Protein 7VM8 (pdb70)

Organism: Medicago truncatula (NCBI:txid3880)

B-factor: mean 47.07, std 16.37, range [14.64, 138.14]

InterPro domains:
  IPR003148 Regulator of K+ conductance, N-terminal lobe [PF22614] (348-452)
  IPR003148 Regulator of K+ conductance, N-terminal lobe [PS51201] (348-489)
  IPR003148 Regulator of K+ conductance, N-terminal lobe [PS51201] (608-757)
  IPR010420 CASTOR/POLLUX/SYM8 ion channel, conserved domain [PF06241] (491-588)
  IPR036291 NAD(P)-binding domain superfamily [SSF51735] (349-496)
  IPR044849 Ion channel CASTOR/POLLUX/SYM8-like [PTHR31563] (116-881)

Sequence (505 aa):
RNHVLILGWSDKLGSLLKQLAIANKSVGGGVIVVLAEKEKEEMEMDIAKLEFDFMGTSVICRSGSPLILADLKKVSVSSKARAIIVLAADENADQSDARALRVVLSLAGVKEGLRGHVVVEMSDLDNEPLVKLVGGELIETVVAHDVIGRLMMIQCALQPGLAQIWEDILGFENAEFYIKRWPELDDLLFKDILISFPDAIPCGVKVAADGGKIVINPDDNYVLRDGDEVLVIAEDDDTYAPGPLPEVRKGYFPRIRDPPKYPEKILFCGWRRDIDDMIMVLEAFLAPGSELWMFNEVPEKERERKLAAGELDVFGLENIKLVHREGNAVIRRHLESLPLETFDSILILADESVEDSVAHSDSRSLATLLLIRDIQSRRLPSIIISEILDSRTRNLVSVSRISDYVLSNELVSMALAMVAEDKQINRVLEELFAEEGNEMCIKPAEFYLFDQEELCFYDIMIRGRTRKEIVIGYRLANQERAIINPSEKSVPRKWSLDDVFVVLASG

Radius of gyration: 23.5 Å; Cα contacts (8 Å, |Δi|>4): 1031; chains: 1; bounding box: 62×62×56 Å

Solvent-accessible surface area: 21921 Å² total; per-residue (Å²): 185,88,3,0,0,0,0,7,60,8,83,7,2,17,11,0,2,67,9,0,2,35,6,11,73,43,113,61,13,26,45,1,9,0,0,4,136,72,109,87,107,85,0,65,101,55,20,83,134,45,182,43,100,52,89,60,7,53,26,59,0,72,53,13,23,4,63,96,45,72,37,0,90,94,4,8,1,16,94,0,73,0,0,0,0,1,4,37,46,80,52,8,86,115,3,7,54,61,0,41,128,0,2,100,26,2,53,48,7,176,107,36,33,159,12,13,2,0,0,5,1,13,14,59,78,49,23,82,97,2,112,141,59,14,33,171,54,8,24,13,7,10,8,28,25,22,2,1,52,3,0,0,7,3,2,37,52,53,3,3,8,30,0,5,45,15,4,2,0,9,108,62,4,0,16,25,25,91,102,32,73,136,2,33,108,54,70,0,101,30,0,1,9,1,1,69,70,1,0,0,1,0,0,46,10,40,69,84,76,16,120,28,40,13,26,16,103,23,113,41,69,2,131,113,23,4,37,3,1,1,1,0,96,18,62,100,56,13,52,19,42,110,79,42,161,94,88,124,13,84,23,96,91,45,97,76,84,133,136,81,62,35,76,1,0,0,2,9,7,4,30,30,0,8,19,6,0,68,6,2,30,54,47,6,6,102,54,1,51,0,35,0,4,2,82,28,34,91,159,67,0,106,187,79,0,71,95,13,138,17,93,62,95,48,17,151,33,4,153,31,29,22,109,106,15,40,13,36,74,80,172,43,0,92,91,12,35,9,147,64,4,73,0,0,1,1,6,5,22,47,84,32,23,70,53,34,88,114,1,9,64,77,3,48,39,5,6,130,34,0,69,64,11,49,68,68,83,115,180,72,22,4,2,0,2,0,32,30,19,165,34,28,94,159,37,27,88,43,188,86,40,9,12,2,2,1,21,40,10,1,0,11,3,0,0,10,0,2,61,32,84,32,4,20,140,0,7,112,42,1,9,14,46,123,47,11,21,5,27,18,34,56,0,118,39,3,8,142,89,122,36,100,5,12,4,15,0,0,1,40,20,0,22,95,62,158,2,0,0,0,0,26,51,26,52,147,77,138,103,2,65,19,22,10,84,133,6,75,88,68,92,94,4,42,67,112,6,25,0,0,0,3,3,59,113

Foldseek 3Di:
DAAEEEAEDELLVLLLLVQLLLQCLVVQEEEYEYEYQDDQCVVVVVVVVRPDDSGNHHYHYDHDHLLDVVVCPVVPQQNYAFYEYDFYQFDQVVRLVSQLNSLQVSLVPPSHHNHAYEYEHADPVSPVVSCVRNPPSYDYHDLLLLLLLQLLVCQVPWLVLQVLVCALGLHFWYKDKADDCVQAQPFVLQVQQQKLFKGWFWKQQVVVPRATGGLDDRRDGHHPPMITMITGNHPPRIDGHGRDDCQDADFDDPDDDDFDFFEEEEAAAAPLCLSNVVQNLLPTAAPYEYEYEYADDPVCVVVSNVVNVHDQVVRGRYHYHYDHDQLLDLVRVLVDCLVRGQAYEYHFYPVQSNRLVCRLVSLVSSLVSSVVSVVVVPCHQYEYENANVVVCVVVCPCQMSDGYDYVSSVSSNSSSCSVPVCCSVVVVVQSHLPFKHKDKAFCPRGDDAFDWTFQSNSQSNVVVLSKGFQWWDAQDDSHTRGRDNRRHGTDTHHRSIITIITGRD

Structure (mmCIF, N/CA/C/O backbone):
data_7VM8
#
_entry.id   7VM8
#
_cell.length_a   110.982
_cell.length_b   110.982
_cell.length_c   91.600
_cell.angle_alpha   90.000
_cell.angle_beta   90.000
_cell.angle_gamma   90.000
#
_symmetry.space_group_name_H-M   'I 4'
#
loop_
_atom_site.group_PDB
_atom_site.id
_atom_site.type_symbol
_atom_site.label_atom_id
_atom_site.label_alt_id
_atom_site.label_comp_id
_atom_site.label_asym_id
_atom_site.label_entity_id
_atom_site.label_seq_id
_atom_site.pdbx_PDB_ins_code
_atom_site.Cartn_x
_atom_site.Cartn_y
_atom_site.Cartn_z
_atom_site.occupancy
_atom_site.B_iso_or_equiv
_atom_site.auth_seq_id
_atom_site.auth_comp_id
_atom_site.auth_asym_id
_atom_site.auth_atom_id
_atom_site.pdbx_PDB_model_num
ATOM 1 N N . ARG A 1 5 ? 81.781 -88.734 -1.569 1.00 46.78 348 ARG A N 1
ATOM 2 C CA . ARG A 1 5 ? 82.890 -87.964 -1.020 1.00 46.22 348 ARG A CA 1
ATOM 3 C C . ARG A 1 5 ? 83.229 -86.795 -1.941 1.00 46.15 348 ARG A C 1
ATOM 4 O O . ARG A 1 5 ? 84.000 -85.908 -1.572 1.00 44.86 348 ARG A O 1
ATOM 12 N N . ASN A 1 6 ? 82.632 -86.808 -3.133 1.00 42.27 349 ASN A N 1
ATOM 13 C CA . ASN A 1 6 ? 82.812 -85.771 -4.151 1.00 40.89 349 ASN A CA 1
ATOM 14 C C . ASN A 1 6 ? 84.293 -85.457 -4.361 1.00 40.07 349 ASN A C 1
ATOM 15 O O . ASN A 1 6 ? 84.774 -84.350 -4.109 1.00 40.00 349 ASN A O 1
ATOM 20 N N . HIS A 1 7 ? 85.008 -86.467 -4.838 1.00 43.12 350 HIS A N 1
ATOM 21 C CA . HIS A 1 7 ? 86.446 -86.415 -5.041 1.00 40.80 350 HIS A CA 1
ATOM 22 C C . HIS A 1 7 ? 86.770 -86.644 -6.514 1.00 40.01 350 HIS A C 1
ATOM 23 O O . HIS A 1 7 ? 85.882 -86.814 -7.354 1.00 41.57 350 HIS A O 1
ATOM 30 N N . VAL A 1 8 ? 88.064 -86.646 -6.820 1.00 40.20 351 VAL A N 1
ATOM 31 C CA . VAL A 1 8 ? 88.567 -86.917 -8.162 1.00 39.64 351 VAL A CA 1
ATOM 32 C C . VAL A 1 8 ? 89.250 -88.277 -8.145 1.00 40.77 351 VAL A C 1
ATOM 33 O O . VAL A 1 8 ? 90.161 -88.511 -7.340 1.00 42.17 351 VAL A O 1
ATOM 37 N N . LEU A 1 9 ? 88.808 -89.169 -9.025 1.00 37.22 352 LEU A N 1
ATOM 38 C CA . LEU A 1 9 ? 89.321 -90.530 -9.100 1.00 35.13 352 LEU A CA 1
ATOM 39 C C . LEU A 1 9 ? 90.067 -90.709 -10.415 1.00 37.68 352 LEU A C 1
ATOM 40 O O . LEU A 1 9 ? 89.473 -90.585 -11.492 1.00 37.62 352 LEU A O 1
ATOM 45 N N . ILE A 1 10 ? 91.361 -90.996 -10.324 1.00 32.72 353 ILE A N 1
ATOM 46 C CA . ILE A 1 10 ? 92.206 -91.229 -11.489 1.00 31.29 353 ILE A CA 1
ATOM 47 C C . ILE A 1 10 ? 92.428 -92.730 -11.619 1.00 32.27 353 ILE A C 1
ATOM 48 O O . ILE A 1 10 ? 92.774 -93.4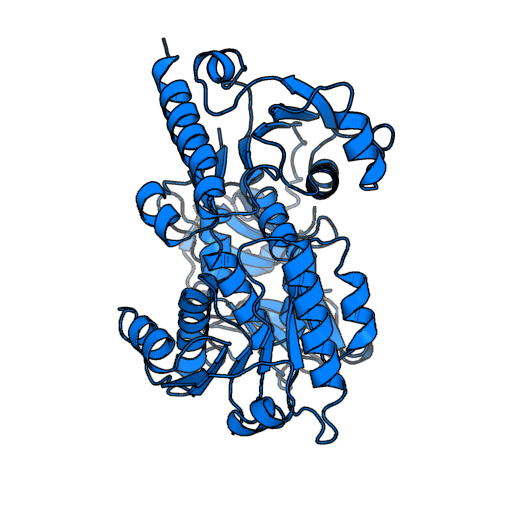01 -10.639 1.00 33.57 353 ILE A O 1
ATOM 53 N N . LEU A 1 11 ? 92.224 -93.260 -12.821 1.00 31.45 354 LEU A N 1
ATOM 54 C CA . LEU A 1 11 ? 92.297 -94.696 -13.076 1.00 32.07 354 LEU A CA 1
ATOM 55 C C . LEU A 1 11 ? 93.494 -94.960 -13.985 1.00 31.09 354 LEU A C 1
ATOM 56 O O . LEU A 1 11 ? 93.383 -94.865 -15.209 1.00 29.43 354 LEU A O 1
ATOM 61 N N . GLY A 1 12 ? 94.630 -95.304 -13.385 1.00 33.19 355 GLY A N 1
ATOM 62 C CA . GLY A 1 12 ? 95.838 -95.584 -14.141 1.00 31.74 355 GLY A CA 1
ATOM 63 C C . GLY A 1 12 ? 97.022 -94.785 -13.649 1.00 31.15 355 GLY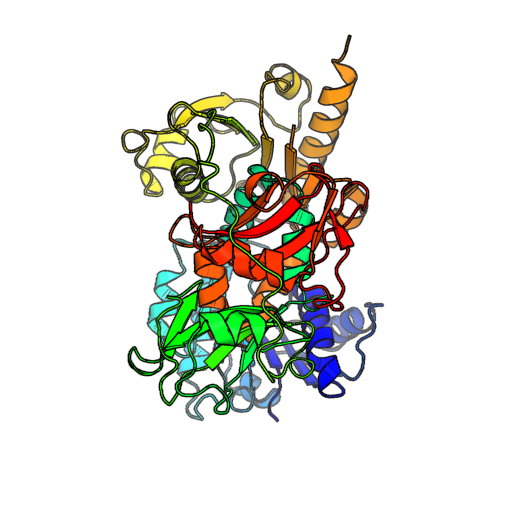 A C 1
ATOM 64 O O . GLY A 1 12 ? 96.856 -93.790 -12.948 1.00 31.07 355 GLY A O 1
ATOM 65 N N . TRP A 1 13 ? 98.230 -95.218 -14.013 1.00 36.61 356 TRP A N 1
ATOM 66 C CA . TRP A 1 13 ? 99.446 -94.521 -13.637 1.00 37.43 356 TRP A CA 1
ATOM 67 C C . TRP A 1 13 ? 100.304 -94.277 -14.867 1.00 35.25 356 TRP A C 1
ATOM 68 O O . TRP A 1 13 ? 100.499 -95.175 -15.691 1.00 34.01 356 TRP A O 1
ATOM 79 N N . SER A 1 14 ? 100.830 -93.061 -14.971 1.00 31.97 357 SER A N 1
ATOM 80 C CA . SER A 1 14 ? 101.730 -92.692 -16.059 1.00 31.83 357 SER A CA 1
ATOM 81 C C . SER A 1 14 ? 102.562 -91.501 -15.594 1.00 31.99 357 SER A C 1
ATOM 82 O O . SER A 1 14 ? 102.600 -91.180 -14.400 1.00 34.13 357 SER A O 1
ATOM 85 N N . ASP A 1 15 ? 103.240 -90.847 -16.545 1.00 35.81 358 ASP A N 1
ATOM 86 C CA . ASP A 1 15 ? 104.043 -89.668 -16.231 1.00 35.58 358 ASP A CA 1
ATOM 87 C C . ASP A 1 15 ? 103.229 -88.379 -16.266 1.00 36.03 358 ASP A C 1
ATOM 88 O O . ASP A 1 15 ? 103.559 -87.424 -15.553 1.00 35.88 358 ASP A O 1
ATOM 93 N N . LYS A 1 16 ? 102.173 -88.335 -17.084 1.00 31.98 359 LYS A N 1
ATOM 94 C CA . LYS A 1 16 ? 101.195 -87.257 -17.037 1.00 30.57 359 LYS A CA 1
ATOM 95 C C . LYS A 1 16 ? 100.472 -87.184 -15.707 1.00 30.43 359 LYS A C 1
ATOM 96 O O . LYS A 1 16 ? 99.891 -86.140 -15.388 1.00 32.02 359 LYS A O 1
ATOM 102 N N . LEU A 1 17 ? 100.464 -88.274 -14.940 1.00 26.93 360 LEU A N 1
ATOM 103 C CA . LEU A 1 17 ? 99.772 -88.268 -13.655 1.00 26.76 360 LEU A CA 1
ATOM 104 C C . LEU A 1 17 ? 100.353 -87.213 -12.724 1.00 26.64 360 LEU A C 1
ATOM 105 O O . LEU A 1 17 ? 99.610 -86.471 -12.072 1.00 27.79 360 LEU A O 1
ATOM 110 N N . GLY A 1 18 ? 101.684 -87.137 -12.648 1.00 26.35 361 GLY A N 1
ATOM 111 C CA . GLY A 1 18 ? 102.309 -86.183 -11.745 1.00 28.65 361 GLY A CA 1
ATOM 112 C C . GLY A 1 18 ? 101.892 -84.754 -12.025 1.00 28.42 361 GLY A C 1
ATOM 113 O O . GLY A 1 18 ? 101.528 -84.007 -11.114 1.00 29.42 361 GLY A O 1
ATOM 114 N N . SER A 1 19 ? 101.926 -84.360 -13.301 1.00 29.21 362 SER A N 1
ATOM 115 C CA . SER A 1 19 ? 101.486 -83.024 -13.686 1.00 28.36 362 SER A CA 1
ATOM 116 C C . SER A 1 19 ? 99.969 -82.884 -13.614 1.00 27.93 362 SER A C 1
ATOM 117 O O . SER A 1 19 ? 99.461 -81.775 -13.415 1.00 29.21 362 SER A O 1
ATOM 120 N N . LEU A 1 20 ? 99.234 -83.987 -13.782 1.00 24.22 363 LEU A N 1
ATOM 121 C CA . LEU A 1 20 ? 97.782 -83.936 -13.635 1.00 23.01 363 LEU A CA 1
ATOM 122 C C . LEU A 1 20 ? 97.391 -83.622 -12.196 1.00 24.56 363 LEU A C 1
ATOM 123 O O . LEU A 1 20 ? 96.455 -82.851 -11.955 1.00 24.82 363 LEU A O 1
ATOM 128 N N . LEU A 1 21 ? 98.107 -84.201 -11.228 1.00 25.65 364 LEU A N 1
ATOM 129 C CA . LEU A 1 21 ? 97.859 -83.880 -9.826 1.00 26.14 364 LEU A CA 1
ATOM 130 C C . LEU A 1 21 ? 98.214 -82.431 -9.523 1.00 27.00 364 LEU A C 1
ATOM 131 O O . LEU A 1 21 ? 97.540 -81.773 -8.721 1.00 28.65 364 LEU A O 1
ATOM 136 N N . LYS A 1 22 ? 99.278 -81.921 -10.149 1.00 26.02 365 LYS A N 1
ATOM 137 C CA . LYS A 1 22 ? 99.661 -80.527 -9.954 1.00 28.05 365 LYS A CA 1
ATOM 138 C C . LYS A 1 22 ? 98.528 -79.587 -10.342 1.00 26.96 365 LYS A C 1
ATOM 139 O O . LYS A 1 22 ? 98.157 -78.692 -9.575 1.00 30.79 365 LYS A O 1
ATOM 145 N N . GLN A 1 23 ? 97.957 -79.785 -11.532 1.00 23.75 366 GLN A N 1
ATOM 146 C CA . GLN A 1 23 ? 96.910 -78.886 -12.012 1.00 24.54 366 GLN A CA 1
ATOM 147 C C . GLN A 1 23 ? 95.632 -79.017 -11.193 1.00 23.33 366 GLN A C 1
ATOM 148 O O . GLN A 1 23 ? 94.919 -78.025 -10.996 1.00 23.32 366 GLN A O 1
ATOM 154 N N . LEU A 1 24 ? 95.327 -80.222 -10.706 1.00 31.92 367 LEU A N 1
ATOM 155 C CA . LEU A 1 24 ? 94.187 -80.391 -9.811 1.00 32.63 367 LEU A CA 1
ATOM 156 C C . LEU A 1 24 ? 94.407 -79.655 -8.497 1.00 35.55 367 LEU A C 1
ATOM 157 O O . LEU A 1 24 ? 93.464 -79.102 -7.919 1.00 36.83 367 LEU A O 1
ATOM 162 N N . ALA A 1 25 ? 95.648 -79.640 -8.007 1.00 38.18 368 ALA A N 1
ATOM 163 C CA . ALA A 1 25 ? 95.945 -78.921 -6.773 1.00 38.61 368 ALA A CA 1
ATOM 164 C C . ALA A 1 25 ? 95.705 -77.425 -6.934 1.00 40.38 368 ALA A C 1
ATOM 165 O O . ALA A 1 25 ? 95.204 -76.767 -6.014 1.00 42.57 368 ALA A O 1
ATOM 167 N N . ILE A 1 26 ? 96.033 -76.871 -8.105 1.00 35.57 369 ILE A N 1
ATOM 168 C CA . ILE A 1 26 ? 95.944 -75.424 -8.282 1.00 35.83 369 ILE A CA 1
ATOM 169 C C . ILE A 1 26 ? 94.490 -74.972 -8.315 1.00 36.75 369 ILE A C 1
ATOM 170 O O . ILE A 1 26 ? 94.134 -73.940 -7.734 1.00 39.26 369 ILE A O 1
ATOM 175 N N . ALA A 1 27 ? 93.628 -75.735 -8.990 1.00 39.48 370 ALA A N 1
ATOM 176 C CA . ALA A 1 27 ? 92.212 -75.386 -9.036 1.00 39.87 370 ALA A CA 1
ATOM 177 C C . ALA A 1 27 ? 91.539 -75.590 -7.687 1.00 42.73 370 ALA A C 1
ATOM 178 O O . ALA A 1 27 ? 90.595 -74.865 -7.350 1.00 44.72 370 ALA A O 1
ATOM 180 N N . ASN A 1 28 ? 92.006 -76.561 -6.906 1.00 45.36 371 ASN A N 1
ATOM 181 C CA . ASN A 1 28 ? 91.444 -76.835 -5.591 1.00 45.18 371 ASN A CA 1
ATOM 182 C C . ASN A 1 28 ? 91.985 -75.901 -4.515 1.00 47.02 371 ASN A C 1
ATOM 183 O O . ASN A 1 28 ? 91.640 -76.071 -3.341 1.00 48.79 371 ASN A O 1
ATOM 188 N N . LYS A 1 29 ? 92.827 -74.929 -4.882 1.00 48.87 372 LYS A N 1
ATOM 189 C CA . LYS A 1 29 ? 93.317 -73.968 -3.901 1.00 49.80 372 LYS A CA 1
ATOM 190 C C . LYS A 1 29 ? 92.188 -73.085 -3.379 1.00 50.83 372 LYS A C 1
ATOM 191 O O . LYS A 1 29 ? 92.223 -72.651 -2.221 1.00 52.49 372 LYS A O 1
ATOM 197 N N . SER A 1 30 ? 91.191 -72.799 -4.221 1.00 49.63 373 SER A N 1
ATOM 198 C CA . SER A 1 30 ? 90.075 -71.928 -3.878 1.00 49.18 373 SER A CA 1
ATOM 199 C C . SER A 1 30 ? 88.967 -72.651 -3.120 1.00 50.99 373 SER A C 1
ATOM 200 O O . SER A 1 30 ? 87.827 -72.172 -3.102 1.00 51.07 373 SER A O 1
ATOM 203 N N . VAL A 1 31 ? 89.275 -73.790 -2.504 1.00 44.05 374 VAL A N 1
ATOM 204 C CA . VAL A 1 31 ? 88.296 -74.608 -1.796 1.00 43.98 374 VAL A CA 1
ATOM 205 C C . VAL A 1 31 ? 88.962 -75.059 -0.501 1.00 46.33 374 VAL A C 1
ATOM 206 O O . VAL A 1 31 ? 88.315 -75.590 0.411 1.00 50.35 374 VAL A O 1
ATOM 210 N N . GLY A 1 32 ? 90.261 -74.790 -0.392 1.00 47.02 375 GLY A N 1
ATOM 211 C CA . GLY A 1 32 ? 91.032 -75.267 0.736 1.00 48.68 375 GLY A CA 1
ATOM 212 C C . GLY A 1 32 ? 91.585 -76.655 0.537 1.00 52.51 375 GLY A C 1
ATOM 213 O O . GLY A 1 32 ? 91.837 -77.362 1.518 1.00 54.67 375 GLY A O 1
ATOM 214 N N . GLY A 1 33 ? 91.772 -77.072 -0.710 1.00 53.64 376 GLY A N 1
ATOM 215 C CA . GLY A 1 33 ? 92.249 -78.401 -1.017 1.00 53.30 376 GLY A CA 1
ATOM 216 C C . GLY A 1 33 ? 91.124 -79.419 -1.114 1.00 52.35 376 GLY A C 1
ATOM 217 O O . GLY A 1 33 ? 90.003 -79.212 -0.645 1.00 50.60 376 GLY A O 1
ATOM 218 N N . GLY A 1 34 ? 91.442 -80.543 -1.750 1.00 51.66 377 GLY A N 1
ATOM 219 C CA . GLY A 1 34 ? 90.518 -81.654 -1.864 1.00 50.24 377 GLY A CA 1
ATOM 220 C C . GLY A 1 34 ? 91.235 -82.980 -1.727 1.00 52.06 377 GLY A C 1
ATOM 221 O O . GLY A 1 34 ? 92.381 -83.020 -1.276 1.00 54.06 377 GLY A O 1
ATOM 222 N N . VAL A 1 35 ? 90.588 -84.076 -2.106 1.00 50.99 378 VAL A N 1
ATOM 223 C CA . VAL A 1 35 ? 91.221 -85.386 -2.062 1.00 51.63 378 VAL A CA 1
ATOM 224 C C . VAL A 1 35 ? 91.208 -85.980 -3.464 1.00 50.96 378 VAL A C 1
ATOM 225 O O . VAL A 1 35 ? 90.215 -85.875 -4.194 1.00 48.81 378 VAL A O 1
ATOM 229 N N . ILE A 1 36 ? 92.345 -86.546 -3.859 1.00 43.49 379 ILE A N 1
ATOM 230 C CA . ILE A 1 36 ? 92.491 -87.251 -5.123 1.00 39.70 379 ILE A CA 1
ATOM 231 C C . ILE A 1 36 ? 92.841 -88.695 -4.811 1.00 39.54 379 ILE A C 1
ATOM 232 O O . ILE A 1 36 ? 93.667 -88.966 -3.933 1.00 41.38 379 ILE A O 1
ATOM 237 N N . VAL A 1 37 ? 92.212 -89.620 -5.525 1.00 38.89 380 VAL A N 1
ATOM 238 C CA . VAL A 1 37 ? 92.441 -91.044 -5.330 1.00 37.92 380 VAL A CA 1
ATOM 239 C C . VAL A 1 37 ? 92.936 -91.636 -6.640 1.00 36.38 380 VAL A C 1
ATOM 240 O O . VAL A 1 37 ? 92.277 -91.501 -7.678 1.00 35.08 380 VAL A O 1
ATOM 244 N N . VAL A 1 38 ? 94.095 -92.287 -6.588 1.00 34.01 381 VAL A N 1
ATOM 245 C CA . VAL A 1 38 ? 94.684 -92.952 -7.742 1.00 33.39 381 VAL A CA 1
ATOM 246 C C . VAL A 1 38 ? 94.432 -94.447 -7.613 1.00 34.79 381 VAL A C 1
ATOM 247 O O . VAL A 1 38 ? 94.641 -95.031 -6.541 1.00 36.64 381 VAL A O 1
ATOM 251 N N . LEU A 1 39 ? 93.975 -95.064 -8.700 1.00 32.91 382 LEU A N 1
ATOM 252 C CA . LEU A 1 39 ? 93.702 -96.499 -8.756 1.00 32.31 382 LEU A CA 1
ATOM 253 C C . LEU A 1 39 ? 94.498 -97.058 -9.929 1.00 33.11 382 LEU A C 1
ATOM 254 O O . LEU A 1 39 ? 94.109 -96.882 -11.087 1.00 33.08 382 LEU A O 1
ATOM 259 N N . ALA A 1 40 ? 95.599 -97.735 -9.622 1.00 41.39 383 ALA A N 1
ATOM 260 C CA . ALA A 1 40 ? 96.486 -98.319 -10.615 1.00 41.28 383 ALA A CA 1
ATOM 261 C C . ALA A 1 40 ? 96.902 -99.707 -10.150 1.00 43.22 383 ALA A C 1
ATOM 262 O O . ALA A 1 40 ? 96.671 -100.096 -9.003 1.00 44.92 383 ALA A O 1
ATOM 264 N N . GLU A 1 41 ? 97.518 -100.460 -11.064 1.00 42.42 384 GLU A N 1
ATOM 265 C CA . GLU A 1 41 ? 97.999 -101.808 -10.781 1.00 45.22 384 GLU A CA 1
ATOM 266 C C . GLU A 1 41 ? 99.433 -101.820 -10.256 1.00 47.22 384 GLU A C 1
ATOM 267 O O . GLU A 1 41 ? 100.157 -102.808 -10.439 1.00 48.60 384 GLU A O 1
ATOM 273 N N . LYS A 1 42 ? 99.860 -100.735 -9.620 1.00 46.97 385 LYS A N 1
ATOM 274 C CA . LYS A 1 42 ? 101.141 -100.637 -8.940 1.00 50.68 385 LYS A CA 1
ATOM 275 C C . LYS A 1 42 ? 100.949 -100.905 -7.449 1.00 51.76 385 LYS A C 1
ATOM 276 O O . LYS A 1 42 ? 99.833 -100.856 -6.928 1.00 50.15 385 LYS A O 1
ATOM 282 N N . GLU A 1 43 ? 102.052 -101.188 -6.760 1.00 57.33 386 GLU A N 1
ATOM 283 C CA . GLU A 1 43 ? 101.980 -101.422 -5.322 1.00 61.41 386 GLU A CA 1
ATOM 284 C C . GLU A 1 43 ? 101.863 -100.102 -4.568 1.00 61.99 386 GLU A C 1
ATOM 285 O O . GLU A 1 43 ? 102.434 -99.084 -4.969 1.00 61.38 386 GLU A O 1
ATOM 291 N N . LYS A 1 44 ? 101.124 -100.142 -3.453 1.00 60.44 387 LYS A N 1
ATOM 292 C CA . LYS A 1 44 ? 100.791 -98.938 -2.691 1.00 59.82 387 LYS A CA 1
ATOM 293 C C . LYS A 1 44 ? 102.012 -98.067 -2.421 1.00 61.36 387 LYS A C 1
ATOM 294 O O . LYS A 1 44 ? 102.022 -96.872 -2.737 1.00 60.04 387 LYS A O 1
ATOM 300 N N . GLU A 1 45 ? 103.046 -98.652 -1.814 1.00 64.46 388 GLU A N 1
ATOM 301 C CA . GLU A 1 45 ? 104.265 -97.901 -1.534 1.00 63.72 388 GLU A CA 1
ATOM 302 C C . GLU A 1 45 ? 104.842 -97.295 -2.808 1.00 63.00 388 GLU A C 1
ATOM 303 O O . GLU A 1 45 ? 105.094 -96.087 -2.868 1.00 61.64 388 GLU A O 1
ATOM 309 N N . GLU A 1 46 ? 105.030 -98.118 -3.847 1.00 64.18 389 GLU A N 1
ATOM 310 C CA . GLU A 1 46 ? 105.569 -97.630 -5.116 1.00 63.72 389 GLU A CA 1
ATOM 311 C C . GLU A 1 46 ? 104.829 -96.390 -5.605 1.00 61.85 389 GLU A C 1
ATOM 312 O O . GLU A 1 46 ? 105.453 -95.420 -6.049 1.00 58.44 389 GLU A O 1
ATOM 318 N N . MET A 1 47 ? 103.497 -96.402 -5.522 1.00 53.24 390 MET A N 1
ATOM 319 C CA . MET A 1 47 ? 102.720 -95.218 -5.876 1.00 49.96 390 MET A CA 1
ATOM 320 C C . MET A 1 47 ? 102.902 -94.112 -4.843 1.00 51.40 390 MET A C 1
ATOM 321 O O . MET A 1 47 ? 103.067 -92.940 -5.202 1.00 50.92 390 MET A O 1
ATOM 326 N N . GLU A 1 48 ? 102.886 -94.466 -3.555 1.00 57.82 391 GLU A N 1
ATOM 327 C CA . GLU A 1 48 ? 103.041 -93.464 -2.504 1.00 56.98 391 GLU A CA 1
ATOM 328 C C . GLU A 1 48 ? 104.461 -92.916 -2.443 1.00 58.81 391 GLU A C 1
ATOM 329 O O . GLU A 1 48 ? 104.654 -91.743 -2.101 1.00 58.72 391 GLU A O 1
ATOM 335 N N . MET A 1 49 ? 105.465 -93.739 -2.759 1.00 62.91 392 MET A N 1
ATOM 336 C CA . MET A 1 49 ? 106.839 -93.243 -2.814 1.00 64.34 392 MET A CA 1
ATOM 337 C C . MET A 1 49 ? 106.981 -92.145 -3.861 1.00 62.38 392 MET A C 1
ATOM 338 O O . MET A 1 49 ? 107.575 -91.092 -3.599 1.00 62.67 392 MET A O 1
ATOM 343 N N . ASP A 1 50 ? 106.446 -92.380 -5.063 1.00 58.20 393 ASP A N 1
ATOM 344 C CA . ASP A 1 50 ? 106.509 -91.374 -6.118 1.00 57.34 393 ASP A CA 1
ATOM 345 C C . ASP A 1 50 ? 105.714 -90.128 -5.759 1.00 56.78 393 ASP A C 1
ATOM 346 O O . ASP A 1 50 ? 106.093 -89.019 -6.154 1.00 58.77 393 ASP A O 1
ATOM 351 N N . ILE A 1 51 ? 104.610 -90.286 -5.024 1.00 56.90 394 ILE A N 1
ATOM 352 C CA . ILE A 1 51 ? 103.812 -89.130 -4.621 1.00 58.29 394 ILE A CA 1
ATOM 353 C C . ILE A 1 51 ? 104.641 -88.194 -3.751 1.00 59.47 394 ILE A C 1
ATOM 354 O O . ILE A 1 51 ? 104.664 -86.975 -3.960 1.00 59.05 394 ILE A O 1
ATOM 359 N N . ALA A 1 52 ? 105.344 -88.756 -2.767 1.00 61.67 395 ALA A N 1
ATOM 360 C CA . ALA A 1 52 ? 106.150 -87.940 -1.872 1.00 62.25 395 ALA A CA 1
ATOM 361 C C . ALA A 1 52 ? 107.395 -87.391 -2.555 1.00 62.33 395 ALA A C 1
ATOM 362 O O . ALA A 1 52 ? 107.990 -86.432 -2.051 1.00 62.97 395 ALA A O 1
ATOM 364 N N . LYS A 1 53 ? 107.806 -87.974 -3.679 1.00 60.38 396 LYS A N 1
ATOM 365 C CA . LYS A 1 53 ? 108.914 -87.437 -4.469 1.00 60.68 396 LYS A CA 1
ATOM 366 C C . LYS A 1 53 ? 108.390 -86.455 -5.518 1.00 58.54 396 LYS A C 1
ATOM 367 O O . LYS A 1 53 ? 108.617 -86.579 -6.721 1.00 57.94 396 LYS A O 1
ATOM 373 N N . LEU A 1 54 ? 107.658 -85.464 -5.014 1.00 58.75 397 LEU A N 1
ATOM 374 C CA . LEU A 1 54 ? 107.121 -84.376 -5.822 1.00 61.09 397 LEU A CA 1
ATOM 375 C C . LEU A 1 54 ? 107.196 -83.113 -4.979 1.00 62.51 397 LEU A C 1
ATOM 376 O O . LEU A 1 54 ? 106.588 -83.050 -3.907 1.00 60.61 397 LEU A O 1
ATOM 381 N N . GLU A 1 55 ? 107.940 -82.118 -5.454 1.00 70.71 398 GLU A N 1
ATOM 382 C CA . GLU A 1 55 ? 108.255 -80.944 -4.653 1.00 71.21 398 GLU A CA 1
ATOM 383 C C . GLU A 1 55 ? 107.289 -79.786 -4.861 1.00 69.63 398 GLU A C 1
ATOM 384 O O . GLU A 1 55 ? 107.430 -78.758 -4.191 1.00 71.98 398 GLU A O 1
ATOM 390 N N . PHE A 1 56 ? 106.319 -79.918 -5.760 1.00 66.24 399 PHE A N 1
ATOM 391 C CA . PHE A 1 56 ? 105.307 -78.884 -5.896 1.00 62.17 399 PHE A CA 1
ATOM 392 C C . PHE A 1 56 ? 104.450 -78.834 -4.637 1.00 61.12 399 PHE A C 1
ATOM 393 O O . PHE A 1 56 ? 104.273 -79.836 -3.937 1.00 60.26 399 PHE A O 1
ATOM 401 N N . ASP A 1 57 ? 103.917 -77.652 -4.349 1.00 60.91 400 ASP A N 1
ATOM 402 C CA . ASP A 1 57 ? 103.101 -77.466 -3.158 1.00 64.18 400 ASP A CA 1
ATOM 403 C C . ASP A 1 57 ? 101.708 -78.036 -3.408 1.00 61.01 400 ASP A C 1
ATOM 404 O O . ASP A 1 57 ? 100.977 -77.549 -4.278 1.00 58.33 400 ASP A O 1
ATOM 409 N N . PHE A 1 58 ? 101.353 -79.080 -2.653 1.00 61.47 401 PHE A N 1
ATOM 410 C CA . PHE A 1 58 ? 100.037 -79.699 -2.792 1.00 62.03 401 PHE A CA 1
ATOM 411 C C . PHE A 1 58 ? 98.937 -78.704 -2.445 1.00 62.95 401 PHE A C 1
ATOM 412 O O . PHE A 1 58 ? 97.938 -78.584 -3.165 1.00 60.61 401 PHE A O 1
ATOM 420 N N . MET A 1 59 ? 99.108 -77.991 -1.328 1.00 65.96 402 MET A N 1
ATOM 421 C CA . MET A 1 59 ? 98.268 -76.871 -0.914 1.00 66.41 402 MET A CA 1
ATOM 422 C C . MET A 1 59 ? 96.848 -77.326 -0.593 1.00 61.34 402 MET A C 1
ATOM 423 O O . MET A 1 59 ? 95.903 -77.032 -1.333 1.00 59.58 402 MET A O 1
ATOM 428 N N . GLY A 1 60 ? 96.704 -78.046 0.523 1.00 60.16 403 GLY A N 1
ATOM 429 C CA . GLY A 1 60 ? 95.427 -78.514 1.007 1.00 60.71 403 GLY A CA 1
ATOM 430 C C . GLY A 1 60 ? 94.909 -79.783 0.369 1.00 60.40 403 GLY A C 1
ATOM 431 O O . GLY A 1 60 ? 93.999 -80.412 0.925 1.00 62.40 403 GLY A O 1
ATOM 432 N N . THR A 1 61 ? 95.449 -80.181 -0.778 1.00 58.13 404 THR A N 1
ATOM 433 C CA . THR A 1 61 ? 94.913 -81.305 -1.532 1.00 55.89 404 THR A CA 1
ATOM 434 C C . THR A 1 61 ? 95.628 -82.589 -1.130 1.00 55.27 404 THR A C 1
ATOM 435 O O . THR A 1 61 ? 96.859 -82.670 -1.201 1.00 54.98 404 THR A O 1
ATOM 439 N N . SER A 1 62 ? 94.854 -83.588 -0.716 1.00 55.97 405 SER A N 1
ATOM 440 C CA . SER A 1 62 ? 95.387 -84.891 -0.351 1.00 55.76 405 SER A CA 1
ATOM 441 C C . SER A 1 62 ? 95.336 -85.842 -1.539 1.00 54.73 405 SER A C 1
ATOM 442 O O . SER A 1 62 ? 94.437 -85.771 -2.381 1.00 63.37 405 SER A O 1
ATOM 445 N N . VAL A 1 63 ? 96.317 -86.739 -1.598 1.00 51.30 406 VAL A N 1
ATOM 446 C CA . VAL A 1 63 ? 96.390 -87.775 -2.622 1.00 47.58 406 VAL A CA 1
ATOM 447 C C . VAL A 1 63 ? 96.390 -89.128 -1.926 1.00 46.47 406 VAL A C 1
ATOM 448 O O . VAL A 1 63 ? 97.179 -89.356 -1.001 1.00 48.72 406 VAL A O 1
ATOM 452 N N . ILE A 1 64 ? 95.511 -90.022 -2.371 1.00 45.43 407 ILE A N 1
ATOM 453 C CA . ILE A 1 64 ? 95.345 -91.342 -1.775 1.00 45.91 407 ILE A CA 1
ATOM 454 C C . ILE A 1 64 ? 95.621 -92.389 -2.844 1.00 44.89 407 ILE A C 1
ATOM 455 O O . ILE A 1 64 ? 95.079 -92.309 -3.953 1.00 44.81 407 ILE A O 1
ATOM 460 N N . CYS A 1 65 ? 96.456 -93.369 -2.511 1.00 46.83 408 CYS A N 1
ATOM 461 C CA . CYS A 1 65 ? 96.909 -94.376 -3.458 1.00 46.94 408 CYS A CA 1
ATOM 462 C C . CYS A 1 65 ? 96.358 -95.745 -3.085 1.00 47.45 408 CYS A C 1
ATOM 463 O O . CYS A 1 65 ? 96.337 -96.121 -1.908 1.00 49.86 408 CYS A O 1
ATOM 466 N N . ARG A 1 66 ? 95.915 -96.486 -4.099 1.00 45.79 409 ARG A N 1
ATOM 467 C CA . ARG A 1 66 ? 95.358 -97.821 -3.934 1.00 45.04 409 ARG A CA 1
ATOM 468 C C . ARG A 1 66 ? 95.853 -98.721 -5.056 1.00 44.38 409 ARG A C 1
ATOM 469 O O . ARG A 1 66 ? 96.017 -98.272 -6.195 1.00 42.73 409 ARG A O 1
ATOM 477 N N . SER A 1 67 ? 96.088 -99.988 -4.725 1.00 42.59 410 SER A N 1
ATOM 478 C CA . SER A 1 67 ? 96.479 -101.002 -5.695 1.00 41.83 410 SER A CA 1
ATOM 479 C C . SER A 1 67 ? 95.249 -101.783 -6.138 1.00 40.91 410 SER A C 1
ATOM 480 O O . SER A 1 67 ? 94.518 -102.325 -5.303 1.00 43.50 410 SER A O 1
ATOM 483 N N . GLY A 1 68 ? 95.031 -101.843 -7.444 1.00 48.22 411 GLY A N 1
ATOM 484 C CA . GLY A 1 68 ? 93.889 -102.558 -7.974 1.00 49.65 411 GLY A CA 1
ATOM 485 C C . GLY A 1 68 ? 93.732 -102.284 -9.452 1.00 49.02 411 GLY A C 1
ATOM 486 O O . GLY A 1 68 ? 94.517 -101.553 -10.064 1.00 50.77 411 GLY A O 1
ATOM 487 N N . SER A 1 69 ? 92.682 -102.877 -10.016 1.00 45.76 412 SER A N 1
ATOM 488 C CA . SER A 1 69 ? 92.408 -102.740 -11.436 1.00 46.25 412 SER A CA 1
ATOM 489 C C . SER A 1 69 ? 91.109 -101.982 -11.655 1.00 47.18 412 SER A C 1
ATOM 490 O O . SER A 1 69 ? 90.091 -102.317 -11.035 1.00 48.69 412 SER A O 1
ATOM 493 N N . PRO A 1 70 ? 91.103 -100.960 -12.518 1.00 43.22 413 PRO A N 1
ATOM 494 C CA . PRO A 1 70 ? 89.843 -100.278 -12.853 1.00 43.85 413 PRO A CA 1
ATOM 495 C C . PRO A 1 70 ? 88.973 -101.084 -13.805 1.00 45.44 413 PRO A C 1
ATOM 496 O O . PRO A 1 70 ? 88.044 -100.549 -14.418 1.00 45.45 413 PRO A O 1
ATOM 500 N N . LEU A 1 71 ? 89.280 -102.375 -13.948 1.00 39.38 414 LEU A N 1
ATOM 501 C CA . LEU A 1 71 ? 88.414 -103.323 -14.639 1.00 40.13 414 LEU A CA 1
ATOM 502 C C . LEU A 1 71 ? 87.548 -104.129 -13.686 1.00 43.08 414 LEU A C 1
ATOM 503 O O . LEU A 1 71 ? 86.432 -104.508 -14.051 1.00 45.63 414 LEU A O 1
ATOM 508 N N . ILE A 1 72 ? 88.043 -104.396 -12.482 1.00 50.76 415 ILE A N 1
ATOM 509 C CA . ILE A 1 72 ? 87.264 -105.075 -11.454 1.00 52.10 415 ILE A CA 1
ATOM 510 C C . ILE A 1 72 ? 86.385 -104.041 -10.763 1.00 55.61 415 ILE A C 1
ATOM 511 O O . ILE A 1 72 ? 86.884 -103.045 -10.230 1.00 57.07 415 ILE A O 1
ATOM 516 N N . LEU A 1 73 ? 85.070 -104.267 -10.784 1.00 56.85 416 LEU A N 1
ATOM 517 C CA . LEU A 1 73 ? 84.158 -103.336 -10.131 1.00 57.73 416 LEU A CA 1
ATOM 518 C C . LEU A 1 73 ? 84.334 -103.353 -8.617 1.00 58.71 416 LEU A C 1
ATOM 519 O O . LEU A 1 73 ? 84.126 -102.327 -7.959 1.00 59.97 416 LEU A O 1
ATOM 524 N N . ALA A 1 74 ? 84.734 -104.497 -8.049 1.00 56.30 417 ALA A N 1
ATOM 525 C CA . ALA A 1 74 ? 84.945 -104.578 -6.606 1.00 56.32 417 ALA A CA 1
ATOM 526 C C . ALA A 1 74 ? 86.033 -103.619 -6.139 1.00 56.98 417 ALA A C 1
ATOM 527 O O . ALA A 1 74 ? 85.956 -103.092 -5.023 1.00 57.67 417 ALA A O 1
ATOM 529 N N . ASP A 1 75 ? 87.051 -103.381 -6.970 1.00 60.66 418 ASP A N 1
ATOM 530 C CA . ASP A 1 75 ? 88.077 -102.400 -6.632 1.00 57.73 418 ASP A CA 1
ATOM 531 C C . ASP A 1 75 ? 87.578 -100.971 -6.786 1.00 56.95 418 ASP A C 1
ATOM 532 O O . ASP A 1 75 ? 88.031 -100.081 -6.058 1.00 55.29 418 ASP A O 1
ATOM 537 N N . LEU A 1 76 ? 86.655 -100.735 -7.719 1.00 49.19 419 LEU A N 1
ATOM 538 C CA . LEU A 1 76 ? 86.116 -99.401 -7.939 1.00 49.28 419 LEU A CA 1
ATOM 539 C C . LEU A 1 76 ? 85.294 -98.893 -6.759 1.00 48.71 419 LEU A C 1
ATOM 540 O O . LEU A 1 76 ? 85.007 -97.693 -6.699 1.00 47.02 419 LEU A O 1
ATOM 545 N N . LYS A 1 77 ? 84.923 -99.766 -5.823 1.00 51.91 420 LYS A N 1
ATOM 546 C CA . LYS A 1 77 ? 84.197 -99.345 -4.630 1.00 52.31 420 LYS A CA 1
ATOM 547 C C . LYS A 1 77 ? 85.116 -98.984 -3.472 1.00 50.66 420 LYS A C 1
ATOM 548 O O . LYS A 1 77 ? 84.753 -98.134 -2.651 1.00 52.85 420 LYS A O 1
ATOM 554 N N . LYS A 1 78 ? 86.291 -99.616 -3.377 1.00 51.02 421 LYS A N 1
ATOM 555 C CA . LYS A 1 78 ? 87.270 -99.214 -2.370 1.00 52.62 421 LYS A CA 1
ATOM 556 C C . LYS A 1 78 ? 87.615 -97.738 -2.493 1.00 52.68 421 LYS A C 1
ATOM 557 O O . LYS A 1 78 ? 87.875 -97.072 -1.484 1.00 52.54 421 LYS A O 1
ATOM 563 N N . VAL A 1 79 ? 87.601 -97.208 -3.713 1.00 49.50 422 VAL A N 1
ATOM 564 C CA . VAL A 1 79 ? 87.928 -95.817 -3.985 1.00 48.33 422 VAL A CA 1
ATOM 565 C C . VAL A 1 79 ? 86.690 -95.011 -4.348 1.00 46.93 422 VAL A C 1
ATOM 566 O O . VAL A 1 79 ? 86.804 -93.840 -4.727 1.00 45.39 422 VAL A O 1
ATOM 570 N N . SER A 1 80 ? 85.506 -95.624 -4.268 1.00 49.20 423 SER A N 1
ATOM 571 C CA . SER A 1 80 ? 84.218 -94.941 -4.378 1.00 49.91 423 SER A CA 1
ATOM 572 C C . SER A 1 80 ? 84.042 -94.295 -5.757 1.00 49.05 423 SER A C 1
ATOM 573 O O . SER A 1 80 ? 84.045 -93.072 -5.914 1.00 47.42 423 SER A O 1
ATOM 576 N N . VAL A 1 81 ? 83.864 -95.159 -6.759 1.00 50.81 424 VAL A N 1
ATOM 577 C CA . VAL A 1 81 ? 83.658 -94.671 -8.121 1.00 49.72 424 VAL A CA 1
ATOM 578 C C . VAL A 1 81 ? 82.312 -93.965 -8.235 1.00 51.99 424 VAL A C 1
ATOM 579 O O . VAL A 1 81 ? 82.186 -92.934 -8.909 1.00 52.16 424 VAL A O 1
ATOM 583 N N A SER A 1 82 ? 81.286 -94.505 -7.572 0.57 51.35 425 SER A N 1
ATOM 584 N N B SER A 1 82 ? 81.284 -94.506 -7.577 0.43 51.32 425 SER A N 1
ATOM 585 C CA A SER A 1 82 ? 79.949 -93.935 -7.655 0.57 52.14 425 SER A CA 1
ATOM 586 C CA B SER A 1 82 ? 79.951 -93.928 -7.665 0.43 52.20 425 SER A CA 1
ATOM 587 C C A SER A 1 82 ? 79.854 -92.581 -6.968 0.57 51.47 425 SER A C 1
ATOM 588 C C B SER A 1 82 ? 79.862 -92.574 -6.980 0.43 51.51 425 SER A C 1
ATOM 589 O O A SER A 1 82 ? 78.953 -91.801 -7.290 0.57 53.03 425 SER A O 1
ATOM 590 O O B SER A 1 82 ? 78.976 -91.783 -7.316 0.43 53.03 425 SER A O 1
ATOM 595 N N . LYS A 1 83 ? 80.757 -92.287 -6.037 1.00 51.88 426 LYS A N 1
ATOM 596 C CA . LYS A 1 83 ? 80.748 -91.027 -5.310 1.00 53.15 426 LYS A CA 1
ATOM 597 C C . LYS A 1 83 ? 81.779 -90.033 -5.825 1.00 50.73 426 LYS A C 1
ATOM 598 O O . LYS A 1 83 ? 81.847 -88.913 -5.310 1.00 49.19 426 LYS A O 1
ATOM 604 N N . ALA A 1 84 ? 82.576 -90.408 -6.821 1.00 49.11 427 ALA A N 1
ATOM 605 C CA . ALA A 1 84 ? 83.552 -89.484 -7.379 1.00 45.51 427 ALA A CA 1
ATOM 606 C C . ALA A 1 84 ? 82.855 -88.378 -8.158 1.00 45.68 427 ALA A C 1
ATOM 607 O O . ALA A 1 84 ? 81.892 -88.622 -8.890 1.00 47.10 427 ALA A O 1
ATOM 609 N N . ARG A 1 85 ? 83.339 -87.146 -7.985 1.00 40.31 428 ARG A N 1
ATOM 610 C CA . ARG A 1 85 ? 82.790 -86.036 -8.754 1.00 40.58 428 ARG A CA 1
ATOM 611 C C . ARG A 1 85 ? 83.336 -86.016 -10.175 1.00 39.67 428 ARG A C 1
ATOM 612 O O . ARG A 1 85 ? 82.690 -85.467 -11.075 1.00 39.86 428 ARG A O 1
ATOM 620 N N . ALA A 1 86 ? 84.507 -86.610 -10.393 1.00 45.96 429 ALA A N 1
ATOM 621 C CA . ALA A 1 86 ? 85.118 -86.678 -11.711 1.00 44.35 429 ALA A CA 1
ATOM 622 C C . ALA A 1 86 ? 85.981 -87.928 -11.778 1.00 42.81 429 ALA A C 1
ATOM 623 O O . ALA A 1 86 ? 86.715 -88.233 -10.834 1.00 42.56 429 ALA A O 1
ATOM 625 N N . ILE A 1 87 ? 85.885 -88.645 -12.893 1.00 43.01 430 ILE A N 1
ATOM 626 C CA . ILE A 1 87 ? 86.562 -89.924 -13.079 1.00 41.63 430 ILE A CA 1
ATOM 627 C C . ILE A 1 87 ? 87.405 -89.824 -14.343 1.00 40.02 430 ILE A C 1
ATOM 628 O O . ILE A 1 87 ? 86.864 -89.752 -15.453 1.00 41.33 430 ILE A O 1
ATOM 633 N N . ILE A 1 88 ? 88.726 -89.819 -14.180 1.00 35.77 431 ILE A N 1
ATOM 634 C CA . ILE A 1 88 ? 89.660 -89.757 -15.299 1.00 35.54 431 ILE A CA 1
ATOM 635 C C . ILE A 1 88 ? 90.248 -91.141 -15.523 1.00 37.56 431 ILE A C 1
ATOM 636 O O . ILE A 1 88 ? 90.710 -91.790 -14.575 1.00 39.20 431 ILE A O 1
ATOM 641 N N . VAL A 1 89 ? 90.233 -91.591 -16.772 1.00 31.80 432 VAL A N 1
ATOM 642 C CA . VAL A 1 89 ? 90.907 -92.818 -17.173 1.00 31.32 432 VAL A CA 1
ATOM 643 C C . VAL A 1 89 ? 92.205 -92.390 -17.847 1.00 31.51 432 VAL A C 1
ATOM 644 O O . VAL A 1 89 ? 92.204 -91.927 -18.993 1.00 30.74 432 VAL A O 1
ATOM 648 N N . LEU A 1 90 ? 93.314 -92.525 -17.123 1.00 32.66 433 LEU A N 1
ATOM 649 C CA . LEU A 1 90 ? 94.618 -92.197 -17.681 1.00 31.52 433 LEU A CA 1
ATOM 650 C C . LEU A 1 90 ? 94.991 -93.196 -18.767 1.00 33.14 433 LEU A C 1
ATOM 651 O O . LEU A 1 90 ? 94.892 -94.412 -18.564 1.00 35.54 433 LEU A O 1
ATOM 656 N N . ALA A 1 91 ? 95.419 -92.689 -19.918 1.00 30.87 434 ALA A N 1
ATOM 657 C CA . ALA A 1 91 ? 96.018 -93.541 -20.937 1.00 32.82 434 ALA A CA 1
ATOM 658 C C . ALA A 1 91 ? 97.406 -93.970 -20.456 1.00 33.27 434 ALA A C 1
ATOM 659 O O . ALA A 1 91 ? 97.823 -93.661 -19.338 1.00 33.44 434 ALA A O 1
ATOM 661 N N . ALA A 1 92 ? 98.143 -94.695 -21.293 1.00 44.26 435 ALA A N 1
ATOM 662 C CA . ALA A 1 92 ? 99.477 -95.170 -20.932 1.00 46.70 435 ALA A CA 1
ATOM 663 C C . ALA A 1 92 ? 100.509 -94.622 -21.918 1.00 50.57 435 ALA A C 1
ATOM 664 O O . ALA A 1 92 ? 100.176 -93.896 -22.858 1.00 49.25 435 ALA A O 1
ATOM 666 N N . ASP A 1 93 ? 101.781 -94.962 -21.691 1.00 49.01 436 ASP A N 1
ATOM 667 C CA . ASP A 1 93 ? 102.895 -94.433 -22.476 1.00 50.90 436 ASP A CA 1
ATOM 668 C C . ASP A 1 93 ? 103.570 -95.503 -23.330 1.00 55.69 436 ASP A C 1
ATOM 669 O O . ASP A 1 93 ? 104.794 -95.510 -23.488 1.00 67.98 436 ASP A O 1
ATOM 674 N N . GLU A 1 94 ? 102.787 -96.423 -23.892 1.00 53.32 437 GLU A N 1
ATOM 675 C CA . GLU A 1 94 ? 103.350 -97.394 -24.821 1.00 56.49 437 GLU A CA 1
ATOM 676 C C . GLU A 1 94 ? 102.412 -97.546 -26.022 1.00 52.96 437 GLU A C 1
ATOM 677 O O . GLU A 1 94 ? 101.940 -96.537 -26.557 1.00 48.43 437 GLU A O 1
ATOM 683 N N . ASN A 1 95 ? 102.164 -98.776 -26.469 1.00 57.05 438 ASN A N 1
ATOM 684 C CA . ASN A 1 95 ? 101.286 -99.074 -27.595 1.00 54.66 438 ASN A CA 1
ATOM 685 C C . ASN A 1 95 ? 100.009 -98.247 -27.557 1.00 51.84 438 ASN A C 1
ATOM 686 O O . ASN A 1 95 ? 99.202 -98.365 -26.629 1.00 49.39 438 ASN A O 1
ATOM 691 N N . ALA A 1 96 ? 99.838 -97.395 -28.573 1.00 39.68 439 ALA A N 1
ATOM 692 C CA . ALA A 1 96 ? 98.657 -96.541 -28.647 1.00 35.25 439 ALA A CA 1
ATOM 693 C C . ALA A 1 96 ? 97.386 -97.360 -28.834 1.00 31.99 439 ALA A C 1
ATOM 694 O O . ALA A 1 96 ? 96.327 -97.000 -28.308 1.00 31.43 439 ALA A O 1
ATOM 696 N N . ASP A 1 97 ? 97.468 -98.461 -29.583 1.00 40.89 440 ASP A N 1
ATOM 697 C CA . ASP A 1 97 ? 96.299 -99.318 -29.759 1.00 39.88 440 ASP A CA 1
ATOM 698 C C . ASP A 1 97 ? 95.989 -100.102 -28.490 1.00 39.92 440 ASP A C 1
ATOM 699 O O . ASP A 1 97 ? 94.821 -100.220 -28.099 1.00 38.28 440 ASP A O 1
ATOM 704 N N . GLN A 1 98 ? 97.018 -100.647 -27.831 1.00 37.92 441 GLN A N 1
ATOM 705 C CA . GLN A 1 98 ? 96.804 -101.335 -26.559 1.00 38.95 441 GLN A CA 1
ATOM 706 C C . GLN A 1 98 ? 96.200 -100.400 -25.520 1.00 37.71 441 GLN A C 1
ATOM 707 O O . GLN A 1 98 ? 95.294 -100.789 -24.774 1.00 37.18 441 GLN A O 1
ATOM 713 N N . SER A 1 99 ? 96.698 -99.164 -25.451 1.00 32.12 442 SER A N 1
ATOM 714 C CA . SER A 1 99 ? 96.202 -98.214 -24.461 1.00 30.99 442 SER A CA 1
ATOM 715 C C . SER A 1 99 ? 94.735 -97.882 -24.706 1.00 29.64 442 SER A C 1
ATOM 716 O O . SER A 1 99 ? 93.925 -97.871 -23.772 1.00 29.41 442 SER A O 1
ATOM 719 N N . ASP A 1 100 ? 94.374 -97.613 -25.963 1.00 37.88 443 ASP A N 1
ATOM 720 C CA . ASP A 1 100 ? 92.988 -97.280 -26.276 1.00 35.12 443 ASP A CA 1
ATOM 721 C C . ASP A 1 100 ? 92.059 -98.462 -26.038 1.00 34.96 443 ASP A C 1
ATOM 722 O O . ASP A 1 100 ? 90.905 -98.272 -25.637 1.00 34.04 443 ASP A O 1
ATOM 727 N N . ALA A 1 101 ? 92.538 -99.686 -26.280 1.00 31.09 444 ALA A N 1
ATOM 728 C CA . ALA A 1 101 ? 91.730 -100.865 -25.988 1.00 31.91 444 ALA A CA 1
ATOM 729 C C . ALA A 1 101 ? 91.471 -101.007 -24.493 1.00 31.16 444 ALA A C 1
ATOM 730 O O . ALA A 1 101 ? 90.398 -101.474 -24.093 1.00 31.69 444 ALA A O 1
ATOM 732 N N . ARG A 1 102 ? 92.437 -100.619 -23.658 1.00 38.76 445 ARG A N 1
ATOM 733 C CA . ARG A 1 102 ? 92.199 -100.558 -22.220 1.00 37.75 445 ARG A CA 1
ATOM 734 C C . ARG A 1 102 ? 91.126 -99.532 -21.883 1.00 40.21 445 ARG A C 1
ATOM 735 O O . ARG A 1 102 ? 90.165 -99.834 -21.165 1.00 41.17 445 ARG A O 1
ATOM 743 N N . ALA A 1 103 ? 91.280 -98.306 -22.394 1.00 30.53 446 ALA A N 1
ATOM 744 C CA . ALA A 1 103 ? 90.358 -97.226 -22.055 1.00 30.51 446 ALA A CA 1
ATOM 745 C C . ALA A 1 103 ? 88.922 -97.586 -22.407 1.00 31.44 446 ALA A C 1
ATOM 746 O O . ALA A 1 103 ? 87.987 -97.224 -21.684 1.00 33.49 446 ALA A O 1
ATOM 748 N N . LEU A 1 104 ? 88.727 -98.300 -23.518 1.00 31.84 447 LEU A N 1
ATOM 749 C CA . LEU A 1 104 ? 87.390 -98.765 -23.871 1.00 32.07 447 LEU A CA 1
ATOM 750 C C . LEU A 1 104 ? 86.832 -99.697 -22.803 1.00 32.23 447 LEU A C 1
ATOM 751 O O . LEU A 1 104 ? 85.642 -99.636 -22.475 1.00 33.39 447 LEU A O 1
ATOM 756 N N . ARG A 1 105 ? 87.680 -100.561 -22.241 1.00 39.30 448 ARG A N 1
ATOM 757 C CA . ARG A 1 105 ? 87.189 -101.579 -21.323 1.00 41.96 448 ARG A CA 1
ATOM 758 C C . ARG A 1 105 ? 86.957 -101.023 -19.924 1.00 42.99 448 ARG A C 1
ATOM 759 O O . ARG A 1 105 ? 86.039 -101.477 -19.229 1.00 41.72 448 ARG A O 1
ATOM 767 N N . VAL A 1 106 ? 87.765 -100.051 -19.493 1.00 35.69 449 VAL A N 1
ATOM 768 C CA . VAL A 1 106 ? 87.441 -99.307 -18.279 1.00 34.98 449 VAL A CA 1
ATOM 769 C C . VAL A 1 106 ? 86.109 -98.594 -18.453 1.00 35.39 449 VAL A C 1
ATOM 770 O O . VAL A 1 106 ? 85.270 -98.571 -17.544 1.00 36.09 449 VAL A O 1
ATOM 774 N N . VAL A 1 107 ? 85.897 -98.007 -19.631 1.00 36.49 450 VAL A N 1
ATOM 775 C CA . VAL A 1 107 ? 84.654 -97.298 -19.920 1.00 36.27 450 VAL A CA 1
ATOM 776 C C . VAL A 1 107 ? 83.461 -98.243 -19.821 1.00 37.11 450 VAL A C 1
ATOM 777 O O . VAL A 1 107 ? 82.381 -97.859 -19.352 1.00 39.94 450 VAL A O 1
ATOM 781 N N . LEU A 1 108 ? 83.638 -99.491 -20.258 1.00 41.48 451 LEU A N 1
ATOM 782 C CA . LEU A 1 108 ? 82.575 -100.485 -20.145 1.00 41.61 451 LEU A CA 1
ATOM 783 C C . LEU A 1 108 ? 82.182 -100.707 -18.689 1.00 46.09 451 LEU A C 1
ATOM 784 O O . LEU A 1 108 ? 81.013 -100.555 -18.315 1.00 50.56 451 LEU A O 1
ATOM 789 N N . SER A 1 109 ? 83.158 -101.064 -17.849 1.00 42.10 452 SER A N 1
ATOM 790 C CA . SER A 1 109 ? 82.875 -101.349 -16.447 1.00 42.66 452 SER A CA 1
ATOM 791 C C . SER A 1 109 ? 82.236 -100.163 -15.740 1.00 44.96 452 SER A C 1
ATOM 792 O O . SER A 1 109 ? 81.404 -100.351 -14.847 1.00 48.20 452 SER A O 1
ATOM 795 N N . LEU A 1 110 ? 82.595 -98.939 -16.131 1.00 41.11 453 LEU A N 1
ATOM 796 C CA . LEU A 1 110 ? 82.021 -97.765 -15.483 1.00 42.86 453 LEU A CA 1
ATOM 797 C C . LEU A 1 110 ? 80.554 -97.593 -15.856 1.00 44.69 453 LEU A C 1
ATOM 798 O O . LEU A 1 110 ? 79.721 -97.290 -14.993 1.00 47.61 453 LEU A O 1
ATOM 803 N N . ALA A 1 111 ? 80.220 -97.776 -17.137 1.00 48.26 454 ALA A N 1
ATOM 804 C CA . ALA A 1 111 ? 78.832 -97.676 -17.574 1.00 50.49 454 ALA A CA 1
ATOM 805 C C . ALA A 1 111 ? 77.963 -98.771 -16.975 1.00 52.62 454 ALA A C 1
ATOM 806 O O . ALA A 1 111 ? 76.742 -98.598 -16.878 1.00 51.17 454 ALA A O 1
ATOM 808 N N . GLY A 1 112 ? 78.564 -99.887 -16.573 1.00 49.02 455 GLY A N 1
ATOM 809 C CA . GLY A 1 112 ? 77.880 -101.008 -15.966 1.00 52.85 455 GLY A CA 1
ATOM 810 C C . GLY A 1 112 ? 77.760 -100.963 -14.460 1.00 53.02 455 GLY A C 1
ATOM 811 O O . GLY A 1 112 ? 77.107 -101.835 -13.881 1.00 54.50 455 GLY A O 1
ATOM 812 N N . VAL A 1 113 ? 78.374 -99.980 -13.800 1.00 55.41 456 VAL A N 1
ATOM 813 C CA . VAL A 1 113 ? 78.244 -99.828 -12.355 1.00 60.42 456 VAL A CA 1
ATOM 814 C C . VAL A 1 113 ? 76.775 -99.596 -12.027 1.00 64.75 456 VAL A C 1
ATOM 815 O O . VAL A 1 113 ? 76.224 -98.527 -12.315 1.00 63.52 456 VAL A O 1
ATOM 819 N N . LYS A 1 114 ? 76.130 -100.603 -11.429 1.00 74.31 457 LYS A N 1
ATOM 820 C CA . LYS A 1 114 ? 74.694 -100.539 -11.181 1.00 71.19 457 LYS A CA 1
ATOM 821 C C . LYS A 1 114 ? 74.316 -99.455 -10.181 1.00 70.76 457 LYS A C 1
ATOM 822 O O . LYS A 1 114 ? 73.145 -99.063 -10.125 1.00 71.48 457 LYS A O 1
ATOM 828 N N . GLU A 1 115 ? 75.276 -98.957 -9.401 1.00 66.70 458 GLU A N 1
ATOM 829 C CA . GLU A 1 115 ? 75.008 -97.864 -8.474 1.00 67.78 458 GLU A CA 1
ATOM 830 C C . GLU A 1 115 ? 74.870 -96.508 -9.154 1.00 67.21 458 GLU A C 1
ATOM 831 O O . GLU A 1 115 ? 74.535 -95.532 -8.477 1.00 66.92 458 GLU A O 1
ATOM 837 N N . GLY A 1 116 ? 75.121 -96.421 -10.456 1.00 68.07 459 GLY A N 1
ATOM 838 C CA . GLY A 1 116 ? 75.066 -95.151 -11.156 1.00 67.17 459 GLY A CA 1
ATOM 839 C C . GLY A 1 116 ? 76.317 -94.336 -10.914 1.00 64.70 459 GLY A C 1
ATOM 840 O O . GLY A 1 116 ? 77.150 -94.733 -10.102 1.00 64.62 459 GLY A O 1
ATOM 841 N N . LEU A 1 117 ? 76.473 -93.201 -11.599 1.00 56.53 460 LEU A N 1
ATOM 842 C CA . LEU A 1 117 ? 77.677 -92.387 -11.467 1.00 55.63 460 LEU A CA 1
ATOM 843 C C . LEU A 1 117 ? 77.287 -90.956 -11.127 1.00 52.86 460 LEU A C 1
ATOM 844 O O . LEU A 1 117 ? 76.538 -90.317 -11.873 1.00 52.18 460 LEU A O 1
ATOM 849 N N . ARG A 1 118 ? 77.817 -90.453 -10.011 1.00 53.52 461 ARG A N 1
ATOM 850 C CA . ARG A 1 118 ? 77.552 -89.074 -9.615 1.00 53.01 461 ARG A CA 1
ATOM 851 C C . ARG A 1 118 ? 78.179 -88.096 -10.598 1.00 52.65 461 ARG A C 1
ATOM 852 O O . ARG A 1 118 ? 77.571 -87.080 -10.952 1.00 51.43 461 ARG A O 1
ATOM 860 N N . GLY A 1 119 ? 79.396 -88.393 -11.055 1.00 57.40 462 GLY A N 1
ATOM 861 C CA . GLY A 1 119 ? 80.141 -87.519 -11.914 1.00 53.79 462 GLY A CA 1
ATOM 862 C C . GLY A 1 119 ? 80.239 -88.023 -13.338 1.00 53.00 462 GLY A C 1
ATOM 863 O O . GLY A 1 119 ? 79.462 -88.876 -13.790 1.00 55.42 462 GLY A O 1
ATOM 864 N N . HIS A 1 120 ? 81.214 -87.482 -14.059 1.00 46.60 463 HIS A N 1
ATOM 865 C CA . HIS A 1 120 ? 81.420 -87.749 -15.471 1.00 48.62 463 HIS A CA 1
ATOM 866 C C . HIS A 1 120 ? 82.776 -88.405 -15.687 1.00 47.11 463 HIS A C 1
ATOM 867 O O . HIS A 1 120 ? 83.655 -88.371 -14.821 1.00 45.08 463 HIS A O 1
ATOM 874 N N . VAL A 1 121 ? 82.935 -88.999 -16.865 1.00 45.21 464 VAL A N 1
ATOM 875 C CA . VAL A 1 121 ? 84.163 -89.687 -17.245 1.00 42.42 464 VAL A CA 1
ATOM 876 C C . VAL A 1 121 ? 84.925 -88.824 -18.238 1.00 40.61 464 VAL A C 1
ATOM 877 O O . VAL A 1 121 ? 84.342 -88.277 -19.184 1.00 42.04 464 VAL A O 1
ATOM 881 N N . VAL A 1 122 ? 86.230 -88.693 -18.020 1.00 32.06 465 VAL A N 1
ATOM 882 C CA . VAL A 1 122 ? 87.132 -88.032 -18.954 1.00 32.45 465 VAL A CA 1
ATOM 883 C C . VAL A 1 122 ? 88.160 -89.059 -19.400 1.00 32.32 465 VAL A C 1
ATOM 884 O O . VAL A 1 122 ? 88.969 -89.528 -18.589 1.00 32.30 465 VAL A O 1
ATOM 888 N N . VAL A 1 123 ? 88.130 -89.408 -20.682 1.00 30.53 466 VAL A N 1
ATOM 889 C CA . VAL A 1 123 ? 88.967 -90.465 -21.234 1.00 28.92 466 VAL A CA 1
ATOM 890 C C . VAL A 1 123 ? 90.079 -89.832 -22.055 1.00 27.27 466 VAL A C 1
ATOM 891 O O . VAL A 1 123 ? 89.822 -88.962 -22.895 1.00 27.22 466 VAL A O 1
ATOM 895 N N . GLU A 1 124 ? 91.311 -90.276 -21.822 1.00 27.18 467 GLU A N 1
ATOM 896 C CA . GLU A 1 124 ? 92.465 -89.828 -22.595 1.00 25.69 467 GLU A CA 1
ATOM 897 C C . GLU A 1 124 ? 92.725 -90.838 -23.707 1.00 25.43 467 GLU A C 1
ATOM 898 O O . GLU A 1 124 ? 93.085 -91.990 -23.441 1.00 25.35 467 GLU A O 1
ATOM 904 N N . MET A 1 125 ? 92.547 -90.405 -24.949 1.00 26.88 468 MET A N 1
ATOM 905 C CA . MET A 1 125 ? 92.682 -91.276 -26.105 1.00 25.73 468 MET A CA 1
ATOM 906 C C . MET A 1 125 ? 94.073 -91.154 -26.719 1.00 25.00 468 MET A C 1
ATOM 907 O O . MET A 1 125 ? 94.803 -90.189 -26.483 1.00 24.52 468 MET A O 1
ATOM 912 N N . SER A 1 126 ? 94.431 -92.160 -27.519 1.00 27.00 469 SER A N 1
ATOM 913 C CA . SER A 1 126 ? 95.729 -92.197 -28.188 1.00 28.06 469 SER A CA 1
ATOM 914 C C . SER A 1 126 ? 95.562 -92.061 -29.696 1.00 28.89 469 SER A C 1
ATOM 915 O O . SER A 1 126 ? 95.862 -90.998 -30.245 1.00 29.32 469 SER A O 1
ATOM 918 N N . ASP A 1 127 ? 95.104 -93.098 -30.388 1.00 23.37 470 ASP A N 1
ATOM 919 C CA . ASP A 1 127 ? 94.838 -92.990 -31.815 1.00 25.12 470 ASP A CA 1
ATOM 920 C C . ASP A 1 127 ? 93.463 -92.366 -32.022 1.00 25.78 470 ASP A C 1
ATOM 921 O O . ASP A 1 127 ? 92.465 -92.863 -31.489 1.00 24.94 470 ASP A O 1
ATOM 926 N N . LEU A 1 128 ? 93.411 -91.271 -32.787 1.00 27.15 471 LEU A N 1
ATOM 927 C CA . LEU A 1 128 ? 92.136 -90.599 -33.022 1.00 26.30 471 LEU A CA 1
ATOM 928 C C . LEU A 1 128 ? 91.163 -91.493 -33.781 1.00 25.57 471 LEU A C 1
ATOM 929 O O . LEU A 1 128 ? 89.945 -91.375 -33.605 1.00 25.15 471 LEU A O 1
ATOM 934 N N . ASP A 1 129 ? 91.676 -92.405 -34.607 1.00 31.46 472 ASP A N 1
ATOM 935 C CA . ASP A 1 129 ? 90.824 -93.315 -35.365 1.00 31.78 472 ASP A CA 1
ATOM 936 C C . ASP A 1 129 ? 90.081 -94.286 -34.450 1.00 33.36 472 ASP A C 1
ATOM 937 O O . ASP A 1 129 ? 89.303 -95.118 -34.927 1.00 34.61 472 ASP A O 1
ATOM 942 N N . ASN A 1 130 ? 90.305 -94.184 -33.141 1.00 31.23 473 ASN A N 1
ATOM 943 C CA . ASN A 1 130 ? 89.740 -95.114 -32.172 1.00 31.87 473 ASN A CA 1
ATOM 944 C C . ASN A 1 130 ? 88.876 -94.403 -31.135 1.00 31.79 473 ASN A C 1
ATOM 945 O O . ASN A 1 130 ? 88.403 -95.040 -30.184 1.00 33.00 473 ASN A O 1
ATOM 950 N N . GLU A 1 131 ? 88.670 -93.093 -31.277 1.00 38.08 474 GLU A N 1
ATOM 951 C CA . GLU A 1 131 ? 87.868 -92.334 -30.320 1.00 38.10 474 GLU A CA 1
ATOM 952 C C . GLU A 1 131 ? 86.364 -92.447 -30.578 1.00 38.57 474 GLU A C 1
ATOM 953 O O . GLU A 1 131 ? 85.606 -92.606 -29.613 1.00 39.19 474 GLU A O 1
ATOM 959 N N . PRO A 1 132 ? 85.875 -92.373 -31.826 1.00 37.90 475 PRO A N 1
ATOM 960 C CA . PRO A 1 132 ? 84.416 -92.431 -32.038 1.00 38.08 475 PRO A CA 1
ATOM 961 C C . PRO A 1 132 ? 83.760 -93.702 -31.523 1.00 40.62 475 PRO A C 1
ATOM 962 O O . PRO A 1 132 ? 82.524 -93.755 -31.460 1.00 41.04 475 PRO A O 1
ATOM 966 N N . LEU A 1 133 ? 84.539 -94.720 -31.155 1.00 35.13 476 LEU A N 1
ATOM 967 C CA . LEU A 1 133 ? 83.971 -95.928 -30.571 1.00 34.87 476 LEU A CA 1
ATOM 968 C C . LEU A 1 133 ? 83.624 -95.722 -29.100 1.00 35.73 476 LEU A C 1
ATOM 969 O O . LEU A 1 133 ? 82.638 -96.281 -28.607 1.00 37.84 476 LEU A O 1
ATOM 974 N N . VAL A 1 134 ? 84.420 -94.918 -28.388 1.00 35.68 477 VAL A N 1
ATOM 975 C CA . VAL A 1 134 ? 84.198 -94.717 -26.959 1.00 36.80 477 VAL A CA 1
ATOM 976 C C . VAL A 1 134 ? 83.090 -93.703 -26.705 1.00 39.22 477 VAL A C 1
ATOM 977 O O . VAL A 1 134 ? 82.298 -93.874 -25.772 1.00 41.47 477 VAL A O 1
ATOM 981 N N . LYS A 1 135 ? 82.990 -92.658 -27.521 1.00 40.49 478 LYS A N 1
ATOM 982 C CA . LYS A 1 135 ? 81.807 -91.810 -27.465 1.00 39.40 478 LYS A CA 1
ATOM 983 C C . LYS A 1 135 ? 80.514 -92.548 -27.828 1.00 40.93 478 LYS A C 1
ATOM 984 O O . LYS A 1 135 ? 79.463 -91.904 -27.805 1.00 44.96 478 LYS A O 1
ATOM 990 N N . LEU A 1 136 ? 80.572 -93.848 -28.127 1.00 40.70 479 LEU A N 1
ATOM 991 C CA . LEU A 1 136 ? 79.413 -94.677 -28.436 1.00 42.13 479 LEU A CA 1
ATOM 992 C C . LEU A 1 136 ? 79.028 -95.638 -27.318 1.00 42.24 479 LEU A C 1
ATOM 993 O O . LEU A 1 136 ? 77.852 -96.015 -27.215 1.00 43.39 479 LEU A O 1
ATOM 998 N N . VAL A 1 137 ? 79.993 -96.072 -26.503 1.00 43.14 480 VAL A N 1
ATOM 999 C CA . VAL A 1 137 ? 79.702 -96.965 -25.378 1.00 44.21 480 VAL A CA 1
ATOM 1000 C C . VAL A 1 137 ? 79.173 -96.179 -24.183 1.00 46.46 480 VAL A C 1
ATOM 1001 O O . VAL A 1 137 ? 78.034 -96.379 -23.746 1.00 46.47 480 VAL A O 1
ATOM 1005 N N . GLY A 1 138 ? 79.992 -95.279 -23.631 1.00 44.38 481 GLY A N 1
ATOM 1006 C CA . GLY A 1 138 ? 79.595 -94.565 -22.431 1.00 46.79 481 GLY A CA 1
ATOM 1007 C C . GLY A 1 138 ? 78.615 -93.438 -22.676 1.00 49.49 481 GLY A C 1
ATOM 1008 O O . GLY A 1 138 ? 77.762 -93.161 -21.826 1.00 52.29 481 GLY A O 1
ATOM 1009 N N . GLY A 1 139 ? 78.724 -92.768 -23.820 1.00 48.69 482 GLY A N 1
ATOM 1010 C CA . GLY A 1 139 ? 77.761 -91.752 -24.201 1.00 53.04 482 GLY A CA 1
ATOM 1011 C C . GLY A 1 139 ? 77.932 -90.403 -23.531 1.00 60.84 482 GLY A C 1
ATOM 1012 O O . GLY A 1 139 ? 78.916 -89.699 -23.780 1.00 58.04 482 GLY A O 1
ATOM 1013 N N . GLU A 1 140 ? 76.973 -90.033 -22.677 1.00 66.97 483 GLU A N 1
ATOM 1014 C CA . GLU A 1 140 ? 76.948 -88.704 -22.072 1.00 68.09 483 GLU A CA 1
ATOM 1015 C C . GLU A 1 140 ? 77.922 -88.570 -20.909 1.00 63.32 483 GLU A C 1
ATOM 1016 O O . GLU A 1 140 ? 78.474 -87.485 -20.694 1.00 60.00 483 GLU A O 1
ATOM 1022 N N . LEU A 1 141 ? 78.144 -89.650 -20.156 1.00 64.37 484 LEU A N 1
ATOM 1023 C CA . LEU A 1 141 ? 79.081 -89.625 -19.038 1.00 63.91 484 LEU A CA 1
ATOM 1024 C C . LEU A 1 141 ? 80.492 -89.249 -19.467 1.00 57.79 484 LEU A C 1
ATOM 1025 O O . LEU A 1 141 ? 81.311 -88.889 -18.615 1.00 60.10 484 LEU A O 1
ATOM 1030 N N . ILE A 1 142 ? 80.787 -89.310 -20.762 1.00 49.39 485 ILE A N 1
ATOM 1031 C CA . ILE A 1 142 ? 82.152 -89.390 -21.262 1.00 44.64 485 ILE A CA 1
ATOM 1032 C C . ILE A 1 142 ? 82.508 -88.126 -22.025 1.00 41.60 485 ILE A C 1
ATOM 1033 O O . ILE A 1 142 ? 81.711 -87.618 -22.823 1.00 43.67 485 ILE A O 1
ATOM 1038 N N . GLU A 1 143 ? 83.714 -87.622 -21.774 1.00 34.52 486 GLU A N 1
ATOM 1039 C CA . GLU A 1 143 ? 84.366 -86.646 -22.632 1.00 33.06 486 GLU A CA 1
ATOM 1040 C C . GLU A 1 143 ? 85.707 -87.216 -23.070 1.00 32.87 486 GLU A C 1
ATOM 1041 O O . GLU A 1 143 ? 86.504 -87.655 -22.232 1.00 31.50 486 GLU A O 1
ATOM 1047 N N . THR A 1 144 ? 85.943 -87.223 -24.378 1.00 32.13 487 THR A N 1
ATOM 1048 C CA . THR A 1 144 ? 87.142 -87.807 -24.956 1.00 28.30 487 THR A CA 1
ATOM 1049 C C . THR A 1 144 ? 88.190 -86.729 -25.195 1.00 27.68 487 THR A C 1
ATOM 1050 O O . THR A 1 144 ? 87.880 -85.646 -25.700 1.00 27.81 487 THR A O 1
ATOM 1054 N N . VAL A 1 145 ? 89.431 -87.030 -24.817 1.00 24.32 488 VAL A N 1
ATOM 1055 C CA . VAL A 1 145 ? 90.541 -86.098 -24.979 1.00 21.37 488 VAL A CA 1
ATOM 1056 C C . VAL A 1 145 ? 91.686 -86.820 -25.677 1.00 19.71 488 VAL A C 1
ATOM 1057 O O . VAL A 1 145 ? 92.598 -87.338 -25.023 1.00 21.31 488 VAL A O 1
ATOM 1061 N N . VAL A 1 146 ? 91.644 -86.863 -27.008 1.00 22.45 489 VAL A N 1
ATOM 1062 C CA . VAL A 1 146 ? 92.660 -87.559 -27.789 1.00 20.08 489 VAL A CA 1
ATOM 1063 C C . VAL A 1 146 ? 93.980 -86.811 -27.668 1.00 22.13 489 VAL A C 1
ATOM 1064 O O . VAL A 1 146 ? 94.224 -85.838 -28.391 1.00 20.64 489 VAL A O 1
ATOM 1068 N N . ALA A 1 147 ? 94.842 -87.272 -26.758 1.00 22.00 490 ALA A N 1
ATOM 1069 C CA . ALA A 1 147 ? 96.071 -86.546 -26.445 1.00 17.92 490 ALA A CA 1
ATOM 1070 C C . ALA A 1 147 ? 96.965 -86.402 -27.671 1.00 16.97 490 ALA A C 1
ATOM 1071 O O . ALA A 1 147 ? 97.449 -85.306 -27.972 1.00 20.42 490 ALA A O 1
ATOM 1073 N N . HIS A 1 148 ? 97.201 -87.506 -28.385 1.00 20.17 491 HIS A N 1
ATOM 1074 C CA . HIS A 1 148 ? 98.059 -87.459 -29.565 1.00 19.40 491 HIS A CA 1
ATOM 1075 C C . HIS A 1 148 ? 97.537 -86.462 -30.592 1.00 17.36 491 HIS A C 1
ATOM 1076 O O . HIS A 1 148 ? 98.317 -85.726 -31.207 1.00 19.92 491 HIS A O 1
ATOM 1083 N N . ASP A 1 149 ? 96.217 -86.416 -30.783 1.00 19.76 492 ASP A N 1
ATOM 1084 C CA . ASP A 1 149 ? 95.648 -85.486 -31.754 1.00 17.04 492 ASP A CA 1
ATOM 1085 C C . ASP A 1 149 ? 95.691 -84.052 -31.239 1.00 18.87 492 ASP A C 1
ATOM 1086 O O . ASP A 1 149 ? 95.933 -83.117 -32.012 1.00 17.03 492 ASP A O 1
ATOM 1091 N N . VAL A 1 150 ? 95.453 -83.858 -29.939 1.00 19.07 493 VAL A N 1
ATOM 1092 C CA . VAL A 1 150 ? 95.503 -82.514 -29.365 1.00 15.43 493 VAL A CA 1
ATOM 1093 C C . VAL A 1 150 ? 96.905 -81.936 -29.486 1.00 22.00 493 VAL A C 1
ATOM 1094 O O . VAL A 1 150 ? 97.087 -80.799 -29.947 1.00 19.54 493 VAL A O 1
ATOM 1098 N N . ILE A 1 151 ? 97.916 -82.715 -29.076 1.00 22.82 494 ILE A N 1
ATOM 1099 C CA . ILE A 1 151 ? 99.304 -82.267 -29.172 1.00 19.33 494 ILE A CA 1
ATOM 1100 C C . ILE A 1 151 ? 99.618 -81.770 -30.577 1.00 22.68 494 ILE A C 1
ATOM 1101 O O . ILE A 1 151 ? 100.339 -80.779 -30.757 1.00 21.85 494 ILE A O 1
ATOM 1106 N N . GLY A 1 152 ? 99.037 -82.409 -31.589 1.00 20.93 495 GLY A N 1
ATOM 1107 C CA . GLY A 1 152 ? 99.217 -81.966 -32.956 1.00 21.24 495 GLY A CA 1
ATOM 1108 C C . GLY A 1 152 ? 98.674 -80.579 -33.234 1.00 19.48 495 GLY A C 1
ATOM 1109 O O . GLY A 1 152 ? 99.405 -79.709 -33.716 1.00 22.49 495 GLY A O 1
ATOM 1110 N N . ARG A 1 153 ? 97.393 -80.360 -32.918 1.00 21.70 496 ARG A N 1
ATOM 1111 C CA . ARG A 1 153 ? 96.750 -79.092 -33.248 1.00 14.64 496 ARG A CA 1
ATOM 1112 C C . ARG A 1 153 ? 97.408 -77.912 -32.546 1.00 18.85 496 ARG A C 1
ATOM 1113 O O . ARG A 1 153 ? 97.468 -76.815 -33.112 1.00 17.61 496 ARG A O 1
ATOM 1121 N N . LEU A 1 154 ? 97.904 -78.111 -31.322 1.00 25.74 497 LEU A N 1
ATOM 1122 C CA . LEU A 1 154 ? 98.648 -77.058 -30.638 1.00 25.21 497 LEU A CA 1
ATOM 1123 C C . LEU A 1 154 ? 99.897 -76.671 -31.420 1.00 26.66 497 LEU A C 1
ATOM 1124 O O . LEU A 1 154 ? 100.169 -75.483 -31.632 1.00 27.41 497 LEU A O 1
ATOM 1129 N N . MET A 1 155 ? 100.674 -77.671 -31.846 1.00 26.75 498 MET A N 1
ATOM 1130 C CA A MET A 1 155 ? 101.901 -77.407 -32.593 0.67 22.34 498 MET A CA 1
ATOM 1131 C CA B MET A 1 155 ? 101.901 -77.396 -32.587 0.33 21.10 498 MET A CA 1
ATOM 1132 C C . MET A 1 155 ? 101.627 -76.546 -33.820 1.00 20.59 498 MET A C 1
ATOM 1133 O O . MET A 1 155 ? 102.365 -75.599 -34.107 1.00 25.40 498 MET A O 1
ATOM 1142 N N . ILE A 1 156 ? 100.559 -76.863 -34.554 1.00 21.64 499 ILE A N 1
ATOM 1143 C CA . ILE A 1 156 ? 100.245 -76.124 -35.775 1.00 20.33 499 ILE A CA 1
ATOM 1144 C C . ILE A 1 156 ? 99.915 -74.671 -35.451 1.00 21.06 499 ILE A C 1
ATOM 1145 O O . ILE A 1 156 ? 100.480 -73.743 -36.044 1.00 22.49 499 ILE A O 1
ATOM 1150 N N . GLN A 1 157 ? 99.000 -74.452 -34.502 1.00 26.62 500 GLN A N 1
ATOM 1151 C CA . GLN A 1 157 ? 98.616 -73.090 -34.139 1.00 29.47 500 GLN A CA 1
ATOM 1152 C C . GLN A 1 157 ? 99.823 -72.274 -33.701 1.00 31.08 500 GLN A C 1
ATOM 1153 O O . GLN A 1 157 ? 100.057 -71.168 -34.203 1.00 31.56 500 GLN A O 1
ATOM 1159 N N . CYS A 1 158 ? 100.604 -72.805 -32.757 1.00 29.94 501 CYS A N 1
ATOM 1160 C CA . CYS A 1 158 ? 101.778 -72.080 -32.288 1.00 30.14 501 CYS A CA 1
ATOM 1161 C C . CYS A 1 158 ? 102.803 -71.897 -33.404 1.00 31.19 501 CYS A C 1
ATOM 1162 O O . CYS A 1 158 ? 103.555 -70.916 -33.400 1.00 32.89 501 CYS A O 1
ATOM 1165 N N . ALA A 1 159 ? 102.847 -72.824 -34.367 1.00 28.12 502 ALA A N 1
ATOM 1166 C CA . ALA A 1 159 ? 103.765 -72.688 -35.494 1.00 28.69 502 ALA A CA 1
ATOM 1167 C C . ALA A 1 159 ? 103.320 -71.613 -36.468 1.00 29.70 502 ALA A C 1
ATOM 1168 O O . ALA A 1 159 ? 104.124 -71.171 -37.296 1.00 32.72 502 ALA A O 1
ATOM 1170 N N . LEU A 1 160 ? 102.061 -71.193 -36.394 1.00 31.28 503 LEU A N 1
ATOM 1171 C CA . LEU A 1 160 ? 101.552 -70.136 -37.250 1.00 32.49 503 LEU A CA 1
ATOM 1172 C C . LEU A 1 160 ? 101.620 -68.766 -36.594 1.00 32.94 503 LEU A C 1
ATOM 1173 O O . LEU A 1 160 ? 101.679 -67.758 -37.306 1.00 34.31 503 LEU A O 1
ATOM 1178 N N . GLN A 1 161 ? 101.615 -68.712 -35.264 1.00 38.49 504 GLN A N 1
ATOM 1179 C CA . GLN A 1 161 ? 101.770 -67.475 -34.511 1.00 38.26 504 GLN A CA 1
ATOM 1180 C C . GLN A 1 161 ? 102.594 -67.748 -33.259 1.00 39.48 504 GLN A C 1
ATOM 1181 O O . GLN A 1 161 ? 102.112 -68.413 -32.333 1.00 44.08 504 GLN A O 1
ATOM 1187 N N . PRO A 1 162 ? 103.832 -67.266 -33.190 1.00 41.88 505 PRO A N 1
ATOM 1188 C CA . PRO A 1 162 ? 104.640 -67.479 -31.985 1.00 43.55 505 PRO A CA 1
ATOM 1189 C C . PRO A 1 162 ? 104.143 -66.610 -30.840 1.00 43.06 505 PRO A C 1
ATOM 1190 O O . PRO A 1 162 ? 103.373 -65.665 -31.021 1.00 40.05 505 PRO A O 1
ATOM 1194 N N . GLY A 1 163 ? 104.593 -66.950 -29.636 1.00 40.01 506 GLY A N 1
ATOM 1195 C CA . GLY A 1 163 ? 104.090 -66.289 -28.448 1.00 36.92 506 GLY A CA 1
ATOM 1196 C C . GLY A 1 163 ? 102.801 -66.923 -27.969 1.00 36.64 506 GLY A C 1
ATOM 1197 O O . GLY A 1 163 ? 102.548 -67.006 -26.762 1.00 37.26 506 GLY A O 1
ATOM 1198 N N . LEU A 1 164 ? 101.975 -67.373 -28.920 1.00 30.44 507 LEU A N 1
ATOM 1199 C CA . LEU A 1 164 ? 100.818 -68.200 -28.599 1.00 31.20 507 LEU A CA 1
ATOM 1200 C C . LEU A 1 164 ? 101.209 -69.414 -27.773 1.00 28.46 507 LEU A C 1
ATOM 1201 O O . LEU A 1 164 ? 100.370 -69.960 -27.049 1.00 28.15 507 LEU A O 1
ATOM 1206 N N . ALA A 1 165 ? 102.464 -69.849 -27.876 1.00 35.27 508 ALA A N 1
ATOM 1207 C CA . ALA A 1 165 ? 102.966 -70.921 -27.027 1.00 34.49 508 ALA A CA 1
ATOM 1208 C C . ALA A 1 165 ? 102.910 -70.525 -25.556 1.00 34.78 508 ALA A C 1
ATOM 1209 O O . ALA A 1 165 ? 102.310 -71.224 -24.732 1.00 35.10 508 ALA A O 1
ATOM 1211 N N . GLN A 1 166 ? 103.537 -69.396 -25.209 1.00 35.80 509 GLN A N 1
ATOM 1212 C CA . GLN A 1 166 ? 103.503 -68.918 -23.830 1.00 37.35 509 GLN A CA 1
ATOM 1213 C C . GLN A 1 166 ? 102.075 -68.648 -23.372 1.00 41.20 509 GLN A C 1
ATOM 1214 O O . GLN A 1 166 ? 101.733 -68.877 -22.206 1.00 43.09 509 GLN A O 1
ATOM 1220 N N . ILE A 1 167 ? 101.225 -68.170 -24.281 1.00 33.56 510 ILE A N 1
ATOM 1221 C CA . ILE A 1 167 ? 99.847 -67.850 -23.926 1.00 33.47 510 ILE A CA 1
ATOM 1222 C C . ILE A 1 167 ? 99.023 -69.120 -23.761 1.00 33.93 510 ILE A C 1
ATOM 1223 O O . ILE A 1 167 ? 98.252 -69.251 -22.803 1.00 36.50 510 ILE A O 1
ATOM 1228 N N . TRP A 1 168 ? 99.177 -70.078 -24.680 1.00 33.69 511 TRP A N 1
ATOM 1229 C CA . TRP A 1 168 ? 98.481 -71.354 -24.547 1.00 32.06 511 TRP A CA 1
ATOM 1230 C C . TRP A 1 168 ? 98.936 -72.148 -23.333 1.00 32.90 511 TRP A C 1
ATOM 1231 O O . TRP A 1 168 ? 98.385 -73.223 -23.082 1.00 35.28 511 TRP A O 1
ATOM 1242 N N . GLU A 1 169 ? 99.937 -71.670 -22.595 1.00 41.60 512 GLU A N 1
ATOM 1243 C CA . GLU A 1 169 ? 100.392 -72.309 -21.365 1.00 41.74 512 GLU A CA 1
ATOM 1244 C C . GLU A 1 169 ? 99.818 -71.656 -20.115 1.00 43.83 512 GLU A C 1
ATOM 1245 O O . GLU A 1 169 ? 99.495 -72.356 -19.152 1.00 43.76 512 GLU A O 1
ATOM 1251 N N . ASP A 1 170 ? 99.693 -70.327 -20.115 1.00 46.77 513 ASP A N 1
ATOM 1252 C CA . ASP A 1 170 ? 98.957 -69.614 -19.080 1.00 47.76 513 ASP A CA 1
ATOM 1253 C C . ASP A 1 170 ? 97.534 -70.144 -18.996 1.00 48.87 513 ASP A C 1
ATOM 1254 O O . ASP A 1 170 ? 97.152 -70.801 -18.021 1.00 49.44 513 ASP A O 1
ATOM 1259 N N . ILE A 1 171 ? 96.761 -69.856 -20.043 1.00 45.55 514 ILE A N 1
ATOM 1260 C CA . ILE A 1 171 ? 95.345 -70.185 -20.156 1.00 43.72 514 ILE A CA 1
ATOM 1261 C C . ILE A 1 171 ? 95.096 -71.659 -19.866 1.00 43.07 514 ILE A C 1
ATOM 1262 O O . ILE A 1 171 ? 94.315 -72.002 -18.971 1.00 43.81 514 ILE A O 1
ATOM 1267 N N . LEU A 1 172 ? 95.762 -72.539 -20.617 1.00 44.85 515 LEU A N 1
ATOM 1268 C CA . LEU A 1 172 ? 95.551 -73.978 -20.489 1.00 42.74 515 LEU A CA 1
ATOM 1269 C C . LEU A 1 172 ? 95.989 -74.531 -19.140 1.00 43.45 515 LEU A C 1
ATOM 1270 O O . LEU A 1 172 ? 95.740 -75.708 -18.865 1.00 43.24 515 LEU A O 1
ATOM 1275 N N . GLY A 1 173 ? 96.642 -73.728 -18.303 1.00 43.41 516 GLY A N 1
ATOM 1276 C CA . GLY A 1 173 ? 96.957 -74.128 -16.953 1.00 44.65 516 GLY A CA 1
ATOM 1277 C C . GLY A 1 173 ? 96.031 -73.467 -15.947 1.00 47.74 516 GLY A C 1
ATOM 1278 O O . GLY A 1 173 ? 95.310 -72.519 -16.250 1.00 46.31 516 GLY A O 1
ATOM 1279 N N . PHE A 1 174 ? 96.046 -74.003 -14.729 1.00 37.95 517 PHE A N 1
ATOM 1280 C CA . PHE A 1 174 ? 95.335 -73.353 -13.638 1.00 36.21 517 PHE A CA 1
ATOM 1281 C C . PHE A 1 174 ? 96.178 -72.291 -12.949 1.00 36.25 517 PHE A C 1
ATOM 1282 O O . PHE A 1 174 ? 95.639 -71.504 -12.164 1.00 38.36 517 PHE A O 1
ATOM 1290 N N . GLU A 1 175 ? 97.476 -72.258 -13.229 1.00 44.96 518 GLU A N 1
ATOM 1291 C CA . GLU A 1 175 ? 98.260 -71.051 -13.032 1.00 47.11 518 GLU A CA 1
ATOM 1292 C C . GLU A 1 175 ? 97.681 -69.921 -13.876 1.00 47.56 518 GLU A C 1
ATOM 1293 O O . GLU A 1 175 ? 97.120 -70.144 -14.959 1.00 46.61 518 GLU A O 1
ATOM 1299 N N . ASN A 1 176 ? 97.818 -68.701 -13.364 1.00 45.54 519 ASN A N 1
ATOM 1300 C CA . ASN A 1 176 ? 97.311 -67.482 -14.002 1.00 45.03 519 ASN A CA 1
ATOM 1301 C C . ASN A 1 176 ? 95.800 -67.643 -14.219 1.00 45.24 519 ASN A C 1
ATOM 1302 O O . ASN A 1 176 ? 95.087 -68.067 -13.296 1.00 44.73 519 ASN A O 1
ATOM 1307 N N . ALA A 1 177 ? 95.256 -67.309 -15.397 1.00 45.79 520 ALA A N 1
ATOM 1308 C CA . ALA A 1 177 ? 93.825 -67.385 -15.688 1.00 45.23 520 ALA A CA 1
ATOM 1309 C C . ALA A 1 177 ? 93.459 -68.659 -16.443 1.00 44.40 520 ALA A C 1
ATOM 1310 O O . ALA A 1 177 ? 94.314 -69.356 -16.990 1.00 43.39 520 ALA A O 1
ATOM 1312 N N . GLU A 1 178 ? 92.167 -68.964 -16.446 1.00 42.10 521 GLU A N 1
ATOM 1313 C CA . GLU A 1 178 ? 91.653 -70.175 -17.060 1.00 42.01 521 GLU A CA 1
ATOM 1314 C C . GLU A 1 178 ? 90.183 -69.937 -17.395 1.00 40.84 521 GLU A C 1
ATOM 1315 O O . GLU A 1 178 ? 89.696 -68.802 -17.348 1.00 40.41 521 GLU A O 1
ATOM 1321 N N . PHE A 1 179 ? 89.474 -71.001 -17.748 1.00 36.15 522 PHE A N 1
ATOM 1322 C CA . PHE A 1 179 ? 88.110 -70.884 -18.243 1.00 36.20 522 PHE A CA 1
ATOM 1323 C C . PHE A 1 179 ? 87.109 -71.289 -17.166 1.00 38.02 522 PHE A C 1
ATOM 1324 O O . PHE A 1 179 ? 87.337 -72.248 -16.422 1.00 39.60 522 PHE A O 1
ATOM 1332 N N . TYR A 1 180 ? 86.001 -70.551 -17.081 1.00 38.26 523 TYR A N 1
ATOM 1333 C CA . TYR A 1 180 ? 84.960 -70.831 -16.100 1.00 39.65 523 TYR A CA 1
ATOM 1334 C C . TYR A 1 180 ? 83.595 -70.486 -16.672 1.00 39.97 523 TYR A C 1
ATOM 1335 O O . TYR A 1 180 ? 83.457 -69.575 -17.493 1.00 38.40 523 TYR A O 1
ATOM 1344 N N . ILE A 1 181 ? 82.585 -71.218 -16.207 1.00 44.93 524 ILE A N 1
ATOM 1345 C CA . ILE A 1 181 ? 81.200 -71.027 -16.618 1.00 46.01 524 ILE A CA 1
ATOM 1346 C C . ILE A 1 181 ? 80.337 -70.998 -15.366 1.00 47.99 524 ILE A C 1
ATOM 1347 O O . ILE A 1 181 ? 80.245 -72.000 -14.646 1.00 47.80 524 ILE A O 1
ATOM 1352 N N . LYS A 1 182 ? 79.708 -69.856 -15.111 1.00 49.00 525 LYS A N 1
ATOM 1353 C CA . LYS A 1 182 ? 78.846 -69.638 -13.960 1.00 51.91 525 LYS A CA 1
ATOM 1354 C C . LYS A 1 182 ? 77.559 -68.998 -14.462 1.00 53.52 525 LYS A C 1
ATOM 1355 O O . LYS A 1 182 ? 77.502 -68.482 -15.582 1.00 52.74 525 LYS A O 1
ATOM 1361 N N . ARG A 1 183 ? 76.507 -69.040 -13.649 1.00 59.21 526 ARG A N 1
ATOM 1362 C CA . ARG A 1 183 ? 75.255 -68.387 -14.006 1.00 62.73 526 ARG A CA 1
ATOM 1363 C C . ARG A 1 183 ? 75.120 -67.082 -13.235 1.00 64.56 526 ARG A C 1
ATOM 1364 O O . ARG A 1 183 ? 75.182 -67.072 -12.001 1.00 64.34 526 ARG A O 1
ATOM 1372 N N . TRP A 1 184 ? 74.920 -65.988 -13.970 1.00 67.81 527 TRP A N 1
ATOM 1373 C CA . TRP A 1 184 ? 74.670 -64.668 -13.403 1.00 69.14 527 TRP A CA 1
ATOM 1374 C C . TRP A 1 184 ? 73.276 -64.202 -13.800 1.00 71.35 527 TRP A C 1
ATOM 1375 O O . TRP A 1 184 ? 73.097 -63.604 -14.872 1.00 72.58 527 TRP A O 1
ATOM 1386 N N . PRO A 1 185 ? 72.253 -64.456 -12.981 1.00 71.02 528 PRO A N 1
ATOM 1387 C CA . PRO A 1 185 ? 70.911 -63.952 -13.311 1.00 71.52 528 PRO A CA 1
ATOM 1388 C C . PRO A 1 185 ? 70.800 -62.438 -13.265 1.00 71.37 528 PRO A C 1
ATOM 1389 O O . PRO A 1 185 ? 69.841 -61.896 -13.830 1.00 72.53 528 PRO A O 1
ATOM 1393 N N . GLU A 1 186 ? 71.738 -61.738 -12.615 1.00 72.08 529 GLU A N 1
ATOM 1394 C CA . GLU A 1 186 ? 71.697 -60.278 -12.598 1.00 71.97 529 GLU A CA 1
ATOM 1395 C C . GLU A 1 186 ? 71.689 -59.698 -14.002 1.00 70.58 529 GLU A C 1
ATOM 1396 O O . GLU A 1 186 ? 71.113 -58.628 -14.229 1.00 70.73 529 GLU A O 1
ATOM 1402 N N . LEU A 1 187 ? 72.319 -60.385 -14.954 1.00 68.74 530 LEU A N 1
ATOM 1403 C CA . LEU A 1 187 ? 72.421 -59.915 -16.327 1.00 68.10 530 LEU A CA 1
ATOM 1404 C C . LEU A 1 187 ? 71.367 -60.542 -17.230 1.00 69.11 530 LEU A C 1
ATOM 1405 O O . LEU A 1 187 ? 71.531 -60.546 -18.454 1.00 69.71 530 LEU A O 1
ATOM 1410 N N . ASP A 1 188 ? 70.300 -61.089 -16.653 1.00 71.69 531 ASP A N 1
ATOM 1411 C CA . ASP A 1 188 ? 69.189 -61.564 -17.463 1.00 75.34 531 ASP A CA 1
ATOM 1412 C C . ASP A 1 188 ? 68.514 -60.383 -18.148 1.00 76.13 531 ASP A C 1
ATOM 1413 O O . ASP A 1 188 ? 68.268 -59.350 -17.517 1.00 76.20 531 ASP A O 1
ATOM 1418 N N . ASP A 1 189 ? 68.218 -60.545 -19.441 1.00 77.01 532 ASP A N 1
ATOM 1419 C CA . ASP A 1 189 ? 67.726 -59.512 -20.358 1.00 76.70 532 ASP A CA 1
ATOM 1420 C C . ASP A 1 189 ? 68.763 -58.441 -20.663 1.00 75.29 532 ASP A C 1
ATOM 1421 O O . ASP A 1 189 ? 68.403 -57.381 -21.190 1.00 76.33 532 ASP A O 1
ATOM 1426 N N . LEU A 1 190 ? 70.035 -58.678 -20.359 1.00 69.51 533 LEU A N 1
ATOM 1427 C CA . LEU A 1 190 ? 71.088 -57.720 -20.662 1.00 68.43 533 LEU A CA 1
ATOM 1428 C C . LEU A 1 190 ? 71.747 -58.070 -21.988 1.00 70.15 533 LEU A C 1
ATOM 1429 O O . LEU A 1 190 ? 71.912 -59.247 -22.322 1.00 70.27 533 LEU A O 1
ATOM 1434 N N . LEU A 1 191 ? 72.120 -57.038 -22.739 1.00 68.99 534 LEU A N 1
ATOM 1435 C CA . LEU A 1 191 ? 72.768 -57.238 -24.026 1.00 69.46 534 LEU A CA 1
ATOM 1436 C C . LEU A 1 191 ? 74.224 -57.644 -23.825 1.00 67.68 534 LEU A C 1
ATOM 1437 O O . LEU A 1 191 ? 74.880 -57.224 -22.869 1.00 65.80 534 LEU A O 1
ATOM 1442 N N . PHE A 1 192 ? 74.731 -58.477 -24.739 1.00 71.28 535 PHE A N 1
ATOM 1443 C CA . PHE A 1 192 ? 76.090 -58.987 -24.579 1.00 68.65 535 PHE A CA 1
ATOM 1444 C C . PHE A 1 192 ? 77.116 -57.870 -24.718 1.00 68.96 535 PHE A C 1
ATOM 1445 O O . PHE A 1 192 ? 78.166 -57.899 -24.064 1.00 67.79 535 PHE A O 1
ATOM 1453 N N . LYS A 1 193 ? 76.831 -56.883 -25.574 1.00 71.06 536 LYS A N 1
ATOM 1454 C CA . LYS A 1 193 ? 77.582 -55.633 -25.649 1.00 70.62 536 LYS A CA 1
ATOM 1455 C C . LYS A 1 193 ? 77.851 -55.094 -24.252 1.00 66.78 536 LYS A C 1
ATOM 1456 O O . LYS A 1 193 ? 78.915 -54.529 -23.978 1.00 64.88 536 LYS A O 1
ATOM 1462 N N . ASP A 1 194 ? 76.870 -55.271 -23.370 1.00 68.17 537 ASP A N 1
ATOM 1463 C CA . ASP A 1 194 ? 76.927 -54.791 -21.999 1.00 68.61 537 ASP A CA 1
ATOM 1464 C C . ASP A 1 194 ? 77.567 -55.795 -21.052 1.00 66.78 537 ASP A C 1
ATOM 1465 O O . ASP A 1 194 ? 78.271 -55.395 -20.117 1.00 66.34 537 ASP A O 1
ATOM 1470 N N . ILE A 1 195 ? 77.340 -57.091 -21.278 1.00 60.46 538 ILE A N 1
ATOM 1471 C CA . ILE A 1 195 ? 77.926 -58.120 -20.426 1.00 60.40 538 ILE A CA 1
ATOM 1472 C C . ILE A 1 195 ? 79.425 -58.231 -20.671 1.00 58.81 538 ILE A C 1
ATOM 1473 O O . ILE A 1 195 ? 80.182 -58.610 -19.769 1.00 55.74 538 ILE A O 1
ATOM 1478 N N . LEU A 1 196 ? 79.877 -57.891 -21.882 1.00 59.45 539 LEU A N 1
ATOM 1479 C CA . LEU A 1 196 ? 81.303 -57.922 -22.196 1.00 56.45 539 LEU A CA 1
ATOM 1480 C C . LEU A 1 196 ? 82.115 -57.079 -21.219 1.00 56.27 539 LEU A C 1
ATOM 1481 O O . LEU A 1 196 ? 83.244 -57.437 -20.865 1.00 53.96 539 LEU A O 1
ATOM 1486 N N . ILE A 1 197 ? 81.553 -55.960 -20.764 1.00 62.49 540 ILE A N 1
ATOM 1487 C CA . ILE A 1 197 ? 82.263 -55.015 -19.909 1.00 60.37 540 ILE A CA 1
ATOM 1488 C C . ILE A 1 197 ? 81.747 -55.015 -18.483 1.00 60.85 540 ILE A C 1
ATOM 1489 O O . ILE A 1 197 ? 82.233 -54.224 -17.661 1.00 60.79 540 ILE A O 1
ATOM 1494 N N . SER A 1 198 ? 80.783 -55.873 -18.156 1.00 60.58 541 SER A N 1
ATOM 1495 C CA . SER A 1 198 ? 80.187 -55.881 -16.826 1.00 62.34 541 SER A CA 1
ATOM 1496 C C . SER A 1 198 ? 81.123 -56.408 -15.746 1.00 62.46 541 SER A C 1
ATOM 1497 O O . SER A 1 198 ? 80.755 -56.356 -14.568 1.00 62.44 541 SER A O 1
ATOM 1500 N N . PHE A 1 199 ? 82.312 -56.892 -16.096 1.00 61.80 542 PHE A N 1
ATOM 1501 C CA . PHE A 1 199 ? 83.160 -57.611 -15.153 1.00 62.70 542 PHE A CA 1
ATOM 1502 C C . PHE A 1 199 ? 84.463 -56.860 -14.913 1.00 61.60 542 PHE A C 1
ATOM 1503 O O . PHE A 1 199 ? 85.259 -56.694 -15.854 1.00 57.55 542 PHE A O 1
ATOM 1511 N N . PRO A 1 200 ? 84.728 -56.388 -13.691 1.00 65.39 543 PRO A N 1
ATOM 1512 C CA . PRO A 1 200 ? 86.047 -55.799 -13.412 1.00 65.42 543 PRO A CA 1
ATOM 1513 C C . PRO A 1 200 ? 87.168 -56.823 -13.359 1.00 62.20 543 PRO A C 1
ATOM 1514 O O . PRO A 1 200 ? 88.305 -56.495 -13.720 1.00 66.97 543 PRO A O 1
ATOM 1518 N N . ASP A 1 201 ? 86.891 -58.049 -12.911 1.00 59.67 544 ASP A N 1
ATOM 1519 C CA . ASP A 1 201 ? 87.921 -59.070 -12.755 1.00 59.86 544 ASP A CA 1
ATOM 1520 C C . ASP A 1 201 ? 87.575 -60.322 -13.555 1.00 58.04 544 ASP A C 1
ATOM 1521 O O . ASP A 1 201 ? 87.515 -61.427 -13.005 1.00 56.13 544 ASP A O 1
ATOM 1526 N N . ALA A 1 202 ? 87.350 -60.150 -14.853 1.00 50.68 545 ALA A N 1
ATOM 1527 C CA . ALA A 1 202 ? 87.078 -61.246 -15.776 1.00 44.07 545 ALA A CA 1
ATOM 1528 C C . ALA A 1 202 ? 87.118 -60.687 -17.188 1.00 40.20 545 ALA A C 1
ATOM 1529 O O . ALA A 1 202 ? 87.338 -59.491 -17.395 1.00 42.04 545 ALA A O 1
ATOM 1531 N N . ILE A 1 203 ? 86.879 -61.562 -18.159 1.00 43.28 546 ILE A N 1
ATOM 1532 C CA . ILE A 1 203 ? 86.713 -61.162 -19.554 1.00 42.02 546 ILE A CA 1
ATOM 1533 C C . ILE A 1 203 ? 85.725 -62.134 -20.194 1.00 41.16 546 ILE A C 1
ATOM 1534 O O . ILE A 1 203 ? 86.083 -63.289 -20.472 1.00 40.52 546 ILE A O 1
ATOM 1539 N N . PRO A 1 204 ? 84.473 -61.732 -20.406 1.00 44.98 547 PRO A N 1
ATOM 1540 C CA . PRO A 1 204 ? 83.482 -62.662 -20.964 1.00 43.52 547 PRO A CA 1
ATOM 1541 C C . PRO A 1 204 ? 83.841 -63.077 -22.383 1.00 43.98 547 PRO A C 1
ATOM 1542 O O . PRO A 1 204 ? 84.048 -62.239 -23.263 1.00 43.72 547 PRO A O 1
ATOM 1546 N N . CYS A 1 205 ? 83.910 -64.389 -22.597 1.00 44.63 548 CYS A N 1
ATOM 1547 C CA . CYS A 1 205 ? 84.254 -64.966 -23.891 1.00 43.21 548 CYS A CA 1
ATOM 1548 C C . CYS A 1 205 ? 83.066 -65.577 -24.614 1.00 44.11 548 CYS A C 1
ATOM 1549 O O . CYS A 1 205 ? 82.944 -65.419 -25.832 1.00 43.30 548 CYS A O 1
ATOM 1552 N N . GLY A 1 206 ? 82.185 -66.272 -23.897 1.00 39.79 549 GLY A N 1
ATOM 1553 C CA . GLY A 1 206 ? 81.048 -66.921 -24.518 1.00 40.92 549 GLY A CA 1
ATOM 1554 C C . GLY A 1 206 ? 79.824 -67.016 -23.631 1.00 41.88 549 GLY A C 1
ATOM 1555 O O . GLY A 1 206 ? 79.803 -66.467 -22.524 1.00 41.46 549 GLY A O 1
ATOM 1556 N N . VAL A 1 207 ? 78.791 -67.708 -24.114 1.00 48.12 550 VAL A N 1
ATOM 1557 C CA . VAL A 1 207 ? 77.527 -67.860 -23.402 1.00 48.74 550 VAL A CA 1
ATOM 1558 C C . VAL A 1 207 ? 77.047 -69.295 -23.586 1.00 49.28 550 VAL A C 1
ATOM 1559 O O . VAL A 1 207 ? 77.322 -69.934 -24.606 1.00 49.66 550 VAL A O 1
ATOM 1563 N N . LYS A 1 208 ? 76.340 -69.808 -22.579 1.00 46.57 551 LYS A N 1
ATOM 1564 C CA . LYS A 1 208 ? 75.715 -71.130 -22.623 1.00 48.38 551 LYS A CA 1
ATOM 1565 C C . LYS A 1 208 ? 74.218 -70.908 -22.840 1.00 52.72 551 LYS A C 1
ATOM 1566 O O . LYS A 1 208 ? 73.480 -70.615 -21.896 1.00 55.16 551 LYS A O 1
ATOM 1572 N N . VAL A 1 209 ? 73.778 -71.038 -24.090 1.00 52.45 552 VAL A N 1
ATOM 1573 C CA . VAL A 1 209 ? 72.423 -70.659 -24.483 1.00 55.25 552 VAL A CA 1
ATOM 1574 C C . VAL A 1 209 ? 71.443 -71.741 -24.043 1.00 59.04 552 VAL A C 1
ATOM 1575 O O . VAL A 1 209 ? 71.520 -72.886 -24.499 1.00 59.91 552 VAL A O 1
ATOM 1579 N N . ALA A 1 210 ? 70.498 -71.368 -23.175 1.00 58.20 553 ALA A N 1
ATOM 1580 C CA . ALA A 1 210 ? 69.569 -72.346 -22.615 1.00 58.79 553 ALA A CA 1
ATOM 1581 C C . ALA A 1 210 ? 68.557 -72.822 -23.650 1.00 60.26 553 ALA A C 1
ATOM 1582 O O . ALA A 1 210 ? 68.150 -73.990 -23.632 1.00 58.51 553 ALA A O 1
ATOM 1584 N N . ALA A 1 211 ? 68.133 -71.935 -24.555 1.00 64.23 554 ALA A N 1
ATOM 1585 C CA . ALA A 1 211 ? 67.110 -72.301 -25.530 1.00 67.35 554 ALA A CA 1
ATOM 1586 C C . ALA A 1 211 ? 67.584 -73.409 -26.460 1.00 71.24 554 ALA A C 1
ATOM 1587 O O . ALA A 1 211 ? 66.766 -74.173 -26.986 1.00 74.83 554 ALA A O 1
ATOM 1589 N N . ASP A 1 212 ? 68.894 -73.516 -26.668 1.00 77.13 555 ASP A N 1
ATOM 1590 C CA . ASP A 1 212 ? 69.466 -74.500 -27.575 1.00 74.58 555 ASP A CA 1
ATOM 1591 C C . ASP A 1 212 ? 69.739 -75.839 -26.907 1.00 70.81 555 ASP A C 1
ATOM 1592 O O . ASP A 1 212 ? 70.119 -76.792 -27.596 1.00 71.72 555 ASP A O 1
ATOM 1597 N N . GLY A 1 213 ? 69.546 -75.938 -25.594 1.00 71.17 556 GLY A N 1
ATOM 1598 C CA . GLY A 1 213 ? 69.949 -77.102 -24.833 1.00 69.52 556 GLY A CA 1
ATOM 1599 C C . GLY A 1 213 ? 71.197 -76.893 -24.006 1.00 66.22 556 GLY A C 1
ATOM 1600 O O . GLY A 1 213 ? 71.679 -77.852 -23.391 1.00 64.18 556 GLY A O 1
ATOM 1601 N N . GLY A 1 214 ? 71.733 -75.678 -23.967 1.00 61.69 557 GLY A N 1
ATOM 1602 C CA . GLY A 1 214 ? 72.942 -75.387 -23.230 1.00 56.56 557 GLY A CA 1
ATOM 1603 C C . GLY A 1 214 ? 74.182 -75.211 -24.075 1.00 54.15 557 GLY A C 1
ATOM 1604 O O . GLY A 1 214 ? 75.284 -75.173 -23.518 1.00 52.08 557 GLY A O 1
ATOM 1605 N N . LYS A 1 215 ? 74.038 -75.100 -25.395 1.00 50.96 558 LYS A N 1
ATOM 1606 C CA . LYS A 1 215 ? 75.196 -75.011 -26.274 1.00 45.85 558 LYS A CA 1
ATOM 1607 C C . LYS A 1 215 ? 76.024 -73.775 -25.949 1.00 45.95 558 LYS A C 1
ATOM 1608 O O . LYS A 1 215 ? 75.488 -72.688 -25.716 1.00 46.39 558 LYS A O 1
ATOM 1614 N N . ILE A 1 216 ? 77.339 -73.953 -25.933 1.00 37.61 559 ILE A N 1
ATOM 1615 C CA . ILE A 1 216 ? 78.268 -72.894 -25.562 1.00 35.90 559 ILE A CA 1
ATOM 1616 C C . ILE A 1 216 ? 78.647 -72.124 -26.819 1.00 34.95 559 ILE A C 1
ATOM 1617 O O . ILE A 1 216 ? 79.187 -72.699 -27.770 1.00 35.95 559 ILE A O 1
ATOM 1622 N N . VAL A 1 217 ? 78.376 -70.826 -26.819 1.00 43.43 560 VAL A N 1
ATOM 1623 C CA . VAL A 1 217 ? 78.515 -69.991 -28.005 1.00 40.52 560 VAL A CA 1
ATOM 1624 C C . VAL A 1 217 ? 79.700 -69.062 -27.771 1.00 41.57 560 VAL A C 1
ATOM 1625 O O . VAL A 1 217 ? 79.586 -68.047 -27.074 1.00 42.08 560 VAL A O 1
ATOM 1629 N N . ILE A 1 218 ? 80.850 -69.411 -28.350 1.00 37.87 561 ILE A N 1
ATOM 1630 C CA . ILE A 1 218 ? 82.016 -68.538 -28.295 1.00 36.76 561 ILE A CA 1
ATOM 1631 C C . ILE A 1 218 ? 81.780 -67.334 -29.195 1.00 37.67 561 ILE A C 1
ATOM 1632 O O . ILE A 1 218 ? 81.384 -67.480 -30.359 1.00 37.75 561 ILE A O 1
ATOM 1637 N N . ASN A 1 219 ? 82.015 -66.134 -28.652 1.00 40.95 562 ASN A N 1
ATOM 1638 C CA . ASN A 1 219 ? 81.942 -64.888 -29.408 1.00 43.76 562 ASN A CA 1
ATOM 1639 C C . ASN A 1 219 ? 80.549 -64.723 -30.010 1.00 47.89 562 ASN A C 1
ATOM 1640 O O . ASN A 1 219 ? 80.381 -64.837 -31.231 1.00 48.69 562 ASN A O 1
ATOM 1645 N N . PRO A 1 220 ? 79.524 -64.457 -29.188 1.00 47.01 563 PRO A N 1
ATOM 1646 C CA . PRO A 1 220 ? 78.151 -64.416 -29.709 1.00 50.77 563 PRO A CA 1
ATOM 1647 C C . PRO A 1 220 ? 77.779 -63.089 -30.350 1.00 59.23 563 PRO A C 1
ATOM 1648 O O . PRO A 1 220 ? 78.648 -62.295 -30.727 1.00 59.62 563 PRO A O 1
ATOM 1652 N N . ASP A 1 221 ? 76.476 -62.846 -30.473 1.00 68.91 564 ASP A N 1
ATOM 1653 C CA . ASP A 1 221 ? 75.964 -61.605 -31.033 1.00 75.52 564 ASP A CA 1
ATOM 1654 C C . ASP A 1 221 ? 75.873 -60.537 -29.952 1.00 76.63 564 ASP A C 1
ATOM 1655 O O . ASP A 1 221 ? 75.517 -60.822 -28.805 1.00 74.87 564 ASP A O 1
ATOM 1660 N N . ASP A 1 222 ? 76.204 -59.302 -30.326 1.00 77.89 565 ASP A N 1
ATOM 1661 C CA . ASP A 1 222 ? 76.123 -58.191 -29.390 1.00 76.87 565 ASP A CA 1
ATOM 1662 C C . ASP A 1 222 ? 74.691 -57.731 -29.159 1.00 79.57 565 ASP A C 1
ATOM 1663 O O . ASP A 1 222 ? 74.401 -57.148 -28.108 1.00 77.98 565 ASP A O 1
ATOM 1668 N N . ASN A 1 223 ? 73.793 -57.978 -30.112 1.00 83.10 566 ASN A N 1
ATOM 1669 C CA . ASN A 1 223 ? 72.371 -57.751 -29.894 1.00 80.49 566 ASN A CA 1
ATOM 1670 C C . ASN A 1 223 ? 71.696 -58.923 -29.197 1.00 80.66 566 ASN A C 1
ATOM 1671 O O . ASN A 1 223 ? 70.522 -58.812 -28.830 1.00 79.77 566 ASN A O 1
ATOM 1676 N N . TYR A 1 224 ? 72.407 -60.033 -29.008 1.00 75.10 567 TYR A N 1
ATOM 1677 C CA . TYR A 1 224 ? 71.816 -61.222 -28.410 1.00 71.72 567 TYR A CA 1
ATOM 1678 C C . TYR A 1 224 ? 71.457 -60.962 -26.953 1.00 68.23 567 TYR A C 1
ATOM 1679 O O . TYR A 1 224 ? 72.300 -60.536 -26.157 1.00 65.26 567 TYR A O 1
ATOM 1688 N N . VAL A 1 225 ? 70.203 -61.220 -26.607 1.00 73.11 568 VAL A N 1
ATOM 1689 C CA . VAL A 1 225 ? 69.686 -60.947 -25.272 1.00 73.08 568 VAL A CA 1
ATOM 1690 C C . VAL A 1 225 ? 69.906 -62.173 -24.397 1.00 69.78 568 VAL A C 1
ATOM 1691 O O . VAL A 1 225 ? 69.590 -63.299 -24.799 1.00 67.63 568 VAL A O 1
ATOM 1695 N N . LEU A 1 226 ? 70.451 -61.960 -23.200 1.00 68.85 569 LEU A N 1
ATOM 1696 C CA . LEU A 1 226 ? 70.609 -63.049 -22.240 1.00 67.35 569 LEU A CA 1
ATOM 1697 C C . LEU A 1 226 ? 69.244 -63.507 -21.748 1.00 70.24 569 LEU A C 1
ATOM 1698 O O . LEU A 1 226 ? 68.533 -62.761 -21.068 1.00 71.97 569 LEU A O 1
ATOM 1703 N N . ARG A 1 227 ? 68.886 -64.739 -22.090 1.00 70.16 570 ARG A N 1
ATOM 1704 C CA . ARG A 1 227 ? 67.602 -65.316 -21.739 1.00 73.70 570 ARG A CA 1
ATOM 1705 C C . ARG A 1 227 ? 67.688 -66.001 -20.378 1.00 73.39 570 ARG A C 1
ATOM 1706 O O . ARG A 1 227 ? 68.767 -66.176 -19.807 1.00 68.96 570 ARG A O 1
ATOM 1714 N N . ASP A 1 228 ? 66.529 -66.389 -19.857 1.00 85.17 571 ASP A N 1
ATOM 1715 C CA . ASP A 1 228 ? 66.490 -67.124 -18.601 1.00 85.27 571 ASP A CA 1
ATOM 1716 C C . ASP A 1 228 ? 67.136 -68.490 -18.777 1.00 83.26 571 ASP A C 1
ATOM 1717 O O . ASP A 1 228 ? 66.680 -69.302 -19.589 1.00 81.48 571 ASP A O 1
ATOM 1722 N N . GLY A 1 229 ? 68.207 -68.738 -18.026 1.00 81.14 572 GLY A N 1
ATOM 1723 C CA . GLY A 1 229 ? 68.907 -70.006 -18.055 1.00 75.99 572 GLY A CA 1
ATOM 1724 C C . GLY A 1 229 ? 70.307 -69.950 -18.628 1.00 72.31 572 GLY A C 1
ATOM 1725 O O . GLY A 1 229 ? 71.011 -70.966 -18.586 1.00 67.13 572 GLY A O 1
ATOM 1726 N N . ASP A 1 230 ? 70.738 -68.806 -19.153 1.00 68.89 573 ASP A N 1
ATOM 1727 C CA . ASP A 1 230 ? 72.055 -68.715 -19.766 1.00 61.79 573 ASP A CA 1
ATOM 1728 C C . ASP A 1 230 ? 73.155 -68.672 -18.707 1.00 58.24 573 ASP A C 1
ATOM 1729 O O . ASP A 1 230 ? 72.934 -68.294 -17.553 1.00 57.42 573 ASP A O 1
ATOM 1734 N N . GLU A 1 231 ? 74.359 -69.071 -19.120 1.00 56.99 574 GLU A N 1
ATOM 1735 C CA . GLU A 1 231 ? 75.537 -69.041 -18.259 1.00 54.01 574 GLU A CA 1
ATOM 1736 C C . GLU A 1 231 ? 76.713 -68.477 -19.041 1.00 51.65 574 GLU A C 1
ATOM 1737 O O . GLU A 1 231 ? 76.974 -68.905 -20.169 1.00 52.89 574 GLU A O 1
ATOM 1743 N N . VAL A 1 232 ? 77.421 -67.523 -18.434 1.00 43.15 575 VAL A N 1
ATOM 1744 C CA . VAL A 1 232 ? 78.483 -66.805 -19.130 1.00 42.29 575 VAL A CA 1
ATOM 1745 C C . VAL A 1 232 ? 79.761 -67.641 -19.113 1.00 43.00 575 VAL A C 1
ATOM 1746 O O . VAL A 1 232 ? 79.911 -68.589 -18.329 1.00 44.12 575 VAL A O 1
ATOM 1750 N N . LEU A 1 233 ? 80.683 -67.306 -20.016 1.00 40.49 576 LEU A N 1
ATOM 1751 C CA . LEU A 1 233 ? 82.009 -67.907 -20.081 1.00 38.26 576 LEU A CA 1
ATOM 1752 C C . LEU A 1 233 ? 83.044 -66.792 -20.078 1.00 37.69 576 LEU A C 1
ATOM 1753 O O . LEU A 1 233 ? 82.989 -65.891 -20.923 1.00 36.27 576 LEU A O 1
ATOM 1758 N N . VAL A 1 234 ? 83.978 -66.835 -19.121 1.00 42.29 577 VAL A N 1
ATOM 1759 C CA . VAL A 1 234 ? 84.974 -65.782 -18.958 1.00 41.56 577 VAL A CA 1
ATOM 1760 C C . VAL A 1 234 ? 86.356 -66.396 -18.780 1.00 40.18 577 VAL A C 1
ATOM 1761 O O . VAL A 1 234 ? 86.508 -67.590 -18.512 1.00 40.44 577 VAL A O 1
ATOM 1765 N N . ILE A 1 235 ? 87.369 -65.547 -18.927 1.00 38.58 578 ILE A N 1
ATOM 1766 C CA . ILE A 1 235 ? 88.749 -65.875 -18.585 1.00 40.54 578 ILE A CA 1
ATOM 1767 C C . ILE A 1 235 ? 89.049 -65.163 -17.270 1.00 43.47 578 ILE A C 1
ATOM 1768 O O . ILE A 1 235 ? 89.295 -63.953 -17.242 1.00 45.92 578 ILE A O 1
ATOM 1773 N N . ALA A 1 236 ? 89.016 -65.914 -16.171 1.00 41.85 579 ALA A N 1
ATOM 1774 C CA . ALA A 1 236 ? 89.232 -65.376 -14.836 1.00 42.08 579 ALA A CA 1
ATOM 1775 C C . ALA A 1 236 ? 90.271 -66.220 -14.110 1.00 45.02 579 ALA A C 1
ATOM 1776 O O . ALA A 1 236 ? 90.633 -67.316 -14.547 1.00 46.17 579 ALA A O 1
ATOM 1778 N N . GLU A 1 237 ? 90.745 -65.700 -12.976 1.00 48.84 580 GLU A N 1
ATOM 1779 C CA . GLU A 1 237 ? 91.871 -66.327 -12.297 1.00 48.79 580 GLU A CA 1
ATOM 1780 C C . GLU A 1 237 ? 91.448 -67.542 -11.479 1.00 49.18 580 GLU A C 1
ATOM 1781 O O . GLU A 1 237 ? 92.263 -68.444 -11.254 1.00 49.09 580 GLU A O 1
ATOM 1787 N N . ASP A 1 238 ? 90.194 -67.594 -11.035 1.00 43.83 581 ASP A N 1
ATOM 1788 C CA . ASP A 1 238 ? 89.689 -68.756 -10.316 1.00 45.58 581 ASP A CA 1
ATOM 1789 C C . ASP A 1 238 ? 88.172 -68.660 -10.263 1.00 45.14 581 ASP A C 1
ATOM 1790 O O . ASP A 1 238 ? 87.574 -67.677 -10.707 1.00 46.64 581 ASP A O 1
ATOM 1795 N N . ASP A 1 239 ? 87.554 -69.695 -9.701 1.00 46.90 582 ASP A N 1
ATOM 1796 C CA . ASP A 1 239 ? 86.103 -69.806 -9.755 1.00 47.82 582 ASP A CA 1
ATOM 1797 C C . ASP A 1 239 ? 85.429 -68.958 -8.682 1.00 51.94 582 ASP A C 1
ATOM 1798 O O . ASP A 1 239 ? 84.353 -69.318 -8.200 1.00 50.93 582 ASP A O 1
ATOM 1803 N N . ASP A 1 240 ? 86.040 -67.833 -8.302 1.00 58.88 583 ASP A N 1
ATOM 1804 C CA . ASP A 1 240 ? 85.451 -66.988 -7.268 1.00 58.35 583 ASP A CA 1
ATOM 1805 C C . ASP A 1 240 ? 85.988 -65.559 -7.294 1.00 59.41 583 ASP A C 1
ATOM 1806 O O . ASP A 1 240 ? 85.644 -64.751 -6.426 1.00 59.79 583 ASP A O 1
ATOM 1811 N N . THR A 1 241 ? 86.831 -65.235 -8.274 1.00 58.07 584 THR A N 1
ATOM 1812 C CA . THR A 1 241 ? 87.362 -63.884 -8.416 1.00 59.70 584 THR A CA 1
ATOM 1813 C C . THR A 1 241 ? 86.694 -63.117 -9.552 1.00 60.39 584 THR A C 1
ATOM 1814 O O . THR A 1 241 ? 87.246 -62.125 -10.035 1.00 60.17 584 THR A O 1
ATOM 1818 N N . TYR A 1 242 ? 85.516 -63.553 -9.989 1.00 57.05 585 TYR A N 1
ATOM 1819 C CA . TYR A 1 242 ? 84.814 -62.874 -11.068 1.00 57.77 585 TYR A CA 1
ATOM 1820 C C . TYR A 1 242 ? 83.333 -62.782 -10.736 1.00 60.54 585 TYR A C 1
ATOM 1821 O O . TYR A 1 242 ? 82.713 -63.781 -10.361 1.00 61.05 585 TYR A O 1
ATOM 1830 N N . ALA A 1 243 ? 82.786 -61.570 -10.855 1.00 66.43 586 ALA A N 1
ATOM 1831 C CA . ALA A 1 243 ? 81.368 -61.288 -10.679 1.00 66.55 586 ALA A CA 1
ATOM 1832 C C . ALA A 1 243 ? 81.054 -60.019 -11.454 1.00 65.51 586 ALA A C 1
ATOM 1833 O O . ALA A 1 243 ? 81.927 -59.154 -11.584 1.00 65.82 586 ALA A O 1
ATOM 1835 N N . PRO A 1 244 ? 79.827 -59.869 -11.978 1.00 62.78 587 PRO A N 1
ATOM 1836 C CA . PRO A 1 244 ? 79.528 -58.695 -12.808 1.00 62.81 587 PRO A CA 1
ATOM 1837 C C . PRO A 1 244 ? 79.415 -57.411 -12.005 1.00 65.93 587 PRO A C 1
ATOM 1838 O O . PRO A 1 244 ? 79.978 -57.292 -10.912 1.00 66.71 587 PRO A O 1
ATOM 1842 N N . GLY A 1 245 ? 78.681 -56.442 -12.544 1.00 68.45 588 GLY A N 1
ATOM 1843 C CA . GLY A 1 245 ? 78.492 -55.172 -11.889 1.00 68.00 588 GLY A CA 1
ATOM 1844 C C . GLY A 1 245 ? 77.787 -54.175 -12.785 1.00 69.22 588 GLY A C 1
ATOM 1845 O O . GLY A 1 245 ? 76.793 -54.492 -13.444 1.00 69.38 588 GLY A O 1
ATOM 1846 N N . PRO A 1 246 ? 78.286 -52.940 -12.818 1.00 70.02 589 PRO A N 1
ATOM 1847 C CA . PRO A 1 246 ? 77.669 -51.922 -13.673 1.00 69.75 589 PRO A CA 1
ATOM 1848 C C . PRO A 1 246 ? 78.485 -51.600 -14.916 1.00 66.45 589 PRO A C 1
ATOM 1849 O O . PRO A 1 246 ? 79.719 -51.644 -14.897 1.00 66.61 589 PRO A O 1
ATOM 1853 N N . LEU A 1 247 ? 77.793 -51.276 -15.998 1.00 63.63 590 LEU A N 1
ATOM 1854 C CA . LEU A 1 247 ? 78.469 -50.900 -17.230 1.00 62.36 590 LEU A CA 1
ATOM 1855 C C . LEU A 1 247 ? 79.247 -49.605 -17.012 1.00 62.99 590 LEU A C 1
ATOM 1856 O O . LEU A 1 247 ? 78.664 -48.605 -16.572 1.00 67.41 590 LEU A O 1
ATOM 1861 N N . PRO A 1 248 ? 80.551 -49.582 -17.289 1.00 60.81 591 PRO A N 1
ATOM 1862 C CA . PRO A 1 248 ? 81.336 -48.370 -17.025 1.00 64.51 591 PRO A CA 1
ATOM 1863 C C . PRO A 1 248 ? 81.224 -47.339 -18.138 1.00 69.62 591 PRO A C 1
ATOM 1864 O O . PRO A 1 248 ? 80.564 -47.574 -19.156 1.00 67.10 591 PRO A O 1
ATOM 1868 N N . GLU A 1 249 ? 81.860 -46.187 -17.928 1.00 78.40 592 GLU A N 1
ATOM 1869 C CA . GLU A 1 249 ? 81.851 -45.097 -18.896 1.00 84.66 592 GLU A CA 1
ATOM 1870 C C . GLU A 1 249 ? 82.353 -45.561 -20.257 1.00 80.49 592 GLU A C 1
ATOM 1871 O O . GLU A 1 249 ? 83.393 -46.212 -20.355 1.00 78.79 592 GLU A O 1
ATOM 1877 N N . VAL A 1 250 ? 81.628 -45.207 -21.317 1.00 80.43 593 VAL A N 1
ATOM 1878 C CA . VAL A 1 250 ? 82.094 -45.528 -22.663 1.00 79.28 593 VAL A CA 1
ATOM 1879 C C . VAL A 1 250 ? 83.328 -44.705 -23.002 1.00 76.66 593 VAL A C 1
ATOM 1880 O O . VAL A 1 250 ? 83.249 -43.705 -23.730 1.00 75.33 593 VAL A O 1
ATOM 1884 N N . ARG A 1 251 ? 84.455 -45.076 -22.410 1.00 77.03 594 ARG A N 1
ATOM 1885 C CA . ARG A 1 251 ? 85.741 -44.752 -22.983 1.00 75.31 594 ARG A CA 1
ATOM 1886 C C . ARG A 1 251 ? 85.592 -45.135 -24.436 1.00 74.98 594 ARG A C 1
ATOM 1887 O O . ARG A 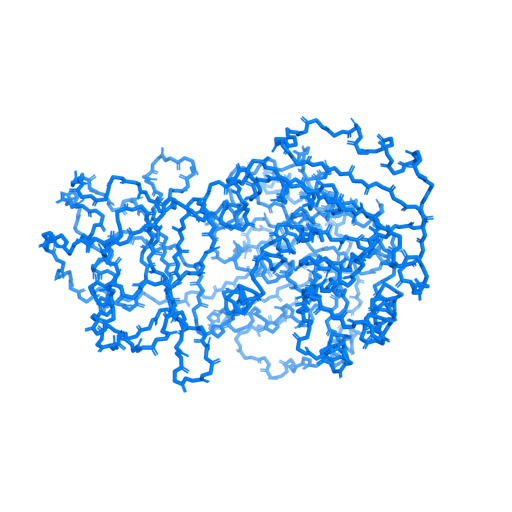1 251 ? 85.159 -46.263 -24.722 1.00 76.87 594 ARG A O 1
ATOM 1895 N N . LYS A 1 252 ? 85.739 -44.143 -25.327 1.00 69.38 595 LYS A N 1
ATOM 1896 C CA . LYS A 1 252 ? 85.074 -44.100 -26.635 1.00 70.14 595 LYS A CA 1
ATOM 1897 C C . LYS A 1 252 ? 85.750 -44.969 -27.688 1.00 65.09 595 LYS A C 1
ATOM 1898 O O . LYS A 1 252 ? 86.924 -44.767 -28.015 1.00 63.25 595 LYS A O 1
ATOM 1904 N N . GLY A 1 253 ? 84.985 -45.898 -28.268 1.00 61.81 596 GLY A N 1
ATOM 1905 C CA . GLY A 1 253 ? 85.536 -46.846 -29.230 1.00 63.48 596 GLY A CA 1
ATOM 1906 C C . GLY A 1 253 ? 84.855 -46.802 -30.580 1.00 64.79 596 GLY A C 1
ATOM 1907 O O . GLY A 1 253 ? 83.858 -47.493 -30.812 1.00 63.05 596 GLY A O 1
ATOM 1908 N N . TYR A 1 254 ? 85.396 -45.983 -31.477 1.00 67.64 597 TYR A N 1
ATOM 1909 C CA . TYR A 1 254 ? 84.850 -45.794 -32.813 1.00 70.19 597 TYR A CA 1
ATOM 1910 C C . TYR A 1 254 ? 85.952 -45.854 -33.864 1.00 70.40 597 TYR A C 1
ATOM 1911 O O . TYR A 1 254 ? 85.895 -45.141 -34.870 1.00 71.87 597 TYR A O 1
ATOM 1913 N N . PHE A 1 255 ? 86.962 -46.695 -33.640 1.00 59.71 598 PHE A N 1
ATOM 1914 C CA . PHE A 1 255 ? 88.068 -46.809 -34.579 1.00 59.98 598 PHE A CA 1
ATOM 1915 C C . PHE A 1 255 ? 87.552 -47.278 -35.939 1.00 62.84 598 PHE A C 1
ATOM 1916 O O . PHE A 1 255 ? 86.571 -48.022 -36.016 1.00 61.07 598 PHE A O 1
ATOM 1918 N N . PRO A 1 256 ? 88.197 -46.855 -37.037 1.00 66.18 599 PRO A N 1
ATOM 1919 C CA . PRO A 1 256 ? 87.615 -47.087 -38.369 1.00 66.72 599 PRO A CA 1
ATOM 1920 C C . PRO A 1 256 ? 87.760 -48.514 -38.879 1.00 65.98 599 PRO A C 1
ATOM 1921 O O . PRO A 1 256 ? 87.963 -49.454 -38.102 1.00 75.69 599 PRO A O 1
ATOM 1925 N N . ARG A 1 257 ? 87.654 -48.672 -40.200 1.00 69.15 600 ARG A N 1
ATOM 1926 C CA . ARG A 1 257 ? 87.668 -49.978 -40.850 1.00 71.80 600 ARG A CA 1
ATOM 1927 C C . ARG A 1 257 ? 88.969 -50.728 -40.595 1.00 74.56 600 ARG A C 1
ATOM 1928 O O . ARG A 1 257 ? 88.978 -51.727 -39.868 1.00 76.79 600 ARG A O 1
ATOM 1930 N N . ILE A 1 258 ? 90.063 -50.256 -41.196 1.00 75.92 601 ILE A N 1
ATOM 1931 C CA . ILE A 1 258 ? 91.373 -50.895 -41.091 1.00 77.70 601 ILE A CA 1
ATOM 1932 C C . ILE A 1 258 ? 91.273 -52.344 -41.551 1.00 79.30 601 ILE A C 1
ATOM 1933 O O . ILE A 1 258 ? 91.299 -53.269 -40.733 1.00 78.76 601 ILE A O 1
ATOM 1935 N N . ARG A 1 259 ? 91.162 -52.547 -42.861 1.00 84.83 602 ARG A N 1
ATOM 1936 C CA . ARG A 1 259 ? 90.989 -53.887 -43.404 1.00 84.24 602 ARG A CA 1
ATOM 1937 C C . ARG A 1 259 ? 92.250 -54.722 -43.211 1.00 87.30 602 ARG A C 1
ATOM 1938 O O . ARG A 1 259 ? 93.372 -54.208 -43.214 1.00 86.91 602 ARG A O 1
ATOM 1940 N N . ASP A 1 260 ? 92.051 -56.029 -43.050 1.00 85.33 603 ASP A N 1
ATOM 1941 C CA . ASP A 1 260 ? 93.167 -56.936 -42.857 1.00 85.22 603 ASP A CA 1
ATOM 1942 C C . ASP A 1 260 ? 93.964 -57.093 -44.151 1.00 85.52 603 ASP A C 1
ATOM 1943 O O . ASP A 1 260 ? 93.437 -56.902 -45.250 1.00 84.61 603 ASP A O 1
ATOM 1945 N N . PRO A 1 261 ? 95.236 -57.461 -44.038 1.00 82.80 604 PRO A N 1
ATOM 1946 C CA . PRO A 1 261 ? 96.141 -57.430 -45.191 1.00 83.74 604 PRO A CA 1
ATOM 1947 C C . PRO A 1 261 ? 96.134 -58.766 -45.915 1.00 84.36 604 PRO A C 1
ATOM 1948 O O . PRO A 1 261 ? 95.445 -59.700 -45.477 1.00 83.64 604 PRO A O 1
ATOM 1950 N N . PRO A 1 262 ? 96.881 -58.919 -47.036 1.00 82.25 605 PRO A N 1
ATOM 1951 C CA . PRO A 1 262 ? 96.817 -60.198 -47.754 1.00 80.28 605 PRO A CA 1
ATOM 1952 C C . PRO A 1 262 ? 97.430 -61.360 -46.987 1.00 81.69 605 PRO A C 1
ATOM 1953 O O . PRO A 1 262 ? 97.868 -61.211 -45.843 1.00 83.38 605 PRO A O 1
ATOM 1957 N N . LYS A 1 263 ? 97.463 -62.531 -47.621 1.00 87.54 606 LYS A N 1
ATOM 1958 C CA . LYS A 1 263 ? 97.894 -63.763 -46.966 1.00 81.77 606 LYS A CA 1
ATOM 1959 C C . LYS A 1 263 ? 99.065 -64.382 -47.721 1.00 78.17 606 LYS A C 1
ATOM 1960 O O . LYS A 1 263 ? 98.865 -65.165 -48.647 1.00 76.51 606 LYS A O 1
ATOM 1966 N N . TYR A 1 264 ? 100.287 -64.039 -47.319 1.00 78.80 607 TYR A N 1
ATOM 1967 C CA . TYR A 1 264 ? 101.467 -64.712 -47.843 1.00 75.85 607 TYR A CA 1
ATOM 1968 C C . TYR A 1 264 ? 101.423 -66.195 -47.483 1.00 72.30 607 TYR A C 1
ATOM 1969 O O . TYR A 1 264 ? 101.283 -66.535 -46.298 1.00 71.10 607 TYR A O 1
ATOM 1971 N N . PRO A 1 265 ? 101.533 -67.099 -48.452 1.00 69.40 608 PRO A N 1
ATOM 1972 C CA . PRO A 1 265 ? 101.637 -68.523 -48.122 1.00 63.33 608 PRO A CA 1
ATOM 1973 C C . PRO A 1 265 ? 102.959 -68.830 -47.439 1.00 60.62 608 PRO A C 1
ATOM 1974 O O . PRO A 1 265 ? 103.965 -68.143 -47.634 1.00 62.46 608 PRO A O 1
ATOM 1978 N N . GLU A 1 266 ? 102.949 -69.882 -46.628 1.00 57.38 609 GLU A N 1
ATOM 1979 C CA . GLU A 1 266 ? 104.095 -70.220 -45.798 1.00 53.78 609 GLU A CA 1
ATOM 1980 C C . GLU A 1 266 ? 104.649 -71.590 -46.170 1.00 51.15 609 GLU A C 1
ATOM 1981 O O . GLU A 1 266 ? 103.952 -72.435 -46.740 1.00 50.52 609 GLU A O 1
ATOM 1987 N N . LYS A 1 267 ? 105.923 -71.795 -45.847 1.00 48.71 610 LYS A N 1
ATOM 1988 C CA . LYS A 1 267 ? 106.615 -73.054 -46.089 1.00 45.85 610 LYS A CA 1
ATOM 1989 C C . LYS A 1 267 ? 106.898 -73.712 -44.745 1.00 44.36 610 LYS A C 1
ATOM 1990 O O . LYS A 1 267 ? 107.507 -73.091 -43.866 1.00 41.76 610 LYS A O 1
ATOM 1996 N N . ILE A 1 268 ? 106.459 -74.957 -44.587 1.00 35.25 611 ILE A N 1
ATOM 1997 C CA . ILE A 1 268 ? 106.516 -75.656 -43.308 1.00 33.16 611 ILE A CA 1
ATOM 1998 C C . ILE A 1 268 ? 107.331 -76.933 -43.464 1.00 32.11 611 ILE A C 1
ATOM 1999 O O . ILE A 1 268 ? 107.228 -77.629 -44.480 1.00 34.56 611 ILE A O 1
ATOM 2004 N N . LEU A 1 269 ? 108.133 -77.241 -42.444 1.00 25.37 612 LEU A N 1
ATOM 2005 C CA . LEU A 1 269 ? 108.948 -78.452 -42.402 1.00 25.80 612 LEU A CA 1
ATOM 2006 C C . LEU A 1 269 ? 108.403 -79.374 -41.318 1.00 25.81 612 LEU A C 1
ATOM 2007 O O . LEU A 1 269 ? 108.450 -79.041 -40.129 1.00 25.70 612 LEU A O 1
ATOM 2012 N N . PHE A 1 270 ? 107.887 -80.528 -41.732 1.00 23.45 613 PHE A N 1
ATOM 2013 C CA . PHE A 1 270 ? 107.504 -81.591 -40.810 1.00 21.55 613 PHE A CA 1
ATOM 2014 C C . PHE A 1 270 ? 108.664 -82.573 -40.690 1.00 21.89 613 PHE A C 1
ATOM 2015 O O . PHE A 1 270 ? 109.028 -83.232 -41.670 1.00 22.94 613 PHE A O 1
ATOM 2023 N N . CYS A 1 271 ? 109.246 -82.666 -39.497 1.00 24.97 614 CYS A N 1
ATOM 2024 C CA . CYS A 1 271 ? 110.401 -83.526 -39.251 1.00 24.96 614 CYS A CA 1
ATOM 2025 C C . CYS A 1 271 ? 109.924 -84.822 -38.603 1.00 26.26 614 CYS A C 1
ATOM 2026 O O . CYS A 1 271 ? 109.424 -84.812 -37.474 1.00 27.51 614 CYS A O 1
ATOM 2029 N N . GLY A 1 272 ? 110.079 -85.927 -39.317 1.00 21.41 615 GLY A N 1
ATOM 2030 C CA . GLY A 1 272 ? 109.701 -87.233 -38.802 1.00 22.52 615 GLY A CA 1
ATOM 2031 C C . GLY A 1 272 ? 108.270 -87.595 -39.144 1.00 24.05 615 GLY A C 1
ATOM 2032 O O . GLY A 1 272 ? 107.410 -86.740 -39.361 1.00 24.72 615 GLY A O 1
ATOM 2033 N N . TRP A 1 273 ? 108.009 -88.901 -39.197 1.00 30.10 616 TRP A N 1
ATOM 2034 C CA . TRP A 1 273 ? 106.674 -89.416 -39.496 1.00 31.57 616 TRP A CA 1
ATOM 2035 C C . TRP A 1 273 ? 105.965 -89.731 -38.184 1.00 32.37 616 TRP A C 1
ATOM 2036 O O . TRP A 1 273 ? 106.120 -90.818 -37.621 1.00 32.42 616 TRP A O 1
ATOM 2047 N N . ARG A 1 274 ? 105.188 -88.768 -37.702 1.00 25.47 617 ARG A N 1
ATOM 2048 C CA . ARG A 1 274 ? 104.316 -88.981 -36.560 1.00 25.41 617 ARG A CA 1
ATOM 2049 C C . ARG A 1 274 ? 103.177 -89.918 -36.949 1.00 25.38 617 ARG A C 1
ATOM 2050 O O . ARG A 1 274 ? 102.841 -90.066 -38.126 1.00 24.32 617 ARG A O 1
ATOM 2058 N N . ARG A 1 275 ? 102.593 -90.577 -35.952 1.00 22.78 618 ARG A N 1
ATOM 2059 C CA . ARG A 1 275 ? 101.459 -91.446 -36.230 1.00 22.85 618 ARG A CA 1
ATOM 2060 C C . ARG A 1 275 ? 100.251 -90.601 -36.612 1.00 23.94 618 ARG A C 1
ATOM 2061 O O . ARG A 1 275 ? 99.923 -89.628 -35.925 1.00 22.74 618 ARG A O 1
ATOM 2069 N N . ASP A 1 276 ? 99.606 -90.964 -37.722 1.00 25.07 619 ASP A N 1
ATOM 2070 C CA . ASP A 1 276 ? 98.419 -90.263 -38.222 1.00 22.26 619 ASP A CA 1
ATOM 2071 C C . ASP A 1 276 ? 98.747 -88.818 -38.603 1.00 22.94 619 ASP A C 1
ATOM 2072 O O . ASP A 1 276 ? 98.073 -87.874 -38.186 1.00 22.42 619 ASP A O 1
ATOM 2077 N N . ILE A 1 277 ? 99.795 -88.648 -39.418 1.00 22.63 620 ILE A N 1
ATOM 2078 C CA . ILE A 1 277 ? 100.183 -87.308 -39.859 1.00 20.89 620 ILE A CA 1
ATOM 2079 C C . ILE A 1 277 ? 99.110 -86.682 -40.741 1.00 27.04 620 ILE A C 1
ATOM 2080 O O . ILE A 1 277 ? 98.933 -85.456 -40.735 1.00 20.91 620 ILE A O 1
ATOM 2085 N N . ASP A 1 278 ? 98.374 -87.499 -41.502 1.00 22.28 621 ASP A N 1
ATOM 2086 C CA . ASP A 1 278 ? 97.298 -86.982 -42.343 1.00 24.89 621 ASP A CA 1
ATOM 2087 C C . ASP A 1 278 ? 96.377 -86.056 -41.559 1.00 23.44 621 ASP A C 1
ATOM 2088 O O . ASP A 1 278 ? 95.878 -85.060 -42.095 1.00 24.01 621 ASP A O 1
ATOM 2093 N N . ASP A 1 279 ? 96.152 -86.368 -40.279 1.00 20.51 622 ASP A N 1
ATOM 2094 C CA . ASP A 1 279 ? 95.332 -85.511 -39.432 1.00 18.49 622 ASP A CA 1
ATOM 2095 C C . ASP A 1 279 ? 95.923 -84.114 -39.304 1.00 20.21 622 ASP A C 1
ATOM 2096 O O . ASP A 1 279 ? 95.179 -83.137 -39.175 1.00 16.61 622 ASP A O 1
ATOM 2101 N N . MET A 1 280 ? 97.250 -83.996 -39.340 1.00 21.82 623 MET A N 1
ATOM 2102 C CA . MET A 1 280 ? 97.871 -82.686 -39.190 1.00 24.49 623 MET A CA 1
ATOM 2103 C C . MET A 1 280 ? 97.899 -81.929 -40.511 1.00 22.04 623 MET A C 1
ATOM 2104 O O . MET A 1 280 ? 97.786 -80.698 -40.527 1.00 24.27 623 MET A O 1
ATOM 2109 N N . ILE A 1 281 ? 98.065 -82.645 -41.626 1.00 22.86 624 ILE A N 1
ATOM 2110 C CA . ILE A 1 281 ? 97.987 -82.006 -42.937 1.00 20.89 624 ILE A CA 1
ATOM 2111 C C . ILE A 1 281 ? 96.602 -81.410 -43.150 1.00 22.21 624 ILE A C 1
ATOM 2112 O O . ILE A 1 281 ? 96.460 -80.308 -43.695 1.00 24.38 624 ILE A O 1
ATOM 2117 N N . MET A 1 282 ? 95.562 -82.123 -42.710 1.00 25.59 625 MET A N 1
ATOM 2118 C CA . MET A 1 282 ? 94.198 -81.618 -42.835 1.00 25.84 625 MET A CA 1
ATOM 2119 C C . MET A 1 282 ? 94.017 -80.325 -42.051 1.00 25.41 625 MET A C 1
ATOM 2120 O O . MET A 1 282 ? 93.450 -79.351 -42.560 1.00 28.57 625 MET A O 1
ATOM 2125 N N . VAL A 1 283 ? 94.478 -80.307 -40.797 1.00 20.35 626 VAL A N 1
ATOM 2126 C CA . VAL A 1 283 ? 94.434 -79.081 -40.006 1.00 19.32 626 VAL A CA 1
ATOM 2127 C C . VAL A 1 283 ? 95.260 -77.991 -40.672 1.00 19.75 626 VAL A C 1
ATOM 2128 O O . VAL A 1 283 ? 94.838 -76.830 -40.751 1.00 19.96 626 VAL A O 1
ATOM 2132 N N . LEU A 1 284 ? 96.439 -78.351 -41.182 1.00 28.71 627 LEU A N 1
ATOM 2133 C CA . LEU A 1 284 ? 97.339 -77.356 -41.759 1.00 32.82 627 LEU A CA 1
ATOM 2134 C C . LEU A 1 284 ? 96.744 -76.714 -43.005 1.00 34.88 627 LEU A C 1
ATOM 2135 O O . LEU A 1 284 ? 96.750 -75.485 -43.141 1.00 35.56 627 LEU A O 1
ATOM 2140 N N . GLU A 1 285 ? 96.227 -77.526 -43.933 1.00 37.70 628 GLU A N 1
ATOM 2141 C CA . GLU A 1 285 ? 95.729 -76.957 -45.179 1.00 38.82 628 GLU A CA 1
ATOM 2142 C C . GLU A 1 285 ? 94.522 -76.055 -44.968 1.00 40.01 628 GLU A C 1
ATOM 2143 O O . GLU A 1 285 ? 94.258 -75.186 -45.806 1.00 41.91 628 GLU A O 1
ATOM 2149 N N . ALA A 1 286 ? 93.776 -76.244 -43.882 1.00 36.97 629 ALA A N 1
ATOM 2150 C CA . ALA A 1 286 ? 92.687 -75.322 -43.589 1.00 36.68 629 ALA A CA 1
ATOM 2151 C C . ALA A 1 286 ? 93.230 -73.940 -43.246 1.00 38.84 629 ALA A C 1
ATOM 2152 O O . ALA A 1 286 ? 92.745 -72.922 -43.755 1.00 39.26 629 ALA A O 1
ATOM 2154 N N . PHE A 1 287 ? 94.270 -73.892 -42.410 1.00 34.51 630 PHE A N 1
ATOM 2155 C CA . PHE A 1 287 ? 94.779 -72.618 -41.911 1.00 35.32 630 PHE A CA 1
ATOM 2156 C C . PHE A 1 287 ? 95.479 -71.818 -43.003 1.00 37.82 630 PHE A C 1
ATOM 2157 O O . PHE A 1 287 ? 95.301 -70.598 -43.095 1.00 38.57 630 PHE A O 1
ATOM 2165 N N . LEU A 1 288 ? 96.282 -72.481 -43.829 1.00 38.66 631 LEU A N 1
ATOM 2166 C CA . LEU A 1 288 ? 97.244 -71.791 -44.675 1.00 40.29 631 LEU A CA 1
ATOM 2167 C C . LEU A 1 288 ? 96.585 -71.145 -45.888 1.00 42.24 631 LEU A C 1
ATOM 2168 O O . LEU A 1 288 ? 95.563 -71.612 -46.398 1.00 41.37 631 LEU A O 1
ATOM 2173 N N . ALA A 1 289 ? 97.202 -70.059 -46.352 1.00 45.38 632 ALA A N 1
ATOM 2174 C CA . ALA A 1 289 ? 96.773 -69.370 -47.554 1.00 48.40 632 ALA A CA 1
ATOM 2175 C C . ALA A 1 289 ? 97.032 -70.224 -48.791 1.00 47.73 632 ALA A C 1
ATOM 2176 O O . ALA A 1 289 ? 97.886 -71.112 -48.777 1.00 47.56 632 ALA A O 1
ATOM 2178 N N . PRO A 1 290 ? 96.299 -69.973 -49.874 1.00 48.60 633 PRO A N 1
ATOM 2179 C CA . PRO A 1 290 ? 96.576 -70.677 -51.133 1.00 47.52 633 PRO A CA 1
ATOM 2180 C C . PRO A 1 290 ? 97.963 -70.337 -51.659 1.00 49.76 633 PRO A C 1
ATOM 2181 O O . PRO A 1 290 ? 98.369 -69.173 -51.686 1.00 49.57 633 PRO A O 1
ATOM 2185 N N . GLY A 1 291 ? 98.690 -71.370 -52.080 1.00 44.78 634 GLY A N 1
ATOM 2186 C CA . GLY A 1 291 ? 100.036 -71.221 -52.597 1.00 43.59 634 GLY A CA 1
ATOM 2187 C C . GLY A 1 291 ? 101.148 -71.727 -51.698 1.00 42.83 634 GLY A C 1
ATOM 2188 O O . GLY A 1 291 ? 102.321 -71.462 -51.987 1.00 41.20 634 GLY A O 1
ATOM 2189 N N . SER A 1 292 ? 100.826 -72.446 -50.627 1.00 47.06 635 SER A N 1
ATOM 2190 C CA . SER A 1 292 ? 101.810 -72.839 -49.630 1.00 46.41 635 SER A CA 1
ATOM 2191 C C . SER A 1 292 ? 102.459 -74.176 -49.976 1.00 44.46 635 SER A C 1
ATOM 2192 O O . SER A 1 292 ? 101.972 -74.940 -50.811 1.00 44.19 635 SER A O 1
ATOM 2195 N N . GLU A 1 293 ? 103.579 -74.451 -49.306 1.00 48.68 636 GLU A N 1
ATOM 2196 C CA . GLU A 1 293 ? 104.314 -75.700 -49.464 1.00 50.43 636 GLU A CA 1
ATOM 2197 C C . GLU A 1 293 ? 104.495 -76.348 -48.101 1.00 49.41 636 GLU A C 1
ATOM 2198 O O . GLU A 1 293 ? 104.916 -75.684 -47.148 1.00 49.95 636 GLU A O 1
ATOM 2204 N N . LEU A 1 294 ? 104.181 -77.636 -48.008 1.00 35.27 637 LEU A N 1
ATOM 2205 C CA . LEU A 1 294 ? 104.429 -78.423 -46.802 1.00 32.05 637 LEU A CA 1
ATOM 2206 C C . LEU A 1 294 ? 105.481 -79.471 -47.145 1.00 29.41 637 LEU A C 1
ATOM 2207 O O . LEU A 1 294 ? 105.188 -80.462 -47.822 1.00 28.94 637 LEU A O 1
ATOM 2212 N N . TRP A 1 295 ? 106.707 -79.245 -46.682 1.00 35.36 638 TRP A N 1
ATOM 2213 C CA . TRP A 1 295 ? 107.794 -80.189 -46.891 1.00 37.39 638 TRP A CA 1
ATOM 2214 C C . TRP A 1 295 ? 107.809 -81.212 -45.764 1.00 35.21 638 TRP A C 1
ATOM 2215 O O . TRP A 1 295 ? 107.649 -80.865 -44.591 1.00 32.55 638 TRP A O 1
ATOM 2226 N N . MET A 1 296 ? 107.996 -82.477 -46.128 1.00 28.36 639 MET A N 1
ATOM 2227 C CA . MET A 1 296 ? 107.987 -83.585 -45.175 1.00 28.80 639 MET A CA 1
ATOM 2228 C C . MET A 1 296 ? 109.321 -84.313 -45.260 1.00 31.07 639 MET A C 1
ATOM 2229 O O . MET A 1 296 ? 109.574 -85.044 -46.223 1.00 31.54 639 MET A O 1
ATOM 2234 N N . PHE A 1 297 ? 110.170 -84.109 -44.256 1.00 27.72 640 PHE A N 1
ATOM 2235 C CA . PHE A 1 297 ? 111.469 -84.764 -44.172 1.00 28.64 640 PHE A CA 1
ATOM 2236 C C . PHE A 1 297 ? 111.370 -85.906 -43.167 1.00 29.51 640 PHE A C 1
ATOM 2237 O O . PHE A 1 297 ? 111.244 -85.671 -41.961 1.00 30.16 640 PHE A O 1
ATOM 2245 N N . ASN A 1 298 ? 111.428 -87.138 -43.663 1.00 34.56 641 ASN A N 1
ATOM 2246 C CA . ASN A 1 298 ? 111.347 -88.321 -42.815 1.00 34.72 641 ASN A CA 1
ATOM 2247 C C . ASN A 1 298 ? 112.114 -89.453 -43.490 1.00 37.75 641 ASN A C 1
ATOM 2248 O O . ASN A 1 298 ? 112.830 -89.243 -44.474 1.00 37.90 641 ASN A O 1
ATOM 2253 N N . GLU A 1 299 ? 111.959 -90.665 -42.957 1.00 44.88 642 GLU A N 1
ATOM 2254 C CA . GLU A 1 299 ? 112.692 -91.831 -43.434 1.00 46.04 642 GLU A CA 1
ATOM 2255 C C . GLU A 1 299 ? 111.872 -92.730 -44.349 1.00 47.63 642 GLU A C 1
ATOM 2256 O O . GLU A 1 299 ? 112.449 -93.605 -45.007 1.00 47.91 642 GLU A O 1
ATOM 2262 N N . VAL A 1 300 ? 110.555 -92.539 -44.403 1.00 44.56 643 VAL A N 1
ATOM 2263 C CA . VAL A 1 300 ? 109.634 -93.404 -45.140 1.00 46.08 643 VAL A CA 1
ATOM 2264 C C . VAL A 1 300 ? 109.775 -93.126 -46.634 1.00 49.20 643 VAL A C 1
ATOM 2265 O O . VAL A 1 300 ? 109.870 -91.957 -47.044 1.00 49.37 643 VAL A O 1
ATOM 2269 N N . PRO A 1 301 ? 109.794 -94.156 -47.480 1.00 54.63 644 PRO A N 1
ATOM 2270 C CA . PRO A 1 301 ? 109.932 -93.928 -48.926 1.00 54.47 644 PRO A CA 1
ATOM 2271 C C . PRO A 1 301 ? 108.778 -93.109 -49.489 1.00 54.95 644 PRO A C 1
ATOM 2272 O O . PRO A 1 301 ? 107.613 -93.323 -49.144 1.00 56.49 644 PRO A O 1
ATOM 2276 N N . GLU A 1 302 ? 109.123 -92.167 -50.371 1.00 59.20 645 GLU A N 1
ATOM 2277 C CA . GLU A 1 302 ? 108.139 -91.279 -50.980 1.00 57.08 645 GLU A CA 1
ATOM 2278 C C . GLU A 1 302 ? 107.041 -92.038 -51.719 1.00 58.99 645 GLU A C 1
ATOM 2279 O O . GLU A 1 302 ? 105.923 -91.523 -51.847 1.00 61.71 645 GLU A O 1
ATOM 2285 N N . LYS A 1 303 ? 107.323 -93.253 -52.193 1.00 58.80 646 LYS A N 1
ATOM 2286 C CA . LYS A 1 303 ? 106.323 -94.011 -52.938 1.00 58.83 646 LYS A CA 1
ATOM 2287 C C . LYS A 1 303 ? 105.259 -94.611 -52.024 1.00 60.44 646 LYS A C 1
ATOM 2288 O O . LYS A 1 303 ? 104.078 -94.646 -52.390 1.00 62.52 646 LYS A O 1
ATOM 2294 N N . GLU A 1 304 ? 105.649 -95.088 -50.842 1.00 62.46 647 GLU A N 1
ATOM 2295 C CA . GLU A 1 304 ? 104.704 -95.691 -49.911 1.00 64.27 647 GLU A CA 1
ATOM 2296 C C . GLU A 1 304 ? 104.088 -94.684 -48.947 1.00 59.71 647 GLU A C 1
ATOM 2297 O O . GLU A 1 304 ? 103.148 -95.038 -48.229 1.00 57.06 647 GLU A O 1
ATOM 2303 N N . ARG A 1 305 ? 104.604 -93.452 -48.903 1.00 55.84 648 ARG A N 1
ATOM 2304 C CA . ARG A 1 305 ? 103.940 -92.394 -48.148 1.00 52.78 648 ARG A CA 1
ATOM 2305 C C . ARG A 1 305 ? 102.509 -92.207 -48.625 1.00 55.49 648 ARG A C 1
ATOM 2306 O O . ARG A 1 305 ? 101.587 -92.053 -47.814 1.00 53.48 648 ARG A O 1
ATOM 2314 N N . GLU A 1 306 ? 102.305 -92.236 -49.945 1.00 60.92 649 GLU A N 1
ATOM 2315 C CA . GLU A 1 306 ? 100.982 -92.054 -50.531 1.00 60.17 649 GLU A CA 1
ATOM 2316 C C . GLU A 1 306 ? 100.037 -93.202 -50.207 1.00 58.35 649 GLU A C 1
ATOM 2317 O O . GLU A 1 306 ? 98.818 -93.015 -50.258 1.00 56.65 649 GLU A O 1
ATOM 2323 N N . ARG A 1 307 ? 100.565 -94.381 -49.874 1.00 55.67 650 ARG A N 1
ATOM 2324 C CA . ARG A 1 307 ? 99.709 -95.465 -49.397 1.00 54.94 650 ARG A CA 1
ATOM 2325 C C . ARG A 1 307 ? 99.259 -95.208 -47.965 1.00 51.47 650 ARG A C 1
ATOM 2326 O O . ARG A 1 307 ? 98.079 -95.375 -47.632 1.00 49.24 650 ARG A O 1
ATOM 2334 N N . LYS A 1 308 ? 100.192 -94.799 -47.102 1.00 52.44 651 LYS A N 1
ATOM 2335 C CA . LYS A 1 308 ? 99.844 -94.505 -45.716 1.00 49.99 651 LYS A CA 1
ATOM 2336 C C . LYS A 1 308 ? 98.944 -93.279 -45.623 1.00 51.02 651 LYS A C 1
ATOM 2337 O O . LYS A 1 308 ? 98.026 -93.238 -44.795 1.00 50.42 651 LYS A O 1
ATOM 2343 N N . LEU A 1 309 ? 99.189 -92.273 -46.466 1.00 46.65 652 LEU A N 1
ATOM 2344 C CA . LEU A 1 309 ? 98.327 -91.096 -46.484 1.00 47.40 652 LEU A CA 1
ATOM 2345 C C . LEU A 1 309 ? 96.937 -91.434 -47.010 1.00 46.48 652 LEU A C 1
ATOM 2346 O O . LEU A 1 309 ? 95.933 -90.934 -46.489 1.00 46.57 652 LEU A O 1
ATOM 2351 N N . ALA A 1 310 ? 96.855 -92.282 -48.039 1.00 42.11 653 ALA A N 1
ATOM 2352 C CA . ALA A 1 310 ? 95.553 -92.650 -48.588 1.00 43.72 653 ALA A CA 1
ATOM 2353 C C . ALA A 1 310 ? 94.730 -93.439 -47.578 1.00 44.25 653 ALA A C 1
ATOM 2354 O O . ALA A 1 310 ? 93.517 -93.235 -47.461 1.00 47.10 653 ALA A O 1
ATOM 2356 N N . ALA A 1 311 ? 95.372 -94.338 -46.833 1.00 46.44 654 ALA A N 1
ATOM 2357 C CA . ALA A 1 311 ? 94.691 -95.162 -45.845 1.00 46.70 654 ALA A CA 1
ATOM 2358 C C . ALA A 1 311 ? 94.443 -94.431 -44.529 1.00 49.18 654 ALA A C 1
ATOM 2359 O O . ALA A 1 311 ? 94.149 -95.084 -43.520 1.00 47.76 654 ALA A O 1
ATOM 2361 N N . GLY A 1 312 ? 94.551 -93.104 -44.514 1.00 56.10 655 GLY A N 1
ATOM 2362 C CA . GLY A 1 312 ? 94.333 -92.342 -43.301 1.00 59.92 655 GLY A CA 1
ATOM 2363 C C . GLY A 1 312 ? 93.273 -91.268 -43.438 1.00 64.22 655 GLY A C 1
ATOM 2364 O O . GLY A 1 312 ? 93.129 -90.430 -42.544 1.00 59.96 655 GLY A O 1
ATOM 2365 N N . GLU A 1 313 ? 92.551 -91.290 -44.568 1.00 60.34 656 GLU A N 1
ATOM 2366 C CA . GLU A 1 313 ? 91.407 -90.440 -44.913 1.00 60.19 656 GLU A CA 1
ATOM 2367 C C . GLU A 1 313 ? 91.795 -89.199 -45.711 1.00 59.15 656 GLU A C 1
ATOM 2368 O O . GLU A 1 313 ? 90.920 -88.397 -46.053 1.00 60.54 656 GLU A O 1
ATOM 2374 N N . LEU A 1 314 ? 93.075 -89.016 -46.022 1.00 56.36 657 LEU A N 1
ATOM 2375 C CA . LEU A 1 314 ? 93.524 -87.776 -46.646 1.00 57.64 657 LEU A CA 1
ATOM 2376 C C . LEU A 1 314 ? 93.394 -87.849 -48.163 1.00 61.75 657 LEU A C 1
ATOM 2377 O O . LEU A 1 314 ? 93.806 -88.832 -48.787 1.00 59.72 657 LEU A O 1
ATOM 2382 N N . ASP A 1 315 ? 92.818 -86.799 -48.746 1.00 67.78 658 ASP A N 1
ATOM 2383 C CA . ASP A 1 315 ? 92.720 -86.631 -50.193 1.00 70.41 658 ASP A CA 1
ATOM 2384 C C . ASP A 1 315 ? 93.810 -85.648 -50.609 1.00 74.17 658 ASP A C 1
ATOM 2385 O O . ASP A 1 315 ? 93.668 -84.436 -50.430 1.00 77.60 658 ASP A O 1
ATOM 2390 N N . VAL A 1 316 ? 94.905 -86.174 -51.158 1.00 73.29 659 VAL A N 1
ATOM 2391 C CA . VAL A 1 316 ? 96.013 -85.313 -51.561 1.00 73.33 659 VAL A CA 1
ATOM 2392 C C . VAL A 1 316 ? 95.645 -84.523 -52.811 1.00 78.17 659 VAL A C 1
ATOM 2393 O O . VAL A 1 316 ? 96.047 -83.365 -52.975 1.00 76.40 659 VAL A O 1
ATOM 2397 N N . PHE A 1 317 ? 94.885 -85.136 -53.719 1.00 85.33 660 PHE A N 1
ATOM 2398 C CA . PHE A 1 317 ? 94.289 -84.364 -54.801 1.00 79.77 660 PHE A CA 1
ATOM 2399 C C . PHE A 1 317 ? 93.201 -83.440 -54.272 1.00 80.93 660 PHE A C 1
ATOM 2400 O O . PHE A 1 317 ? 92.986 -82.351 -54.818 1.00 83.40 660 PHE A O 1
ATOM 2402 N N . GLY A 1 318 ? 92.506 -83.861 -53.214 1.00 83.64 661 GLY A N 1
ATOM 2403 C CA . GLY A 1 318 ? 91.646 -82.975 -52.457 1.00 82.74 661 GLY A CA 1
ATOM 2404 C C . GLY A 1 318 ? 92.384 -81.879 -51.724 1.00 77.66 661 GLY A C 1
ATOM 2405 O O . GLY A 1 318 ? 91.740 -80.956 -51.214 1.00 74.53 661 GLY A O 1
ATOM 2406 N N . LEU A 1 319 ? 93.711 -81.956 -51.657 1.00 69.25 662 LEU A N 1
ATOM 2407 C CA . LEU A 1 319 ? 94.497 -80.811 -51.230 1.00 63.82 662 LEU A CA 1
ATOM 2408 C C . LEU A 1 319 ? 94.543 -79.766 -52.340 1.00 63.04 662 LEU A C 1
ATOM 2409 O O . LEU A 1 319 ? 94.771 -80.092 -53.510 1.00 63.96 662 LEU A O 1
ATOM 2414 N N . GLU A 1 320 ? 94.336 -78.497 -51.965 1.00 59.20 663 GLU A N 1
ATOM 2415 C CA . GLU A 1 320 ? 94.434 -77.394 -52.918 1.00 57.29 663 GLU A CA 1
ATOM 2416 C C . GLU A 1 320 ? 95.234 -76.198 -52.424 1.00 52.43 663 GLU A C 1
ATOM 2417 O O . GLU A 1 320 ? 95.769 -75.467 -53.265 1.00 52.51 663 GLU A O 1
ATOM 2423 N N . ASN A 1 321 ? 95.386 -76.002 -51.117 1.00 50.00 664 ASN A N 1
ATOM 2424 C CA . ASN A 1 321 ? 96.168 -74.879 -50.608 1.00 48.02 664 ASN A CA 1
ATOM 2425 C C . ASN A 1 321 ? 97.655 -75.198 -50.571 1.00 47.42 664 ASN A C 1
ATOM 2426 O O . ASN A 1 321 ? 98.481 -74.384 -51.002 1.00 47.72 664 ASN A O 1
ATOM 2431 N N . ILE A 1 322 ? 98.013 -76.369 -50.044 1.00 43.39 665 ILE A N 1
ATOM 2432 C CA . ILE A 1 322 ? 99.404 -76.767 -49.893 1.00 42.05 665 ILE A CA 1
ATOM 2433 C C . ILE A 1 322 ? 99.750 -77.786 -50.966 1.00 41.11 665 ILE A C 1
ATOM 2434 O O . ILE A 1 322 ? 98.908 -78.575 -51.409 1.00 43.96 665 ILE A O 1
ATOM 2439 N N . LYS A 1 323 ? 101.013 -77.762 -51.381 1.00 44.35 666 LYS A N 1
ATOM 2440 C CA . LYS A 1 323 ? 101.601 -78.788 -52.233 1.00 44.77 666 LYS A CA 1
ATOM 2441 C C . LYS A 1 323 ? 102.609 -79.577 -51.412 1.00 42.48 666 LYS A C 1
ATOM 2442 O O . LYS A 1 323 ? 103.604 -79.014 -50.942 1.00 40.71 666 LYS A O 1
ATOM 2448 N N . LEU A 1 324 ? 102.346 -80.868 -51.231 1.00 33.57 667 LEU A N 1
ATOM 2449 C CA . LEU A 1 324 ? 103.293 -81.725 -50.534 1.00 32.16 667 LEU A CA 1
ATOM 2450 C C . LEU A 1 324 ? 104.618 -81.769 -51.282 1.00 31.26 667 LEU A C 1
ATOM 2451 O O . LEU A 1 324 ? 104.656 -81.983 -52.497 1.00 34.48 667 LEU A O 1
ATOM 2456 N N . VAL A 1 325 ? 105.705 -81.551 -50.551 1.00 36.49 668 VAL A N 1
ATOM 2457 C CA . VAL A 1 325 ? 107.054 -81.782 -51.050 1.00 36.45 668 VAL A CA 1
ATOM 2458 C C . VAL A 1 325 ? 107.682 -82.844 -50.163 1.00 35.04 668 VAL A C 1
ATOM 2459 O O . VAL A 1 325 ? 107.885 -82.620 -48.964 1.00 34.93 668 VAL A O 1
ATOM 2463 N N . HIS A 1 326 ? 107.966 -84.002 -50.745 1.00 38.33 669 HIS A N 1
ATOM 2464 C CA . HIS A 1 326 ? 108.502 -85.132 -50.005 1.00 38.75 669 HIS A CA 1
ATOM 2465 C C . HIS A 1 326 ? 110.015 -85.194 -50.160 1.00 38.65 669 HIS A C 1
ATOM 2466 O O . HIS A 1 326 ? 110.545 -85.062 -51.267 1.00 40.35 669 HIS A O 1
ATOM 2473 N N . ARG A 1 327 ? 110.703 -85.375 -49.036 1.00 39.84 670 ARG A N 1
ATOM 2474 C CA . ARG A 1 327 ? 112.137 -85.604 -49.021 1.00 39.12 670 ARG A CA 1
ATOM 2475 C C . ARG A 1 327 ? 112.417 -86.758 -48.071 1.00 38.43 670 ARG A C 1
ATOM 2476 O O . ARG A 1 327 ? 111.615 -87.064 -47.184 1.00 38.44 670 ARG A O 1
ATOM 2484 N N . GLU A 1 328 ? 113.565 -87.404 -48.262 1.00 40.61 671 GLU A N 1
ATOM 2485 C CA . GLU A 1 328 ? 113.892 -88.616 -47.529 1.00 42.46 671 GLU A CA 1
ATOM 2486 C C . GLU A 1 328 ? 115.275 -88.487 -46.908 1.00 43.16 671 GLU A C 1
ATOM 2487 O O . GLU A 1 328 ? 116.158 -87.814 -47.449 1.00 43.45 671 GLU A O 1
ATOM 2493 N N . GLY A 1 329 ? 115.450 -89.136 -45.760 1.00 39.26 672 GLY A N 1
ATOM 2494 C CA . GLY A 1 329 ? 116.696 -89.075 -45.023 1.00 38.72 672 GLY A CA 1
ATOM 2495 C C . GLY A 1 329 ? 116.484 -89.132 -43.525 1.00 40.86 672 GLY A C 1
ATOM 2496 O O . GLY A 1 329 ? 115.357 -88.993 -43.039 1.00 42.85 672 GLY A O 1
ATOM 2497 N N . ASN A 1 330 ? 117.568 -89.335 -42.782 1.00 40.18 673 ASN A N 1
ATOM 2498 C CA . ASN A 1 330 ? 117.505 -89.464 -41.333 1.00 39.26 673 ASN A CA 1
ATOM 2499 C C . ASN A 1 330 ? 117.595 -88.085 -40.690 1.00 38.39 673 ASN A C 1
ATOM 2500 O O . ASN A 1 330 ? 118.480 -87.291 -41.028 1.00 37.80 673 ASN A O 1
ATOM 2505 N N . ALA A 1 331 ? 116.688 -87.813 -39.753 1.00 34.72 674 ALA A N 1
ATOM 2506 C CA . ALA A 1 331 ? 116.564 -86.505 -39.126 1.00 32.80 674 ALA A CA 1
ATOM 2507 C C . ALA A 1 331 ? 117.447 -86.344 -37.895 1.00 31.83 674 ALA A C 1
ATOM 2508 O O . ALA A 1 331 ? 117.333 -85.333 -37.195 1.00 31.50 674 ALA A O 1
ATOM 2510 N N . VAL A 1 332 ? 118.312 -87.313 -37.609 1.00 34.36 675 VAL A N 1
ATOM 2511 C CA . VAL A 1 332 ? 119.337 -87.162 -36.585 1.00 33.89 675 VAL A CA 1
ATOM 2512 C C . VAL A 1 332 ? 120.731 -87.153 -37.195 1.00 33.93 675 VAL A C 1
ATOM 2513 O O . VAL A 1 332 ? 121.724 -87.280 -36.471 1.00 33.90 675 VAL A O 1
ATOM 2517 N N . ILE A 1 333 ? 120.826 -87.006 -38.512 1.00 36.42 676 ILE A N 1
ATOM 2518 C CA . ILE A 1 333 ? 122.092 -86.934 -39.229 1.00 35.99 676 ILE A CA 1
ATOM 2519 C C . ILE A 1 333 ? 122.197 -85.534 -39.817 1.00 36.41 676 ILE A C 1
ATOM 2520 O O . ILE A 1 333 ? 121.359 -85.139 -40.639 1.00 37.29 676 ILE A O 1
ATOM 2525 N N . ARG A 1 334 ? 123.215 -84.780 -39.393 1.00 32.84 677 ARG A N 1
ATOM 2526 C CA . ARG A 1 334 ? 123.335 -83.392 -39.835 1.00 35.12 677 ARG A CA 1
ATOM 2527 C C . ARG A 1 334 ? 123.511 -83.298 -41.345 1.00 36.16 677 ARG A C 1
ATOM 2528 O O . ARG A 1 334 ? 122.883 -82.456 -41.997 1.00 36.79 677 ARG A O 1
ATOM 2536 N N . ARG A 1 335 ? 124.367 -84.151 -41.915 1.00 43.32 678 ARG A N 1
ATOM 2537 C CA . ARG A 1 335 ? 124.602 -84.180 -43.357 1.00 43.22 678 ARG A CA 1
ATOM 2538 C C . ARG A 1 335 ? 123.292 -84.140 -44.134 1.00 43.90 678 ARG A C 1
ATOM 2539 O O . ARG A 1 335 ? 123.195 -83.491 -45.182 1.00 45.57 678 ARG A O 1
ATOM 2547 N N . HIS A 1 336 ? 122.274 -84.823 -43.609 1.00 38.55 679 HIS A N 1
ATOM 2548 C CA . HIS A 1 336 ? 120.958 -84.834 -44.235 1.00 39.34 679 HIS A CA 1
ATOM 2549 C C . HIS A 1 336 ? 120.192 -83.549 -43.944 1.00 40.58 679 HIS A C 1
ATOM 2550 O O . HIS A 1 336 ? 119.481 -83.035 -44.814 1.00 40.94 679 HIS A O 1
ATOM 2557 N N . LEU A 1 337 ? 120.331 -83.016 -42.727 1.00 38.46 680 LEU A N 1
ATOM 2558 C CA . LEU A 1 337 ? 119.561 -81.840 -42.334 1.00 37.67 680 LEU A CA 1
ATOM 2559 C C . LEU A 1 337 ? 120.023 -80.591 -43.076 1.00 37.80 680 LEU A C 1
ATOM 2560 O O . LEU A 1 337 ? 119.193 -79.792 -43.526 1.00 38.25 680 LEU A O 1
ATOM 2565 N N . GLU A 1 338 ? 121.339 -80.399 -43.208 1.00 47.00 681 GLU A N 1
ATOM 2566 C CA . GLU A 1 338 ? 121.857 -79.181 -43.822 1.00 45.93 681 GLU A CA 1
ATOM 2567 C C . GLU A 1 338 ? 121.562 -79.104 -45.314 1.00 43.99 681 GLU A C 1
ATOM 2568 O O . GLU A 1 338 ? 121.578 -78.004 -45.876 1.00 44.42 681 GLU A O 1
ATOM 2574 N N . SER A 1 339 ? 121.299 -80.238 -45.968 1.00 38.39 682 SER A N 1
ATOM 2575 C CA . SER A 1 339 ? 120.906 -80.199 -47.373 1.00 41.31 682 SER A CA 1
ATOM 2576 C C . SER A 1 339 ? 119.561 -79.509 -47.556 1.00 40.83 682 SER A C 1
ATOM 2577 O O . SER A 1 339 ? 119.306 -78.924 -48.614 1.00 43.23 682 SER A O 1
ATOM 2580 N N . LEU A 1 340 ? 118.695 -79.573 -46.548 1.00 35.21 683 LEU A N 1
ATOM 2581 C CA . LEU A 1 340 ? 117.424 -78.877 -46.612 1.00 34.68 683 LEU A CA 1
ATOM 2582 C C . LEU A 1 340 ? 117.647 -77.367 -46.617 1.00 35.04 683 LEU A C 1
ATOM 2583 O O . LEU A 1 340 ? 118.625 -76.872 -46.048 1.00 34.32 683 LEU A O 1
ATOM 2588 N N . PRO A 1 341 ? 116.756 -76.609 -47.257 1.00 32.18 684 PRO A N 1
ATOM 2589 C CA . PRO A 1 341 ? 116.800 -75.143 -47.129 1.00 32.43 684 PRO A CA 1
ATOM 2590 C C . PRO A 1 341 ? 116.243 -74.678 -45.788 1.00 28.41 684 PRO A C 1
ATOM 2591 O O . PRO A 1 341 ? 115.205 -74.014 -45.713 1.00 27.80 684 PRO A O 1
ATOM 2595 N N . LEU A 1 342 ? 116.952 -75.023 -44.710 1.00 32.04 685 LEU A N 1
ATOM 2596 C CA . LEU A 1 342 ? 116.544 -74.676 -43.351 1.00 34.24 685 LEU A CA 1
ATOM 2597 C C . LEU A 1 342 ? 116.453 -73.167 -43.162 1.00 34.93 685 LEU A C 1
ATOM 2598 O O . LEU A 1 342 ? 116.097 -72.690 -42.079 1.00 34.85 685 LEU A O 1
ATOM 2603 N N . GLU A 1 343 ? 116.782 -72.412 -44.210 1.00 39.31 686 GLU A N 1
ATOM 2604 C CA . GLU A 1 343 ? 116.584 -70.969 -44.214 1.00 37.47 686 GLU A CA 1
ATOM 2605 C C . GLU A 1 343 ? 115.164 -70.605 -44.641 1.00 37.38 686 GLU A C 1
ATOM 2606 O O . GLU A 1 343 ? 114.527 -69.740 -44.031 1.00 36.67 686 GLU A O 1
ATOM 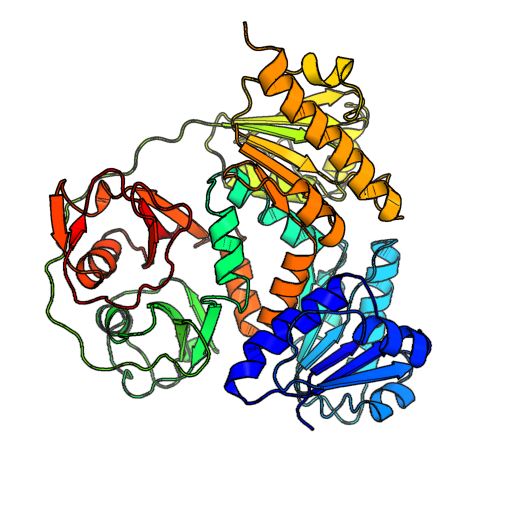2612 N N . THR A 1 344 ? 114.641 -71.277 -45.670 1.00 33.18 687 THR A N 1
ATOM 2613 C CA . THR A 1 344 ? 113.402 -70.882 -46.329 1.00 34.19 687 THR A CA 1
ATOM 2614 C C . THR A 1 344 ? 112.160 -71.491 -45.692 1.00 37.34 687 THR A C 1
ATOM 2615 O O . THR A 1 344 ? 111.135 -71.619 -46.370 1.00 39.13 687 THR A O 1
ATOM 2619 N N . PHE A 1 345 ? 112.218 -71.870 -44.422 1.00 31.04 688 PHE A N 1
ATOM 2620 C CA . PHE A 1 345 ? 111.073 -72.458 -43.740 1.00 31.92 688 PHE A CA 1
ATOM 2621 C C . PHE A 1 345 ? 110.505 -71.446 -42.755 1.00 32.28 688 PHE A C 1
ATOM 2622 O O . PHE A 1 345 ? 111.187 -71.047 -41.805 1.00 33.61 688 PHE A O 1
ATOM 2630 N N . ASP A 1 346 ? 109.259 -71.027 -42.997 1.00 40.79 689 ASP A N 1
ATOM 2631 C CA . ASP A 1 346 ? 108.595 -70.086 -42.101 1.00 40.67 689 ASP A CA 1
ATOM 2632 C C . ASP A 1 346 ? 108.509 -70.634 -40.684 1.00 40.82 689 ASP A C 1
ATOM 2633 O O . ASP A 1 346 ? 108.583 -69.868 -39.715 1.00 41.16 689 ASP A O 1
ATOM 2638 N N . SER A 1 347 ? 108.361 -71.949 -40.544 1.00 36.49 690 SER A N 1
ATOM 2639 C CA . SER A 1 347 ? 108.335 -72.599 -39.243 1.00 34.96 690 SER A CA 1
ATOM 2640 C C . SER A 1 347 ? 108.640 -74.076 -39.437 1.00 33.81 690 SER A C 1
ATOM 2641 O O . SER A 1 347 ? 108.318 -74.658 -40.476 1.00 35.24 690 SER A O 1
ATOM 2644 N N . ILE A 1 348 ? 109.268 -74.672 -38.426 1.00 33.97 691 ILE A N 1
ATOM 2645 C CA . ILE A 1 348 ? 109.671 -76.073 -38.455 1.00 32.26 691 ILE A CA 1
ATOM 2646 C C . ILE A 1 348 ? 109.042 -76.782 -37.265 1.00 29.13 691 ILE A C 1
ATOM 2647 O O . ILE A 1 348 ? 109.125 -76.295 -36.131 1.00 33.97 691 ILE A O 1
ATOM 2652 N N . LEU A 1 349 ? 108.414 -77.926 -37.524 1.00 19.34 692 LEU A N 1
ATOM 2653 C CA . LEU A 1 349 ? 107.829 -78.765 -36.486 1.00 17.97 692 LEU A CA 1
ATOM 2654 C C . LEU A 1 349 ? 108.617 -80.064 -36.413 1.00 19.59 692 LEU A C 1
ATOM 2655 O O . LEU A 1 349 ? 108.739 -80.777 -37.416 1.00 18.17 692 LEU A O 1
ATOM 2660 N N . ILE A 1 350 ? 109.148 -80.369 -35.234 1.00 21.52 693 ILE A N 1
ATOM 2661 C CA . ILE A 1 350 ? 109.822 -81.638 -34.990 1.00 23.08 693 ILE A CA 1
ATOM 2662 C C . ILE A 1 350 ? 108.800 -82.595 -34.391 1.00 23.78 693 ILE A C 1
ATOM 2663 O O . ILE A 1 350 ? 108.375 -82.430 -33.245 1.00 23.25 693 ILE A O 1
ATOM 2668 N N . LEU A 1 351 ? 108.404 -83.593 -35.171 1.00 26.45 694 LEU A N 1
ATOM 2669 C CA . LEU A 1 351 ? 107.371 -84.530 -34.764 1.00 24.25 694 LEU A CA 1
ATOM 2670 C C . LEU A 1 351 ? 107.994 -85.779 -34.156 1.00 24.91 694 LEU A C 1
ATOM 2671 O O . LEU A 1 351 ? 109.081 -86.210 -34.549 1.00 28.13 694 LEU A O 1
ATOM 2676 N N . ALA A 1 352 ? 107.295 -86.353 -33.181 1.00 31.51 695 ALA A N 1
ATOM 2677 C CA . ALA A 1 352 ? 107.716 -87.616 -32.587 1.00 32.83 695 ALA A CA 1
ATOM 2678 C C . ALA A 1 352 ? 107.334 -88.754 -33.526 1.00 32.98 695 ALA A C 1
ATOM 2679 O O . ALA A 1 352 ? 106.148 -88.968 -33.798 1.00 33.26 695 ALA A O 1
ATOM 2681 N N . ASP A 1 353 ? 108.334 -89.477 -34.020 1.00 41.09 696 ASP A N 1
ATOM 2682 C CA . ASP A 1 353 ? 108.100 -90.503 -35.024 1.00 44.44 696 ASP A CA 1
ATOM 2683 C C . ASP A 1 353 ? 107.258 -91.641 -34.456 1.00 45.92 696 ASP A C 1
ATOM 2684 O O . ASP A 1 353 ? 107.235 -91.887 -33.248 1.00 47.53 696 ASP A O 1
ATOM 2689 N N . GLU A 1 354 ? 106.548 -92.336 -35.350 1.00 43.96 697 GLU A N 1
ATOM 2690 C CA . GLU A 1 354 ? 105.674 -93.422 -34.918 1.00 46.36 697 GLU A CA 1
ATOM 2691 C C . GLU A 1 354 ? 106.421 -94.742 -34.775 1.00 48.78 697 GLU A C 1
ATOM 2692 O O . GLU A 1 354 ? 105.974 -95.619 -34.028 1.00 51.91 697 GLU A O 1
ATOM 2698 N N . SER A 1 355 ? 107.540 -94.907 -35.483 1.00 51.24 698 SER A N 1
ATOM 2699 C CA . SER A 1 355 ? 108.328 -96.129 -35.345 1.00 53.79 698 SER A CA 1
ATOM 2700 C C . SER A 1 355 ? 108.866 -96.269 -33.928 1.00 56.16 698 SER A C 1
ATOM 2701 O O . SER A 1 355 ? 108.755 -97.331 -33.305 1.00 59.05 698 SER A O 1
ATOM 2704 N N . VAL A 1 356 ? 109.443 -95.190 -33.397 1.00 52.45 699 VAL A N 1
ATOM 2705 C CA . VAL A 1 356 ? 110.042 -95.212 -32.066 1.00 53.86 699 VAL A CA 1
ATOM 2706 C C . VAL A 1 356 ? 109.036 -95.003 -30.947 1.00 57.12 699 VAL A C 1
ATOM 2707 O O . VAL A 1 356 ? 109.382 -95.200 -29.776 1.00 59.86 699 VAL A O 1
ATOM 2711 N N . GLU A 1 357 ? 107.797 -94.622 -31.271 1.00 57.54 700 GLU A N 1
ATOM 2712 C CA . GLU A 1 357 ? 106.875 -94.158 -30.238 1.00 57.85 700 GLU A CA 1
ATOM 2713 C C . GLU A 1 357 ? 106.469 -95.267 -29.277 1.00 60.89 700 GLU A C 1
ATOM 2714 O O . GLU A 1 357 ? 106.110 -94.983 -28.127 1.00 59.38 700 GLU A O 1
ATOM 2720 N N . ASP A 1 358 ? 106.522 -96.526 -29.710 1.00 67.86 701 ASP A N 1
ATOM 2721 C CA . ASP A 1 358 ? 105.954 -97.608 -28.917 1.00 68.74 701 ASP A CA 1
ATOM 2722 C C . ASP A 1 358 ? 106.863 -98.025 -27.765 1.00 70.75 701 ASP A C 1
ATOM 2723 O O . ASP A 1 358 ? 106.729 -99.134 -27.231 1.00 70.62 701 ASP A O 1
ATOM 2728 N N . SER A 1 359 ? 107.785 -97.145 -27.388 1.00 69.60 702 SER A N 1
ATOM 2729 C CA . SER A 1 359 ? 108.529 -97.226 -26.143 1.00 69.88 702 SER A CA 1
ATOM 2730 C C . SER A 1 359 ? 109.125 -95.848 -25.900 1.00 68.58 702 SER A C 1
ATOM 2731 O O . SER A 1 359 ? 110.271 -95.598 -26.289 1.00 66.48 702 SER A O 1
ATOM 2734 N N . VAL A 1 360 ? 108.359 -94.965 -25.246 1.00 69.80 703 VAL A N 1
ATOM 2735 C CA . VAL A 1 360 ? 108.608 -93.527 -25.326 1.00 69.29 703 VAL A CA 1
ATOM 2736 C C . VAL A 1 360 ? 110.059 -93.199 -24.987 1.00 67.84 703 VAL A C 1
ATOM 2737 O O . VAL A 1 360 ? 110.638 -92.250 -25.537 1.00 65.60 703 VAL A O 1
ATOM 2741 N N . ALA A 1 361 ? 110.678 -94.002 -24.110 1.00 68.90 704 ALA A N 1
ATOM 2742 C CA . ALA A 1 361 ? 112.053 -93.769 -23.677 1.00 70.98 704 ALA A CA 1
ATOM 2743 C C . ALA A 1 361 ? 112.975 -93.422 -24.843 1.00 69.49 704 ALA A C 1
ATOM 2744 O O . ALA A 1 361 ? 113.831 -92.535 -24.732 1.00 66.12 704 ALA A O 1
ATOM 2746 N N . HIS A 1 362 ? 112.788 -94.090 -25.986 1.00 69.50 705 HIS A N 1
ATOM 2747 C CA . HIS A 1 362 ? 113.534 -93.776 -27.201 1.00 64.93 705 HIS A CA 1
ATOM 2748 C C . HIS A 1 362 ? 112.900 -92.664 -28.023 1.00 59.02 705 HIS A C 1
ATOM 2749 O O . HIS A 1 362 ? 113.606 -91.998 -28.789 1.00 54.42 705 HIS A O 1
ATOM 2756 N N . SER A 1 363 ? 111.592 -92.448 -27.874 1.00 60.65 706 SER A N 1
ATOM 2757 C CA . SER A 1 363 ? 110.843 -91.654 -28.844 1.00 57.66 706 SER A CA 1
ATOM 2758 C C . SER A 1 363 ? 111.284 -90.196 -28.848 1.00 54.67 706 SER A C 1
ATOM 2759 O O . SER A 1 363 ? 111.574 -89.629 -29.909 1.00 55.28 706 SER A O 1
ATOM 2762 N N . ASP A 1 364 ? 111.323 -89.563 -27.674 1.00 51.90 707 ASP A N 1
ATOM 2763 C CA . ASP A 1 364 ? 111.767 -88.174 -27.613 1.00 47.22 707 ASP A CA 1
ATOM 2764 C C . ASP A 1 364 ? 113.229 -88.036 -28.012 1.00 42.99 707 ASP A C 1
ATOM 2765 O O . ASP A 1 364 ? 113.637 -86.982 -28.515 1.00 40.05 707 ASP A O 1
ATOM 2770 N N . SER A 1 365 ? 114.022 -89.093 -27.813 1.00 40.46 708 SER A N 1
ATOM 2771 C CA . SER A 1 365 ? 115.472 -88.984 -27.943 1.00 37.41 708 SER A CA 1
ATOM 2772 C C . SER A 1 365 ? 115.892 -88.552 -29.342 1.00 35.32 708 SER A C 1
ATOM 2773 O O . SER A 1 365 ? 116.872 -87.814 -29.493 1.00 33.86 708 SER A O 1
ATOM 2776 N N . ARG A 1 366 ? 115.173 -88.994 -30.376 1.00 33.74 709 ARG A N 1
ATOM 2777 C CA . ARG A 1 366 ? 115.503 -88.545 -31.725 1.00 30.23 709 ARG A CA 1
ATOM 2778 C C . ARG A 1 366 ? 115.071 -87.101 -31.944 1.00 32.05 709 ARG A C 1
ATOM 2779 O O . ARG A 1 366 ? 115.791 -86.325 -32.583 1.00 33.59 709 ARG A O 1
ATOM 2787 N N . SER A 1 367 ? 113.900 -86.723 -31.423 1.00 32.62 710 SER A N 1
ATOM 2788 C CA . SER A 1 367 ? 113.486 -85.325 -31.474 1.00 31.08 710 SER A CA 1
ATOM 2789 C C . SER A 1 367 ? 114.512 -84.432 -30.791 1.00 31.07 710 SER A C 1
ATOM 2790 O O . SER A 1 367 ? 114.777 -83.314 -31.245 1.00 32.28 710 SER A O 1
ATOM 2793 N N . LEU A 1 368 ? 115.107 -84.921 -29.701 1.00 27.69 711 LEU A N 1
ATOM 2794 C CA . LEU A 1 368 ? 116.160 -84.178 -29.018 1.00 26.94 711 LEU A CA 1
ATOM 2795 C C . LEU A 1 368 ? 117.353 -83.951 -29.936 1.00 27.93 711 LEU A C 1
ATOM 2796 O O . LEU A 1 368 ? 117.812 -82.817 -30.115 1.00 29.12 711 LEU A O 1
ATOM 2801 N N . ALA A 1 369 ? 117.883 -85.033 -30.512 1.00 26.69 712 ALA A N 1
ATOM 2802 C CA . ALA A 1 369 ? 118.945 -84.908 -31.503 1.00 26.53 712 ALA A CA 1
ATOM 2803 C C . ALA A 1 369 ? 118.512 -83.998 -32.644 1.00 25.44 712 ALA A C 1
ATOM 2804 O O . ALA A 1 369 ? 119.218 -83.049 -33.000 1.00 26.96 712 ALA A O 1
ATOM 2806 N N . THR A 1 370 ? 117.331 -84.264 -33.210 1.00 24.27 713 THR A N 1
ATOM 2807 C CA . THR A 1 370 ? 116.807 -83.429 -34.286 1.00 23.51 713 THR A CA 1
ATOM 2808 C C . THR A 1 370 ? 116.727 -81.966 -33.867 1.00 24.38 713 THR A C 1
ATOM 2809 O O . THR A 1 370 ? 117.025 -81.068 -34.662 1.00 25.01 713 THR A O 1
ATOM 2813 N N . LEU A 1 371 ? 116.335 -81.708 -32.618 1.00 25.70 714 LEU A N 1
ATOM 2814 C CA . LEU A 1 371 ? 116.186 -80.330 -32.157 1.00 25.16 714 LEU A CA 1
ATOM 2815 C C . LEU A 1 371 ? 117.530 -79.620 -32.074 1.00 26.17 714 LEU A C 1
ATOM 2816 O O . LEU A 1 371 ? 117.735 -78.585 -32.719 1.00 27.16 714 LEU A O 1
ATOM 2821 N N . LEU A 1 372 ? 118.459 -80.157 -31.278 1.00 32.53 715 LEU A N 1
ATOM 2822 C CA . LEU A 1 372 ? 119.746 -79.490 -31.111 1.00 33.54 715 LEU A CA 1
ATOM 2823 C C . LEU A 1 372 ? 120.461 -79.309 -32.443 1.00 34.78 715 LEU A C 1
ATOM 2824 O O . LEU A 1 372 ? 121.169 -78.314 -32.641 1.00 35.15 715 LEU A O 1
ATOM 2829 N N . LEU A 1 373 ? 120.280 -80.249 -33.372 1.00 27.18 716 LEU A N 1
ATOM 2830 C CA . LEU A 1 373 ? 120.957 -80.154 -34.661 1.00 28.40 716 LEU A CA 1
ATOM 2831 C C . LEU A 1 373 ? 120.424 -78.983 -35.478 1.00 31.60 716 LEU A C 1
ATOM 2832 O O . LEU A 1 373 ? 121.200 -78.148 -35.955 1.00 35.20 716 LEU A O 1
ATOM 2837 N N . ILE A 1 374 ? 119.099 -78.901 -35.644 1.00 27.73 717 ILE A N 1
ATOM 2838 C CA . ILE A 1 374 ? 118.510 -77.812 -36.422 1.00 29.92 717 ILE A CA 1
ATOM 2839 C C . ILE A 1 374 ? 118.902 -76.460 -35.842 1.00 33.25 717 ILE A C 1
ATOM 2840 O O . ILE A 1 374 ? 119.121 -75.496 -36.589 1.00 37.01 717 ILE A O 1
ATOM 2845 N N . ARG A 1 375 ? 119.010 -76.365 -34.513 1.00 37.21 718 ARG A N 1
ATOM 2846 C CA . ARG A 1 375 ? 119.488 -75.136 -33.886 1.00 40.14 718 ARG A CA 1
ATOM 2847 C C . ARG A 1 375 ? 120.895 -74.783 -34.355 1.00 41.90 718 ARG A C 1
ATOM 2848 O O . ARG A 1 375 ? 121.117 -73.717 -34.940 1.00 46.15 718 ARG A O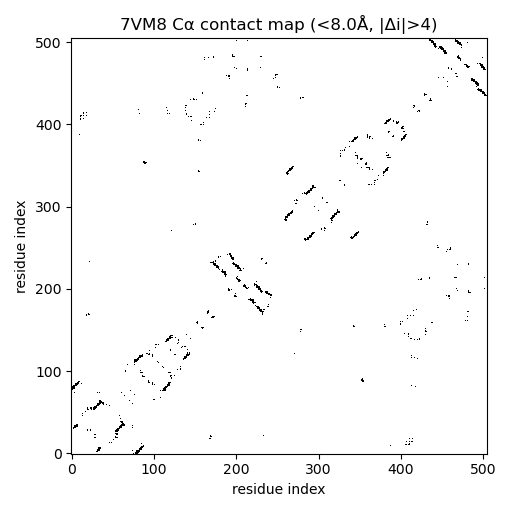 1
ATOM 2856 N N . ASP A 1 376 ? 121.857 -75.679 -34.112 1.00 45.81 719 ASP A N 1
ATOM 2857 C CA . ASP A 1 376 ? 123.248 -75.424 -34.469 1.00 44.97 719 ASP A CA 1
ATOM 2858 C C . ASP A 1 376 ? 123.410 -75.106 -35.948 1.00 48.49 719 ASP A C 1
ATOM 2859 O O . ASP A 1 376 ? 124.268 -74.295 -36.317 1.00 52.86 719 ASP A O 1
ATOM 2864 N N . ILE A 1 377 ? 122.587 -75.716 -36.804 1.00 46.43 720 ILE A N 1
ATOM 2865 C CA . ILE A 1 377 ? 122.668 -75.452 -38.238 1.00 48.60 720 ILE A CA 1
ATOM 2866 C C . ILE A 1 377 ? 122.257 -74.018 -38.543 1.00 55.03 720 ILE A C 1
ATOM 2867 O O . ILE A 1 377 ? 122.927 -73.314 -39.309 1.00 60.60 720 ILE A O 1
ATOM 2872 N N . GLN A 1 378 ? 121.151 -73.561 -37.949 1.00 53.48 721 GLN A N 1
ATOM 2873 C CA . GLN A 1 378 ? 120.674 -72.206 -38.204 1.00 54.32 721 GLN A CA 1
ATOM 2874 C C . GLN A 1 378 ? 121.656 -71.139 -37.741 1.00 60.29 721 GLN A C 1
ATOM 2875 O O . GLN A 1 378 ? 121.484 -69.967 -38.094 1.00 64.10 721 GLN A O 1
ATOM 2881 N N . SER A 1 379 ? 122.673 -71.510 -36.966 1.00 55.31 722 SER A N 1
ATOM 2882 C CA . SER A 1 379 ? 123.769 -70.615 -36.622 1.00 59.25 722 SER A CA 1
ATOM 2883 C C . SER A 1 379 ? 125.049 -70.937 -37.381 1.00 64.65 722 SER A C 1
ATOM 2884 O O . SER A 1 379 ? 125.757 -70.020 -37.806 1.00 67.44 722 SER A O 1
ATOM 2887 N N . ARG A 1 380 ? 125.355 -72.222 -37.579 1.00 70.00 723 ARG A N 1
ATOM 2888 C CA . ARG A 1 380 ? 126.630 -72.597 -38.184 1.00 75.71 723 ARG A CA 1
ATOM 2889 C C . ARG A 1 380 ? 126.723 -72.140 -39.635 1.00 87.12 723 ARG A C 1
ATOM 2890 O O . ARG A 1 380 ? 127.787 -71.700 -40.086 1.00 97.85 723 ARG A O 1
ATOM 2892 N N . ARG A 1 381 ? 125.622 -72.235 -40.383 1.00 91.39 724 ARG A N 1
ATOM 2893 C CA . ARG A 1 381 ? 125.669 -71.954 -41.814 1.00 92.12 724 ARG A CA 1
ATOM 2894 C C . ARG A 1 381 ? 125.877 -70.476 -42.119 1.00 99.26 724 ARG A C 1
ATOM 2895 O O . ARG A 1 381 ? 126.319 -70.142 -43.223 1.00 104.71 724 ARG A O 1
ATOM 2897 N N . LEU A 1 382 ? 125.576 -69.597 -41.171 1.00 97.86 725 LEU A N 1
ATOM 2898 C CA . LEU A 1 382 ? 125.608 -68.166 -41.435 1.00 103.92 725 LEU A CA 1
ATOM 2899 C C . LEU A 1 382 ? 127.026 -67.725 -41.797 1.00 111.87 725 LEU A C 1
ATOM 2900 O O . LEU A 1 382 ? 127.995 -68.210 -41.199 1.00 108.58 725 LEU A O 1
ATOM 2905 N N . PRO A 1 383 ? 127.184 -66.794 -42.764 1.00 117.48 726 PRO A N 1
ATOM 2906 C CA . PRO A 1 383 ? 128.411 -66.399 -43.472 1.00 128.26 726 PRO A CA 1
ATOM 2907 C C . PRO A 1 383 ? 129.730 -66.730 -42.773 1.00 133.98 726 PRO A C 1
ATOM 2908 O O . PRO A 1 383 ? 130.179 -65.957 -41.929 1.00 138.14 726 PRO A O 1
ATOM 2912 N N . SER A 1 413 ? 113.126 -68.343 -37.902 1.00 42.84 756 SER A N 1
ATOM 2913 C CA . SER A 1 413 ? 112.159 -69.408 -38.136 1.00 42.45 756 SER A CA 1
ATOM 2914 C C . SER A 1 413 ? 111.650 -69.990 -36.822 1.00 42.14 756 SER A C 1
ATOM 2915 O O . SER A 1 413 ? 112.426 -70.224 -35.895 1.00 41.54 756 SER A O 1
ATOM 2918 N N . ILE A 1 414 ? 110.339 -70.217 -36.746 1.00 41.68 757 ILE A N 1
ATOM 2919 C CA . ILE A 1 414 ? 109.757 -70.843 -35.567 1.00 40.51 757 ILE A CA 1
ATOM 2920 C C . ILE A 1 414 ? 110.156 -72.312 -35.532 1.00 40.27 757 ILE A C 1
ATOM 2921 O O . ILE A 1 414 ? 110.111 -73.014 -36.551 1.00 38.29 757 ILE A O 1
ATOM 2926 N N . ILE A 1 415 ? 110.564 -72.782 -34.357 1.00 33.66 758 ILE A N 1
ATOM 2927 C CA . ILE A 1 415 ? 110.950 -74.174 -34.155 1.00 32.08 758 ILE A CA 1
ATOM 2928 C C . ILE A 1 415 ? 110.094 -74.717 -33.023 1.00 31.69 758 ILE A C 1
ATOM 2929 O O . ILE A 1 415 ? 110.255 -74.312 -31.866 1.00 33.62 758 ILE A O 1
ATOM 2934 N N . ILE A 1 416 ? 109.186 -75.630 -33.349 1.00 27.85 759 ILE A N 1
ATOM 2935 C CA . ILE A 1 416 ? 108.266 -76.203 -32.378 1.00 26.91 759 ILE A CA 1
ATOM 2936 C C . ILE A 1 416 ? 108.490 -77.704 -32.338 1.00 25.54 759 ILE A C 1
ATOM 2937 O O . ILE A 1 416 ? 108.325 -78.393 -33.353 1.00 25.13 759 ILE A O 1
ATOM 2942 N N . SER A 1 417 ? 108.868 -78.205 -31.167 1.00 30.39 760 SER A N 1
ATOM 2943 C CA . SER A 1 417 ? 109.325 -79.574 -30.991 1.00 30.01 760 SER A CA 1
ATOM 2944 C C . SER A 1 417 ? 108.363 -80.335 -30.091 1.00 30.81 760 SER A C 1
ATOM 2945 O O . SER A 1 417 ? 107.826 -79.779 -29.129 1.00 30.76 760 SER A O 1
ATOM 2948 N N . GLU A 1 418 ? 108.151 -81.607 -30.411 1.00 27.86 761 GLU A N 1
ATOM 2949 C CA . GLU A 1 418 ? 107.318 -82.495 -29.605 1.00 27.27 761 GLU A CA 1
ATOM 2950 C C . GLU A 1 418 ? 108.242 -83.396 -28.794 1.00 29.01 761 GLU A C 1
ATOM 2951 O O . GLU A 1 418 ? 108.816 -84.352 -29.321 1.00 30.46 761 GLU A O 1
ATOM 2957 N N . ILE A 1 419 ? 108.393 -83.078 -27.513 1.00 34.87 762 ILE A N 1
ATOM 2958 C CA . ILE A 1 419 ? 109.124 -83.909 -26.563 1.00 36.28 762 ILE A CA 1
ATOM 2959 C C . ILE A 1 419 ? 108.123 -84.270 -25.474 1.00 35.42 762 ILE A C 1
ATOM 2960 O O . ILE A 1 419 ? 107.836 -83.457 -24.587 1.00 36.18 762 ILE A O 1
ATOM 2965 N N . LEU A 1 420 ? 107.590 -85.493 -25.538 1.00 38.52 763 LEU A N 1
ATOM 2966 C CA . LEU A 1 420 ? 106.421 -85.842 -24.736 1.00 39.61 763 LEU A CA 1
ATOM 2967 C C . LEU A 1 420 ? 106.697 -85.716 -23.242 1.00 40.74 763 LEU A C 1
ATOM 2968 O O . LEU A 1 420 ? 105.858 -85.204 -22.493 1.00 40.17 763 LEU A O 1
ATOM 2973 N N . ASP A 1 421 ? 107.862 -86.169 -22.790 1.00 43.44 764 ASP A N 1
ATOM 2974 C CA . ASP A 1 421 ? 108.177 -86.114 -21.368 1.00 44.47 764 ASP A CA 1
ATOM 2975 C C . ASP A 1 421 ? 108.464 -84.672 -20.961 1.00 44.84 764 ASP A C 1
ATOM 2976 O O . ASP A 1 421 ? 109.382 -84.037 -21.494 1.00 45.08 764 ASP A O 1
ATOM 2981 N N . SER A 1 422 ? 107.676 -84.156 -20.015 1.00 47.34 765 SER A N 1
ATOM 2982 C CA . SER A 1 422 ? 107.891 -82.801 -19.522 1.00 46.30 765 SER A CA 1
ATOM 2983 C C . SER A 1 422 ? 109.191 -82.693 -18.740 1.00 46.60 765 SER A C 1
ATOM 2984 O O . SER A 1 422 ? 109.809 -81.622 -18.708 1.00 46.82 765 SER A O 1
ATOM 2987 N N . ARG A 1 423 ? 109.611 -83.786 -18.101 1.00 46.58 766 ARG A N 1
ATOM 2988 C CA . ARG A 1 423 ? 110.885 -83.8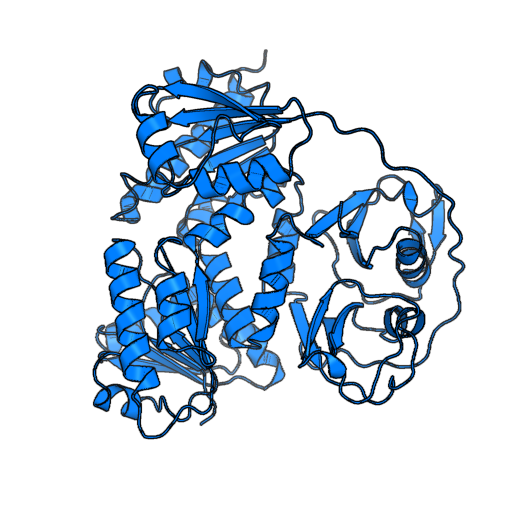02 -17.393 1.00 48.44 766 ARG A CA 1
ATOM 2989 C C . ARG A 1 423 ? 112.044 -83.529 -18.344 1.00 47.87 766 ARG A C 1
ATOM 2990 O O . ARG A 1 423 ? 112.992 -82.817 -17.995 1.00 47.21 766 ARG A O 1
ATOM 2998 N N . THR A 1 424 ? 111.979 -84.082 -19.556 1.00 43.56 767 THR A N 1
ATOM 2999 C CA . THR A 1 424 ? 113.001 -83.815 -20.560 1.00 43.36 767 THR A CA 1
ATOM 3000 C C . THR A 1 424 ? 112.835 -82.430 -21.176 1.00 42.55 767 THR A C 1
ATOM 3001 O O . THR A 1 424 ? 113.823 -81.825 -21.608 1.00 43.96 767 THR A O 1
ATOM 3005 N N . ARG A 1 425 ? 111.606 -81.910 -21.208 1.00 42.84 768 ARG A N 1
ATOM 3006 C CA . ARG A 1 425 ? 111.362 -80.600 -21.805 1.00 42.11 768 ARG A CA 1
ATOM 3007 C C . ARG A 1 425 ? 112.074 -79.495 -21.034 1.00 45.28 768 ARG A C 1
ATOM 3008 O O . ARG A 1 425 ? 112.725 -78.628 -21.628 1.00 47.07 768 ARG A O 1
ATOM 3016 N N . ASN A 1 426 ? 111.955 -79.512 -19.702 1.00 49.99 769 ASN A N 1
ATOM 3017 C CA . ASN A 1 426 ? 112.454 -78.404 -18.890 1.00 50.22 769 ASN A CA 1
ATOM 3018 C C . ASN A 1 426 ? 113.946 -78.184 -19.096 1.00 51.05 769 ASN A C 1
ATOM 3019 O O . ASN A 1 426 ? 114.402 -77.039 -19.211 1.00 54.62 769 ASN A O 1
ATOM 3024 N N . LEU A 1 427 ? 114.723 -79.268 -19.150 1.00 48.14 770 LEU A N 1
ATOM 3025 C CA . LEU A 1 427 ? 116.163 -79.140 -19.356 1.00 48.57 770 LEU A CA 1
ATOM 3026 C C . LEU A 1 427 ? 116.484 -78.537 -20.717 1.00 50.38 770 LEU A C 1
ATOM 3027 O O . LEU A 1 427 ? 117.528 -77.896 -20.884 1.00 50.67 770 LEU A O 1
ATOM 3032 N N . VAL A 1 428 ? 115.597 -78.727 -21.692 1.00 47.55 771 VAL A N 1
ATOM 3033 C CA . VAL A 1 428 ? 115.856 -78.315 -23.064 1.00 47.91 771 VAL A CA 1
ATOM 3034 C C . VAL A 1 428 ? 115.062 -77.075 -23.466 1.00 53.26 771 VAL A C 1
ATOM 3035 O O . VAL A 1 428 ? 115.500 -76.349 -24.371 1.00 56.17 771 VAL A O 1
ATOM 3039 N N . SER A 1 429 ? 113.964 -76.770 -22.766 1.00 58.49 772 SER A N 1
ATOM 3040 C CA . SER A 1 429 ? 113.024 -75.693 -23.084 1.00 59.42 772 SER A CA 1
ATOM 3041 C C . SER A 1 429 ? 113.640 -74.532 -23.845 1.00 63.43 772 SER A C 1
ATOM 3042 O O . SER A 1 429 ? 113.174 -74.199 -24.938 1.00 68.19 772 SER A O 1
ATOM 3045 N N . VAL A 1 430 ? 114.709 -73.945 -23.288 1.00 63.97 773 VAL A N 1
ATOM 3046 C CA . VAL A 1 430 ? 115.351 -72.717 -23.769 1.00 67.37 773 VAL A CA 1
ATOM 3047 C C . VAL A 1 430 ? 114.308 -71.812 -24.405 1.00 66.64 773 VAL A C 1
ATOM 3048 O O . VAL A 1 430 ? 114.566 -71.180 -25.436 1.00 65.60 773 VAL A O 1
ATOM 3052 N N . SER A 1 431 ? 113.143 -71.713 -23.753 1.00 67.00 774 SER A N 1
ATOM 3053 C CA . SER A 1 431 ? 111.905 -71.362 -24.441 1.00 66.02 774 SER A CA 1
ATOM 3054 C C . SER A 1 431 ? 112.048 -70.131 -25.316 1.00 63.75 774 SER A C 1
ATOM 3055 O O . SER A 1 431 ? 111.451 -70.079 -26.398 1.00 58.33 774 SER A O 1
ATOM 3058 N N . ARG A 1 432 ? 112.848 -69.148 -24.887 1.00 65.11 775 ARG A N 1
ATOM 3059 C CA . ARG A 1 432 ? 112.999 -67.897 -25.632 1.00 63.10 775 ARG A CA 1
ATOM 3060 C C . ARG A 1 432 ? 111.581 -67.390 -25.883 1.00 64.21 775 ARG A C 1
ATOM 3061 O O . ARG A 1 432 ? 110.776 -67.356 -24.942 1.00 82.22 775 ARG A O 1
ATOM 3069 N N . ILE A 1 433 ? 111.248 -66.988 -27.105 1.00 57.57 776 ILE A N 1
ATOM 3070 C CA . ILE A 1 433 ? 109.979 -67.318 -27.732 1.00 52.66 776 ILE A CA 1
ATOM 3071 C C . ILE A 1 433 ? 110.320 -67.814 -29.131 1.00 48.90 776 ILE A C 1
ATOM 3072 O O . ILE A 1 433 ? 111.449 -67.670 -29.602 1.00 48.00 776 ILE A O 1
ATOM 3077 N N . SER A 1 434 ? 109.338 -68.434 -29.781 1.00 51.60 777 SER A N 1
ATOM 3078 C CA . SER A 1 434 ? 109.461 -69.027 -31.113 1.00 48.88 777 SER A CA 1
ATOM 3079 C C . SER A 1 434 ? 110.386 -70.239 -31.148 1.00 46.56 777 SER A C 1
ATOM 3080 O O . SER A 1 434 ? 110.690 -70.743 -32.237 1.00 43.33 777 SER A O 1
ATOM 3083 N N . ASP A 1 435 ? 110.862 -70.715 -29.992 1.00 40.97 778 ASP A N 1
ATOM 3084 C CA . ASP A 1 435 ? 111.421 -72.063 -29.855 1.00 40.27 778 ASP A CA 1
ATOM 3085 C C . ASP A 1 435 ? 110.694 -72.663 -28.657 1.00 40.73 778 ASP A C 1
ATOM 3086 O O . ASP A 1 435 ? 111.223 -72.703 -27.543 1.00 45.88 778 ASP A O 1
ATOM 3091 N N . TYR A 1 436 ? 109.472 -73.120 -28.890 1.00 33.41 779 TYR A N 1
ATOM 3092 C CA . TYR A 1 436 ? 108.683 -73.784 -27.867 1.00 32.74 779 TYR A CA 1
ATOM 3093 C C . TYR A 1 436 ? 108.689 -75.283 -28.112 1.00 29.01 779 TYR A C 1
ATOM 3094 O O . TYR A 1 436 ? 108.528 -75.739 -29.248 1.00 28.11 779 TYR A O 1
ATOM 3103 N N . VAL A 1 437 ? 108.879 -76.046 -27.043 1.00 32.26 780 VAL A N 1
ATOM 3104 C CA . VAL A 1 437 ? 108.849 -77.501 -27.107 1.00 31.32 780 VAL A CA 1
ATOM 3105 C C . VAL A 1 437 ? 107.678 -77.982 -26.256 1.00 31.33 780 VAL A C 1
ATOM 3106 O O . VAL A 1 437 ? 107.539 -77.592 -25.089 1.00 32.01 780 VAL A O 1
ATOM 3110 N N . LEU A 1 438 ? 106.805 -78.781 -26.863 1.00 29.86 781 LEU A N 1
ATOM 3111 C CA . LEU A 1 438 ? 105.582 -79.225 -26.214 1.00 30.04 781 LEU A CA 1
ATOM 3112 C C . LEU A 1 438 ? 105.820 -80.521 -25.455 1.00 30.35 781 LEU A C 1
ATOM 3113 O O . LEU A 1 438 ? 106.624 -81.364 -25.858 1.00 30.62 781 LEU A O 1
ATOM 3118 N N . SER A 1 439 ? 105.100 -80.674 -24.349 1.00 31.36 782 SER A N 1
ATOM 3119 C CA . SER A 1 439 ? 105.238 -81.832 -23.485 1.00 31.85 782 SER A CA 1
ATOM 3120 C C . SER A 1 439 ? 103.862 -82.364 -23.118 1.00 29.50 782 SER A C 1
ATOM 3121 O O . SER A 1 439 ? 102.835 -81.722 -23.355 1.00 28.92 782 SER A O 1
ATOM 3124 N N . ASN A 1 440 ? 103.854 -83.558 -22.525 1.00 35.18 783 ASN A N 1
ATOM 3125 C CA . ASN A 1 440 ? 102.614 -84.149 -22.042 1.00 32.38 783 ASN A CA 1
ATOM 3126 C C . ASN A 1 440 ? 102.092 -83.462 -20.788 1.00 32.17 783 ASN A C 1
ATOM 3127 O O . ASN A 1 440 ? 101.002 -83.810 -20.323 1.00 32.21 783 ASN A O 1
ATOM 3132 N N . GLU A 1 441 ? 102.844 -82.508 -20.231 1.00 36.13 784 GLU A N 1
ATOM 3133 C CA . GLU A 1 441 ? 102.305 -81.659 -19.173 1.00 35.92 784 GLU A CA 1
ATOM 3134 C C . GLU A 1 441 ? 101.076 -80.902 -19.652 1.00 32.68 784 GLU A C 1
ATOM 3135 O O . GLU A 1 441 ? 100.209 -80.542 -18.845 1.00 35.03 784 GLU A O 1
ATOM 3141 N N . LEU A 1 442 ? 100.984 -80.656 -20.958 1.00 24.88 785 LEU A N 1
ATOM 3142 C CA . LEU A 1 442 ? 99.866 -79.897 -21.500 1.00 25.80 785 LEU A CA 1
ATOM 3143 C C . LEU A 1 442 ? 98.629 -80.765 -21.691 1.00 26.58 785 LEU A C 1
ATOM 3144 O O . LEU A 1 442 ? 97.505 -80.251 -21.646 1.00 27.01 785 LEU A O 1
ATOM 3149 N N . VAL A 1 443 ? 98.810 -82.070 -21.904 1.00 25.59 786 VAL A N 1
ATOM 3150 C CA . VAL A 1 443 ? 97.669 -82.980 -21.888 1.00 25.51 786 VAL A CA 1
ATOM 3151 C C . VAL A 1 443 ? 97.111 -83.094 -20.476 1.00 27.13 786 VAL A C 1
ATOM 3152 O O . VAL A 1 443 ? 95.891 -83.065 -20.271 1.00 27.23 786 VAL A O 1
ATOM 3156 N N . SER A 1 444 ? 97.994 -83.223 -19.481 1.00 26.08 787 SER A N 1
ATOM 3157 C CA . SER A 1 444 ? 97.574 -83.106 -18.089 1.00 25.03 787 SER A CA 1
ATOM 3158 C C . SER A 1 444 ? 96.858 -81.784 -17.859 1.00 26.00 787 SER A C 1
ATOM 3159 O O . SER A 1 444 ? 95.781 -81.740 -17.252 1.00 28.29 787 SER A O 1
ATOM 3162 N N . MET A 1 445 ? 97.445 -80.690 -18.354 1.00 24.48 788 MET A N 1
ATOM 3163 C CA . MET A 1 445 ? 96.795 -79.389 -18.261 1.00 24.85 788 MET A CA 1
ATOM 3164 C C . MET A 1 445 ? 95.436 -79.399 -18.947 1.00 25.72 788 MET A C 1
ATOM 3165 O O . MET A 1 445 ? 94.552 -78.619 -18.582 1.00 24.84 788 MET A O 1
ATOM 3170 N N . ALA A 1 446 ? 95.254 -80.270 -19.942 1.00 25.23 789 ALA A N 1
ATOM 3171 C CA . ALA A 1 446 ? 93.980 -80.349 -20.648 1.00 23.86 789 ALA A CA 1
ATOM 3172 C C . ALA A 1 446 ? 92.977 -81.205 -19.883 1.00 23.63 789 ALA A C 1
ATOM 3173 O O . ALA A 1 446 ? 91.857 -80.762 -19.602 1.00 23.27 789 ALA A O 1
ATOM 3175 N N . LEU A 1 447 ? 93.369 -82.438 -19.539 1.00 26.62 790 LEU A N 1
ATOM 3176 C CA . LEU A 1 447 ? 92.494 -83.320 -18.771 1.00 26.34 790 LEU A CA 1
ATOM 3177 C C . LEU A 1 447 ? 91.974 -82.635 -17.518 1.00 26.39 790 LEU A C 1
ATOM 3178 O O . LEU A 1 447 ? 90.801 -82.786 -17.160 1.00 26.64 790 LEU A O 1
ATOM 3183 N N . ALA A 1 448 ? 92.829 -81.861 -16.848 1.00 28.15 791 ALA A N 1
ATOM 3184 C CA . ALA A 1 448 ? 92.394 -81.145 -15.653 1.00 26.84 791 ALA A CA 1
ATOM 3185 C C . ALA A 1 448 ? 91.293 -80.142 -15.977 1.00 26.89 791 ALA A C 1
ATOM 3186 O O . ALA A 1 448 ? 90.302 -80.040 -15.244 1.00 27.63 791 ALA A O 1
ATOM 3188 N N . MET A 1 449 ? 91.438 -79.403 -17.082 1.00 35.96 792 MET A N 1
ATOM 3189 C CA . MET A 1 449 ? 90.402 -78.449 -17.473 1.00 35.75 792 MET A CA 1
ATOM 3190 C C . MET A 1 449 ? 89.062 -79.143 -17.676 1.00 38.64 792 MET A C 1
ATOM 3191 O O . MET A 1 449 ? 88.021 -78.642 -17.234 1.00 40.50 792 MET A O 1
ATOM 3196 N N . VAL A 1 450 ? 89.070 -80.301 -18.339 1.00 29.90 793 VAL A N 1
ATOM 3197 C CA . VAL A 1 450 ? 87.829 -81.007 -18.637 1.00 30.91 793 VAL A CA 1
ATOM 3198 C C . VAL A 1 450 ? 87.294 -81.707 -17.395 1.00 31.56 793 VAL A C 1
ATOM 3199 O O . VAL A 1 450 ? 86.085 -81.701 -17.141 1.00 34.99 793 VAL A O 1
ATOM 3203 N N . ALA A 1 451 ? 88.175 -82.309 -16.596 1.00 39.01 794 ALA A N 1
ATOM 3204 C CA . ALA A 1 451 ? 87.773 -82.913 -15.329 1.00 40.00 794 ALA A CA 1
ATOM 3205 C C . ALA A 1 451 ? 87.215 -81.903 -14.321 1.00 41.35 794 ALA A C 1
ATOM 3206 O O . ALA A 1 451 ? 86.775 -82.333 -13.253 1.00 42.70 794 ALA A O 1
ATOM 3208 N N . GLU A 1 452 ? 87.215 -80.600 -14.623 1.00 40.41 795 GLU A N 1
ATOM 3209 C CA . GLU A 1 452 ? 86.635 -79.607 -13.728 1.00 39.84 795 GLU A CA 1
ATOM 3210 C C . GLU A 1 452 ? 85.361 -78.993 -14.275 1.00 42.14 795 GLU A C 1
ATOM 3211 O O . GLU A 1 452 ? 84.560 -78.476 -13.493 1.00 45.28 795 GLU A O 1
ATOM 3217 N N . ASP A 1 453 ? 85.164 -79.032 -15.595 1.00 38.67 796 ASP A N 1
ATOM 3218 C CA . ASP A 1 453 ? 83.904 -78.624 -16.210 1.00 39.87 796 ASP A CA 1
ATOM 3219 C C . ASP A 1 453 ? 83.889 -79.245 -17.607 1.00 40.09 796 ASP A C 1
ATOM 3220 O O . ASP A 1 453 ? 84.594 -78.771 -18.501 1.00 39.37 796 ASP A O 1
ATOM 3225 N N . LYS A 1 454 ? 83.082 -80.299 -17.772 1.00 42.53 797 LYS A N 1
ATOM 3226 C CA . LYS A 1 454 ? 83.090 -81.084 -19.005 1.00 42.21 797 LYS A CA 1
ATOM 3227 C C . LYS A 1 454 ? 82.826 -80.225 -20.234 1.00 41.96 797 LYS A C 1
ATOM 3228 O O . LYS A 1 454 ? 83.334 -80.524 -21.321 1.00 42.01 797 LYS A O 1
ATOM 3234 N N . GLN A 1 455 ? 82.034 -79.163 -20.085 1.00 44.63 798 GLN A N 1
ATOM 3235 C CA . GLN A 1 455 ? 81.679 -78.330 -21.224 1.00 44.82 798 GLN A CA 1
ATOM 3236 C C . GLN A 1 455 ? 82.869 -77.548 -21.768 1.00 42.77 798 GLN A C 1
ATOM 3237 O O . GLN A 1 455 ? 82.822 -77.095 -22.917 1.00 41.89 798 GLN A O 1
ATOM 3243 N N . ILE A 1 456 ? 83.932 -77.386 -20.976 1.00 41.72 799 ILE A N 1
ATOM 3244 C CA . ILE A 1 456 ? 85.105 -76.659 -21.451 1.00 40.32 799 ILE A CA 1
ATOM 3245 C C . ILE A 1 456 ? 85.805 -77.431 -22.563 1.00 40.81 799 ILE A C 1
ATOM 3246 O O . ILE A 1 456 ? 86.452 -76.833 -23.433 1.00 38.53 799 ILE A O 1
ATOM 3251 N N . ASN A 1 457 ? 85.678 -78.760 -22.570 1.00 33.38 800 ASN A N 1
ATOM 3252 C CA . ASN A 1 457 ? 86.232 -79.546 -23.668 1.00 33.54 800 ASN A CA 1
ATOM 3253 C C . ASN A 1 457 ? 85.651 -79.096 -25.001 1.00 33.04 800 ASN A C 1
ATOM 3254 O O . ASN A 1 457 ? 86.375 -78.972 -25.998 1.00 32.19 800 ASN A O 1
ATOM 3259 N N . ARG A 1 458 ? 84.343 -78.835 -25.032 1.00 35.73 801 ARG A N 1
ATOM 3260 C CA . ARG A 1 458 ? 83.704 -78.307 -26.229 1.00 37.34 801 ARG A CA 1
ATOM 3261 C C . ARG A 1 458 ? 84.095 -76.857 -26.502 1.00 33.77 801 ARG A C 1
ATOM 3262 O O . ARG A 1 458 ? 83.787 -76.346 -27.585 1.00 33.26 801 ARG A O 1
ATOM 3270 N N . VAL A 1 459 ? 84.782 -76.202 -25.564 1.00 31.00 802 VAL A N 1
ATOM 3271 C CA . VAL A 1 459 ? 85.387 -74.904 -25.841 1.00 30.11 802 VAL A CA 1
ATOM 3272 C C . VAL A 1 459 ? 86.742 -75.087 -26.518 1.00 30.02 802 VAL A C 1
ATOM 3273 O O . VAL A 1 459 ? 86.966 -74.617 -27.640 1.00 30.21 802 VAL A O 1
ATOM 3277 N N . LEU A 1 460 ? 87.658 -75.804 -25.851 1.00 29.43 803 LEU A N 1
ATOM 3278 C CA . LEU A 1 460 ? 88.971 -76.103 -26.426 1.00 26.68 803 LEU A CA 1
ATOM 3279 C C . LEU A 1 460 ? 88.854 -76.769 -27.788 1.00 27.02 803 LEU A C 1
ATOM 3280 O O . LEU A 1 460 ? 89.750 -76.630 -28.627 1.00 26.59 803 LEU A O 1
ATOM 3285 N N . GLU A 1 461 ? 87.763 -77.504 -28.013 1.00 29.85 804 GLU A N 1
ATOM 3286 C CA . GLU A 1 461 ? 87.556 -78.191 -29.282 1.00 29.75 804 GLU A CA 1
ATOM 3287 C C . GLU A 1 461 ? 87.548 -77.207 -30.445 1.00 28.99 804 GLU A C 1
ATOM 3288 O O . GLU A 1 461 ? 88.233 -77.413 -31.453 1.00 29.31 804 GLU A O 1
ATOM 3294 N N . GLU A 1 462 ? 86.785 -76.120 -30.315 1.00 25.72 805 GLU A N 1
ATOM 3295 C CA . GLU A 1 462 ? 86.713 -75.133 -31.388 1.00 26.81 805 GLU A CA 1
ATOM 3296 C C . GLU A 1 462 ? 88.007 -74.334 -31.498 1.00 27.50 805 GLU A C 1
ATOM 3297 O O . GLU A 1 462 ? 88.450 -74.011 -32.606 1.00 26.09 805 GLU A O 1
ATOM 3303 N N . LEU A 1 463 ? 88.631 -74.012 -30.362 1.00 27.01 806 LEU A N 1
ATOM 3304 C CA . LEU A 1 463 ? 89.829 -73.180 -30.389 1.00 27.10 806 LEU A CA 1
ATOM 3305 C C . LEU A 1 463 ? 91.001 -73.901 -31.039 1.00 25.39 806 LEU A C 1
ATOM 3306 O O . LEU A 1 463 ? 91.849 -73.258 -31.668 1.00 26.17 806 LEU A O 1
ATOM 3311 N N . PHE A 1 464 ? 91.070 -75.222 -30.900 1.00 22.68 807 PHE A N 1
ATOM 3312 C CA . PHE A 1 464 ? 92.031 -76.009 -31.661 1.00 22.30 807 PHE A CA 1
ATOM 3313 C C . PHE A 1 464 ? 91.569 -76.264 -33.086 1.00 22.97 807 PHE A C 1
ATOM 3314 O O . PHE A 1 464 ? 92.323 -76.848 -33.873 1.00 22.96 807 PHE A O 1
ATOM 3322 N N . ALA A 1 465 ? 90.359 -75.842 -33.434 1.00 28.28 808 ALA A N 1
ATOM 3323 C CA . ALA A 1 465 ? 89.744 -76.191 -34.705 1.00 29.99 808 ALA A CA 1
ATOM 3324 C C . ALA A 1 465 ? 89.795 -75.010 -35.660 1.00 32.11 808 ALA A C 1
ATOM 3325 O O . ALA A 1 465 ? 89.539 -73.869 -35.266 1.00 31.32 808 ALA A O 1
ATOM 3327 N N . GLU A 1 466 ? 90.143 -75.303 -36.912 1.00 40.17 809 GLU A N 1
ATOM 3328 C CA . GLU A 1 466 ? 90.001 -74.363 -38.014 1.00 40.42 809 GLU A CA 1
ATOM 3329 C C . GLU A 1 466 ? 88.638 -73.669 -37.991 1.00 42.68 809 GLU A C 1
ATOM 3330 O O . GLU A 1 466 ? 88.540 -72.456 -38.213 1.00 42.61 809 GLU A O 1
ATOM 3336 N N . GLU A 1 467 ? 87.578 -74.427 -37.702 1.00 43.58 810 GLU A N 1
ATOM 3337 C CA . GLU A 1 467 ? 86.226 -73.887 -37.725 1.00 45.04 810 GLU A CA 1
ATOM 3338 C C . GLU A 1 467 ? 86.052 -72.795 -36.675 1.00 42.92 810 GLU A C 1
ATOM 3339 O O . GLU A 1 467 ? 86.636 -72.843 -35.589 1.00 40.99 810 GLU A O 1
ATOM 3345 N N . GLY A 1 468 ? 85.234 -71.800 -37.014 1.00 38.52 811 GLY A N 1
ATOM 3346 C CA . GLY A 1 468 ? 84.828 -70.806 -36.035 1.00 36.24 811 GLY A CA 1
ATOM 3347 C C . GLY A 1 468 ? 86.004 -70.051 -35.450 1.00 34.94 811 GLY A C 1
ATOM 3348 O O . GLY A 1 468 ? 86.912 -69.612 -36.164 1.00 32.81 811 GLY A O 1
ATOM 3349 N N . ASN A 1 469 ? 85.999 -69.909 -34.127 1.00 38.98 812 ASN A N 1
ATOM 3350 C CA . ASN A 1 469 ? 86.979 -69.084 -33.439 1.00 36.86 812 ASN A CA 1
ATOM 3351 C C . ASN A 1 469 ? 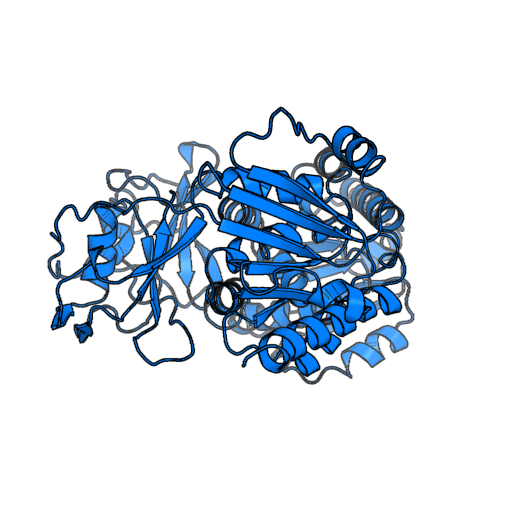88.252 -69.862 -33.112 1.00 35.80 812 ASN A C 1
ATOM 3352 O O . ASN A 1 469 ? 88.340 -71.082 -33.275 1.00 37.49 812 ASN A O 1
ATOM 3357 N N . GLU A 1 470 ? 89.246 -69.116 -32.634 1.00 33.49 813 GLU A N 1
ATOM 3358 C CA . GLU A 1 470 ? 90.637 -69.526 -32.494 1.00 34.72 813 GLU A CA 1
ATOM 3359 C C . GLU A 1 470 ? 91.375 -68.325 -31.915 1.00 34.93 813 GLU A C 1
ATOM 3360 O O . GLU A 1 470 ? 90.951 -67.182 -32.102 1.00 36.59 813 GLU A O 1
ATOM 3366 N N . MET A 1 471 ? 92.473 -68.580 -31.211 1.00 30.25 814 MET A N 1
ATOM 3367 C CA . MET A 1 471 ? 93.153 -67.514 -30.482 1.00 31.11 814 MET A CA 1
ATOM 3368 C C . MET A 1 471 ? 94.212 -66.874 -31.375 1.00 31.95 814 MET A C 1
ATOM 3369 O O . MET A 1 471 ? 95.117 -67.557 -31.868 1.00 34.59 814 MET A O 1
ATOM 3374 N N . CYS A 1 472 ? 94.091 -65.565 -31.584 1.00 32.89 815 CYS A N 1
ATOM 3375 C CA . CYS A 1 472 ? 94.996 -64.811 -32.436 1.00 34.83 815 CYS A CA 1
ATOM 3376 C C . CYS A 1 472 ? 95.744 -63.760 -31.625 1.00 34.64 815 CYS A C 1
ATOM 3377 O O . CYS A 1 472 ? 95.318 -63.359 -30.538 1.00 33.75 815 CYS A O 1
ATOM 3380 N N . ILE A 1 473 ? 96.873 -63.317 -32.171 1.00 31.40 816 ILE A N 1
ATOM 3381 C CA . ILE A 1 473 ? 97.620 -62.175 -31.654 1.00 33.01 816 ILE A CA 1
ATOM 3382 C C . ILE A 1 473 ? 97.606 -61.115 -32.745 1.00 33.31 816 ILE A C 1
ATOM 3383 O O . ILE A 1 473 ? 98.203 -61.306 -33.812 1.00 33.47 816 ILE A O 1
ATOM 3388 N N . LYS A 1 474 ? 96.917 -60.003 -32.488 1.00 42.30 817 LYS A N 1
ATOM 3389 C CA . LYS A 1 474 ? 96.752 -58.995 -33.518 1.00 43.59 817 LYS A CA 1
ATOM 3390 C C . LYS A 1 474 ? 97.376 -57.672 -33.089 1.00 46.52 817 LYS A C 1
ATOM 3391 O O . LYS A 1 474 ? 97.224 -57.258 -31.934 1.00 46.68 817 LYS A O 1
ATOM 3397 N N . PRO A 1 475 ? 98.087 -56.996 -33.990 1.00 43.86 818 PRO A N 1
ATOM 3398 C CA . PRO A 1 475 ? 98.766 -55.746 -33.623 1.00 47.10 818 PRO A CA 1
ATOM 3399 C C . PRO A 1 475 ? 97.782 -54.670 -33.186 1.00 50.76 818 PRO A C 1
ATOM 3400 O O . PRO A 1 475 ? 96.566 -54.769 -33.365 1.00 51.46 818 PRO A O 1
ATOM 3404 N N . ALA A 1 476 ? 98.341 -53.616 -32.591 1.00 54.11 819 ALA A N 1
ATOM 3405 C CA . ALA A 1 476 ? 97.549 -52.498 -32.097 1.00 53.45 819 ALA A CA 1
ATOM 3406 C C . ALA A 1 476 ? 97.160 -51.512 -33.190 1.00 56.41 819 ALA A C 1
ATOM 3407 O O . ALA A 1 476 ? 96.435 -50.553 -32.899 1.00 58.49 819 ALA A O 1
ATOM 3409 N N . GLU A 1 477 ? 97.617 -51.723 -34.427 1.00 58.37 820 GLU A N 1
ATOM 3410 C CA . GLU A 1 477 ? 97.302 -50.794 -35.509 1.00 60.12 820 GLU A CA 1
ATOM 3411 C C . GLU A 1 477 ? 95.799 -50.678 -35.722 1.00 60.30 820 GLU A C 1
ATOM 3412 O O . GLU A 1 477 ? 95.266 -49.572 -35.873 1.00 62.50 820 GLU A O 1
ATOM 3418 N N . PHE A 1 478 ? 95.097 -51.813 -35.737 1.00 60.14 821 PHE A N 1
ATOM 3419 C CA . PHE A 1 478 ? 93.666 -51.787 -36.022 1.00 62.86 821 PHE A CA 1
ATOM 3420 C C . PHE A 1 478 ? 92.893 -51.038 -34.950 1.00 65.54 821 PHE A C 1
ATOM 3421 O O . PHE A 1 478 ? 91.855 -50.431 -35.239 1.00 77.55 821 PHE A O 1
ATOM 3429 N N . TYR A 1 479 ? 93.383 -51.062 -33.711 1.00 61.31 822 TYR A N 1
ATOM 3430 C CA . TYR A 1 479 ? 92.558 -50.751 -32.551 1.00 58.58 822 TYR A CA 1
ATOM 3431 C C . TYR A 1 479 ? 92.688 -49.313 -32.077 1.00 57.33 822 TYR A C 1
ATOM 3432 O O . TYR A 1 479 ? 91.803 -48.839 -31.358 1.00 56.66 822 TYR A O 1
ATOM 3441 N N . LEU A 1 480 ? 93.749 -48.606 -32.458 1.00 52.33 823 LEU A N 1
ATOM 3442 C CA . LEU A 1 480 ? 93.994 -47.274 -31.920 1.00 51.79 823 LEU A CA 1
ATOM 3443 C C . LEU A 1 480 ? 95.034 -46.572 -32.783 1.00 52.12 823 LEU A C 1
ATOM 3444 O O . LEU A 1 480 ? 95.629 -47.166 -33.686 1.00 50.79 823 LEU A O 1
ATOM 3449 N N . PHE A 1 481 ? 95.239 -45.290 -32.496 1.00 57.72 824 PHE A N 1
ATOM 3450 C CA . PHE A 1 481 ? 96.323 -44.536 -33.106 1.00 58.07 824 PHE A CA 1
ATOM 3451 C C . PHE A 1 481 ? 97.560 -44.586 -32.217 1.00 59.24 824 PHE A C 1
ATOM 3452 O O . PHE A 1 481 ? 97.517 -45.025 -31.065 1.00 59.41 824 PHE A O 1
ATOM 3460 N N . ASP A 1 482 ? 98.676 -44.125 -32.771 1.00 62.50 825 ASP A N 1
ATOM 3461 C CA . ASP A 1 482 ? 99.917 -44.072 -32.013 1.00 64.04 825 ASP A CA 1
ATOM 3462 C C . ASP A 1 482 ? 99.772 -43.104 -30.844 1.00 67.49 825 ASP A C 1
ATOM 3463 O O . ASP A 1 482 ? 99.264 -41.990 -31.005 1.00 66.72 825 ASP A O 1
ATOM 3468 N N . GLN A 1 483 ? 100.194 -43.549 -29.659 1.00 66.68 826 GLN A N 1
ATOM 3469 C CA . GLN A 1 483 ? 100.169 -42.738 -28.439 1.00 68.15 826 GLN A CA 1
ATOM 3470 C C . GLN A 1 483 ? 98.743 -42.337 -28.066 1.00 66.42 826 GLN A C 1
ATOM 3471 O O . GLN A 1 483 ? 98.476 -41.194 -27.690 1.00 66.75 826 GLN A O 1
ATOM 3477 N N . GLU A 1 484 ? 97.820 -43.289 -28.163 1.00 60.64 827 GLU A N 1
ATOM 3478 C CA . GLU A 1 484 ? 96.435 -43.065 -27.778 1.00 57.55 827 GLU A CA 1
ATOM 3479 C C . GLU A 1 484 ? 96.232 -43.507 -26.333 1.00 54.95 827 GLU A C 1
ATOM 3480 O O . GLU A 1 484 ? 96.799 -44.510 -25.889 1.00 54.65 827 GLU A O 1
ATOM 3486 N N . GLU A 1 485 ? 95.433 -42.740 -25.599 1.00 60.15 828 GLU A N 1
ATOM 3487 C CA . GLU A 1 485 ? 95.335 -42.862 -24.150 1.00 62.11 828 GLU A CA 1
ATOM 3488 C C . GLU A 1 485 ? 93.979 -43.474 -23.817 1.00 59.97 828 GLU A C 1
ATOM 3489 O O . GLU A 1 485 ? 92.958 -42.781 -23.781 1.00 60.01 828 GLU A O 1
ATOM 3495 N N . LEU A 1 486 ? 93.975 -44.781 -23.572 1.00 52.40 829 LEU A N 1
ATOM 3496 C CA . LEU A 1 486 ? 92.736 -45.536 -23.563 1.00 52.12 829 LEU A CA 1
ATOM 3497 C C . LEU A 1 486 ? 92.764 -46.574 -22.450 1.00 49.60 829 LEU A C 1
ATOM 3498 O O . LEU A 1 486 ? 93.813 -47.160 -22.158 1.00 49.61 829 LEU A O 1
ATOM 3503 N N . CYS A 1 487 ? 91.606 -46.770 -21.820 1.00 54.12 830 CYS A N 1
ATOM 3504 C CA . CYS A 1 487 ? 91.434 -47.858 -20.878 1.00 53.98 830 CYS A CA 1
ATOM 3505 C C . CYS A 1 487 ? 91.332 -49.180 -21.637 1.00 54.33 830 CYS A C 1
ATOM 3506 O O . CYS A 1 487 ? 91.328 -49.224 -22.871 1.00 54.54 830 CYS A O 1
ATOM 3509 N N . PHE A 1 488 ? 91.246 -50.276 -20.886 1.00 49.56 831 PHE A N 1
ATOM 3510 C CA . PHE A 1 488 ? 91.085 -51.576 -21.528 1.00 48.89 831 PHE A CA 1
ATOM 3511 C C . PHE A 1 488 ? 89.673 -51.756 -22.070 1.00 48.20 831 PHE A C 1
ATOM 3512 O O . PHE A 1 488 ? 89.471 -52.488 -23.046 1.00 46.99 831 PHE A O 1
ATOM 3520 N N . TYR A 1 489 ? 88.693 -51.077 -21.464 1.00 50.13 832 TYR A N 1
ATOM 3521 C CA . TYR A 1 489 ? 87.307 -51.193 -21.908 1.00 48.68 832 TYR A CA 1
ATOM 3522 C C . TYR A 1 489 ? 87.126 -50.592 -23.296 1.00 48.83 832 TYR A C 1
ATOM 3523 O O . TYR A 1 489 ? 86.401 -51.129 -24.131 1.00 49.63 832 TYR A O 1
ATOM 3532 N N . ASP A 1 490 ? 87.805 -49.497 -23.578 1.00 57.03 833 ASP A N 1
ATOM 3533 C CA . ASP A 1 490 ? 87.859 -49.024 -24.951 1.00 58.49 833 ASP A CA 1
ATOM 3534 C C . ASP A 1 490 ? 88.254 -50.107 -25.933 1.00 56.84 833 ASP A C 1
ATOM 3535 O O . ASP A 1 490 ? 87.495 -50.449 -26.850 1.00 54.74 833 ASP A O 1
ATOM 3540 N N . ILE A 1 491 ? 89.451 -50.627 -25.745 1.00 57.90 834 ILE A N 1
ATOM 3541 C CA . ILE A 1 491 ? 89.998 -51.618 -26.651 1.00 55.88 834 ILE A CA 1
ATOM 3542 C C . ILE A 1 491 ? 89.126 -52.870 -26.676 1.00 55.21 834 ILE A C 1
ATOM 3543 O O . ILE A 1 491 ? 88.897 -53.476 -27.735 1.00 55.96 834 ILE A O 1
ATOM 3548 N N . MET A 1 492 ? 88.619 -53.274 -25.510 1.00 45.99 835 MET A N 1
ATOM 3549 C CA . MET A 1 492 ? 87.725 -54.425 -25.439 1.00 46.33 835 MET A CA 1
ATOM 3550 C C . MET A 1 492 ? 86.421 -54.171 -26.185 1.00 47.32 835 MET A C 1
ATOM 3551 O O . MET A 1 492 ? 85.834 -55.106 -26.740 1.00 47.86 835 MET A O 1
ATOM 3556 N N . ILE A 1 493 ? 85.957 -52.923 -26.216 1.00 50.42 836 ILE A N 1
ATOM 3557 C CA . ILE A 1 493 ? 84.750 -52.590 -26.963 1.00 50.34 836 ILE A CA 1
ATOM 3558 C C . ILE A 1 493 ? 85.067 -52.265 -28.424 1.00 50.29 836 ILE A C 1
ATOM 3559 O O . ILE A 1 493 ? 84.256 -52.555 -29.311 1.00 49.92 836 ILE A O 1
ATOM 3564 N N . ARG A 1 494 ? 86.247 -51.699 -28.702 1.00 51.53 837 ARG A N 1
ATOM 3565 C CA . ARG A 1 494 ? 86.650 -51.497 -30.092 1.00 50.79 837 ARG A CA 1
ATOM 3566 C C . ARG A 1 494 ? 86.797 -52.819 -30.830 1.00 48.38 837 ARG A C 1
ATOM 3567 O O . ARG A 1 494 ? 86.580 -52.880 -32.047 1.00 47.21 837 ARG A O 1
ATOM 3575 N N . GLY A 1 495 ? 87.157 -53.886 -30.116 1.00 50.85 838 GLY A N 1
ATOM 3576 C CA . GLY A 1 495 ? 87.237 -55.197 -30.733 1.00 49.29 838 GLY A CA 1
ATOM 3577 C C . GLY A 1 495 ? 85.904 -55.723 -31.221 1.00 49.56 838 GLY A C 1
ATOM 3578 O O . GLY A 1 495 ? 85.871 -56.668 -32.016 1.00 49.86 838 GLY A O 1
ATOM 3579 N N . ARG A 1 496 ? 84.798 -55.124 -30.769 1.00 49.72 839 ARG A N 1
ATOM 3580 C CA . ARG A 1 496 ? 83.472 -55.581 -31.162 1.00 51.02 839 ARG A CA 1
ATOM 3581 C C . ARG A 1 496 ? 83.084 -55.160 -32.572 1.00 50.61 839 ARG A C 1
ATOM 3582 O O . ARG A 1 496 ? 82.209 -55.794 -33.169 1.00 51.49 839 ARG A O 1
ATOM 3590 N N . THR A 1 497 ? 83.706 -54.115 -33.116 1.00 45.70 840 THR A N 1
ATOM 3591 C CA . THR A 1 497 ? 83.386 -53.695 -34.473 1.00 47.56 840 THR A CA 1
ATOM 3592 C C . THR A 1 497 ? 84.018 -54.591 -35.529 1.00 47.80 840 THR A C 1
ATOM 3593 O O . THR A 1 497 ? 83.522 -54.633 -36.660 1.00 47.83 840 THR A O 1
ATOM 3597 N N . ARG A 1 498 ? 85.096 -55.302 -35.198 1.00 50.77 841 ARG A N 1
ATOM 3598 C CA . ARG A 1 498 ? 85.602 -56.357 -36.066 1.00 50.35 841 ARG A CA 1
ATOM 3599 C C . ARG A 1 498 ? 85.315 -57.740 -35.491 1.00 49.01 841 ARG A C 1
ATOM 3600 O O . ARG A 1 498 ? 85.994 -58.710 -35.844 1.00 49.29 841 ARG A O 1
ATOM 3608 N N . LYS A 1 499 ? 84.328 -57.835 -34.595 1.00 45.91 842 LYS A N 1
ATOM 3609 C CA . LYS A 1 499 ? 83.756 -59.107 -34.158 1.00 45.74 842 LYS A CA 1
ATOM 3610 C C . LYS A 1 499 ? 84.801 -59.968 -33.447 1.00 46.39 842 LYS A C 1
ATOM 3611 O O . LYS A 1 499 ? 85.042 -61.122 -33.806 1.00 47.84 842 LYS A O 1
ATOM 3617 N N . GLU A 1 500 ? 85.424 -59.390 -32.420 1.00 46.88 843 GLU A N 1
ATOM 3618 C CA . GLU A 1 500 ? 86.499 -60.050 -31.695 1.00 45.17 843 GLU A CA 1
ATOM 3619 C C . GLU A 1 500 ? 86.324 -59.827 -30.199 1.00 44.65 843 GLU A C 1
ATOM 3620 O O . GLU A 1 500 ? 85.616 -58.917 -29.761 1.00 45.54 843 GLU A O 1
ATOM 3626 N N . ILE A 1 501 ? 86.986 -60.678 -29.418 1.00 37.07 844 ILE A N 1
ATOM 3627 C CA . ILE A 1 501 ? 86.994 -60.592 -27.961 1.00 36.01 844 ILE A CA 1
ATOM 3628 C C . ILE A 1 501 ? 88.443 -60.386 -27.538 1.00 35.61 844 ILE A C 1
ATOM 3629 O O . ILE A 1 501 ? 89.241 -61.331 -27.549 1.00 36.37 844 ILE A O 1
ATOM 3634 N N . VAL A 1 502 ? 88.790 -59.158 -27.165 1.00 31.62 845 VAL A N 1
ATOM 3635 C CA . VAL A 1 502 ? 90.136 -58.852 -26.692 1.00 32.32 845 VAL A CA 1
ATOM 3636 C C . VAL A 1 502 ? 90.260 -59.366 -25.260 1.00 32.07 845 VAL A C 1
ATOM 3637 O O . VAL A 1 502 ? 89.597 -58.863 -24.351 1.00 33.42 845 VAL A O 1
ATOM 3641 N N . ILE A 1 503 ? 91.110 -60.371 -25.059 1.00 38.98 846 ILE A N 1
ATOM 3642 C CA . ILE A 1 503 ? 91.269 -61.022 -23.764 1.00 37.95 846 ILE A CA 1
ATOM 3643 C C . ILE A 1 503 ? 92.560 -60.634 -23.066 1.00 36.83 846 ILE A C 1
ATOM 3644 O O . ILE A 1 503 ? 92.791 -61.080 -21.932 1.00 36.38 846 ILE A O 1
ATOM 3649 N N . GLY A 1 504 ? 93.404 -59.821 -23.689 1.00 34.54 847 GLY A N 1
ATOM 3650 C CA . GLY A 1 504 ? 94.632 -59.413 -23.037 1.00 35.92 847 GLY A CA 1
ATOM 3651 C C . GLY A 1 504 ? 95.526 -58.638 -23.978 1.00 35.86 847 GLY A C 1
ATOM 3652 O O . GLY A 1 504 ? 95.079 -58.124 -25.006 1.00 35.89 847 GLY A O 1
ATOM 3653 N N . TYR A 1 505 ? 96.802 -58.558 -23.609 1.00 34.25 848 TYR A N 1
ATOM 3654 C CA . TYR A 1 505 ? 97.787 -57.847 -24.411 1.00 34.53 848 TYR A CA 1
ATOM 3655 C C . TYR A 1 505 ? 99.177 -58.329 -24.022 1.00 37.27 848 TYR A C 1
ATOM 3656 O O . TYR A 1 505 ? 99.366 -58.992 -22.999 1.00 38.57 848 TYR A O 1
ATOM 3665 N N . ARG A 1 506 ? 100.150 -57.989 -24.864 1.00 41.87 849 ARG A N 1
ATOM 3666 C CA . ARG A 1 506 ? 101.562 -58.067 -24.511 1.00 45.40 849 ARG A CA 1
ATOM 3667 C C . ARG A 1 506 ? 102.201 -56.750 -24.913 1.00 48.01 849 ARG A C 1
ATOM 3668 O O . ARG A 1 506 ? 102.205 -56.399 -26.097 1.00 47.94 849 ARG A O 1
ATOM 3676 N N . LEU A 1 507 ? 102.728 -56.019 -23.938 1.00 52.99 850 LEU A N 1
ATOM 3677 C CA . LEU A 1 507 ? 103.262 -54.704 -24.235 1.00 53.04 850 LEU A CA 1
ATOM 3678 C C . LEU A 1 507 ? 104.571 -54.836 -25.015 1.00 56.98 850 LEU A C 1
ATOM 3679 O O . LEU A 1 507 ? 105.107 -55.932 -25.208 1.00 59.49 850 LEU A O 1
ATOM 3684 N N . ALA A 1 508 ? 105.087 -53.688 -25.468 1.00 59.29 851 ALA A N 1
ATOM 3685 C CA . ALA A 1 508 ? 106.131 -53.687 -26.492 1.00 61.41 851 ALA A CA 1
ATOM 3686 C C . ALA A 1 508 ? 107.377 -54.444 -26.045 1.00 66.19 851 ALA A C 1
ATOM 3687 O O . ALA A 1 508 ? 108.006 -55.142 -26.850 1.00 67.44 851 ALA A O 1
ATOM 3689 N N . ASN A 1 509 ? 107.750 -54.325 -24.773 1.00 65.13 852 ASN A N 1
ATOM 3690 C CA . ASN A 1 509 ? 108.992 -54.905 -24.264 1.00 65.84 852 ASN A CA 1
ATOM 3691 C C . ASN A 1 509 ? 108.755 -55.634 -22.947 1.00 65.51 852 ASN A C 1
ATOM 3692 O O . ASN A 1 509 ? 109.420 -55.387 -21.939 1.00 65.46 852 ASN A O 1
ATOM 3697 N N . GLN A 1 510 ? 107.795 -56.554 -22.949 1.00 62.88 853 GLN A N 1
ATOM 3698 C CA . GLN A 1 510 ? 107.551 -57.452 -21.830 1.00 63.11 853 GLN A CA 1
ATOM 3699 C C . GLN A 1 510 ? 107.594 -58.884 -22.341 1.00 62.85 853 GLN A C 1
ATOM 3700 O O . GLN A 1 510 ? 106.952 -59.204 -23.347 1.00 60.32 853 GLN A O 1
ATOM 3706 N N . GLU A 1 511 ? 108.354 -59.738 -21.648 1.00 64.08 854 GLU A N 1
ATOM 3707 C CA . GLU A 1 511 ? 108.554 -61.108 -22.118 1.00 65.70 854 GLU A CA 1
ATOM 3708 C C . GLU A 1 511 ? 107.234 -61.850 -22.269 1.00 63.20 854 GLU A C 1
ATOM 3709 O O . GLU A 1 511 ? 107.044 -62.607 -23.228 1.00 62.31 854 GLU A O 1
ATOM 3715 N N . ARG A 1 512 ? 106.309 -61.647 -21.337 1.00 58.92 855 ARG A N 1
ATOM 3716 C CA . ARG A 1 512 ? 105.099 -62.448 -21.257 1.00 57.44 855 ARG A CA 1
ATOM 3717 C C . ARG A 1 512 ? 103.872 -61.596 -21.555 1.00 52.81 855 ARG A C 1
ATOM 3718 O O . ARG A 1 512 ? 103.840 -60.397 -21.265 1.00 53.05 855 ARG A O 1
ATOM 3726 N N . ALA A 1 513 ? 102.863 -62.233 -22.143 1.00 47.82 856 ALA A N 1
ATOM 3727 C CA . ALA A 1 513 ? 101.610 -61.569 -22.472 1.00 44.83 856 ALA A CA 1
ATOM 3728 C C . ALA A 1 513 ? 100.666 -61.607 -21.280 1.00 43.39 856 ALA A C 1
ATOM 3729 O O . ALA A 1 513 ? 100.521 -62.639 -20.619 1.00 42.61 856 ALA A O 1
ATOM 3731 N N . ILE A 1 514 ? 100.021 -60.476 -21.016 1.00 41.23 857 ILE A N 1
ATOM 3732 C CA . ILE A 1 514 ? 99.102 -60.343 -19.892 1.00 40.62 857 ILE A CA 1
ATOM 3733 C C . ILE A 1 514 ? 97.701 -60.692 -20.380 1.00 38.98 857 ILE A C 1
ATOM 3734 O O . ILE A 1 514 ? 97.124 -59.980 -21.204 1.00 37.96 857 ILE A O 1
ATOM 3739 N N . ILE A 1 515 ? 97.156 -61.794 -19.872 1.00 40.46 858 ILE A N 1
ATOM 3740 C CA . ILE A 1 515 ? 95.797 -62.223 -20.180 1.00 39.15 858 ILE A CA 1
ATOM 3741 C C . ILE A 1 515 ? 94.888 -61.792 -19.041 1.00 41.90 858 ILE A C 1
ATOM 3742 O O . ILE A 1 515 ? 95.178 -62.064 -17.868 1.00 42.98 858 ILE A O 1
ATOM 3747 N N . ASN A 1 516 ? 93.790 -61.115 -19.386 1.00 40.86 859 ASN A N 1
ATOM 3748 C CA . ASN A 1 516 ? 92.804 -60.614 -18.434 1.00 41.38 859 ASN A CA 1
ATOM 3749 C C . ASN A 1 516 ? 93.469 -59.679 -17.427 1.00 44.44 859 ASN A C 1
ATOM 3750 O O . ASN A 1 516 ? 93.612 -60.034 -16.249 1.00 45.53 859 ASN A O 1
ATOM 3755 N N . PRO A 1 517 ? 93.897 -58.488 -17.848 1.00 45.19 860 PRO A N 1
ATOM 3756 C CA . PRO A 1 517 ? 94.485 -57.540 -16.895 1.00 46.18 860 PRO A CA 1
ATOM 3757 C C . PRO A 1 517 ? 93.442 -57.052 -15.901 1.00 50.89 860 PRO A C 1
ATOM 3758 O O . PRO A 1 517 ? 92.237 -57.082 -16.158 1.00 51.00 860 PRO A O 1
ATOM 3762 N N . SER A 1 518 ? 93.923 -56.591 -14.747 1.00 56.90 861 SER A N 1
ATOM 3763 C CA . SER A 1 518 ? 93.045 -56.264 -13.629 1.00 59.97 861 SER A CA 1
ATOM 3764 C C . SER A 1 518 ? 92.670 -54.791 -13.545 1.00 61.59 861 SER A C 1
ATOM 3765 O O . SER A 1 518 ? 91.607 -54.469 -13.005 1.00 61.70 861 SER A O 1
ATOM 3768 N N . GLU A 1 519 ? 93.510 -53.888 -14.054 1.00 59.98 862 GLU A N 1
ATOM 3769 C CA . GLU A 1 519 ? 93.227 -52.452 -14.024 1.00 61.18 862 GLU A CA 1
ATOM 3770 C C . GLU A 1 519 ? 92.641 -52.057 -15.377 1.00 59.64 862 GLU A C 1
ATOM 3771 O O . GLU A 1 519 ? 93.319 -51.519 -16.251 1.00 59.42 862 GLU A O 1
ATOM 3777 N N . LYS A 1 520 ? 91.345 -52.320 -15.537 1.00 57.16 863 LYS A N 1
ATOM 3778 C CA . LYS A 1 520 ? 90.702 -52.178 -16.836 1.00 55.81 863 LYS A CA 1
ATOM 3779 C C . LYS A 1 520 ? 90.195 -50.772 -17.128 1.00 56.48 863 LYS A C 1
ATOM 3780 O O . LYS A 1 520 ? 90.059 -50.415 -18.305 1.00 55.43 863 LYS A O 1
ATOM 3786 N N . SER A 1 521 ? 89.906 -49.968 -16.106 1.00 56.61 864 SER A N 1
ATOM 3787 C CA . SER A 1 521 ? 89.336 -48.640 -16.315 1.00 57.04 864 SER A CA 1
ATOM 3788 C C . SER A 1 521 ? 90.366 -47.524 -16.187 1.00 56.62 864 SER A C 1
ATOM 3789 O O . SER A 1 521 ? 90.007 -46.351 -16.303 1.00 57.43 864 SER A O 1
ATOM 3792 N N . VAL 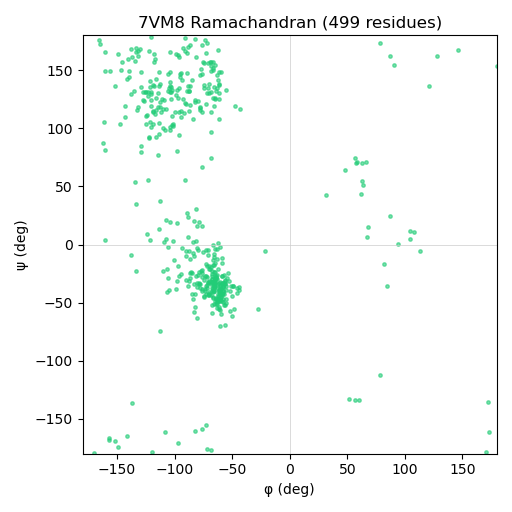A 1 522 ? 91.631 -47.863 -15.963 1.00 55.04 865 VAL A N 1
ATOM 3793 C CA . VAL A 1 522 ? 92.721 -46.892 -15.953 1.00 54.86 865 VAL A CA 1
ATOM 3794 C C . VAL A 1 522 ? 93.218 -46.728 -17.388 1.00 55.50 865 VAL A C 1
ATOM 3795 O O . VAL A 1 522 ? 93.690 -47.710 -17.974 1.00 56.96 865 VAL A O 1
ATOM 3799 N N . PRO A 1 523 ? 93.160 -45.534 -17.967 1.00 57.43 866 PRO A N 1
ATOM 3800 C CA . PRO A 1 523 ? 93.707 -45.351 -19.314 1.00 55.81 866 PRO A CA 1
ATOM 3801 C C . PRO A 1 523 ? 95.226 -45.322 -19.282 1.00 54.39 866 PRO A C 1
ATOM 3802 O O . PRO A 1 523 ? 95.853 -45.010 -18.266 1.00 52.82 866 PRO A O 1
ATOM 3806 N N . ARG A 1 524 ? 95.822 -45.660 -20.421 1.00 51.48 867 ARG A N 1
ATOM 3807 C CA . ARG A 1 524 ? 97.272 -45.656 -20.531 1.00 51.48 867 ARG A CA 1
ATOM 3808 C C . ARG A 1 524 ? 97.665 -45.316 -21.960 1.00 50.55 867 ARG A C 1
ATOM 3809 O O . ARG A 1 524 ? 96.851 -45.381 -22.884 1.00 50.23 867 ARG A O 1
ATOM 3817 N N . LYS A 1 525 ? 98.933 -44.954 -22.125 1.00 60.15 868 LYS A N 1
ATOM 3818 C CA . LYS A 1 525 ? 99.469 -44.548 -23.418 1.00 63.76 868 LYS A CA 1
ATOM 3819 C C . LYS A 1 525 ? 99.875 -45.797 -24.192 1.00 60.68 868 LYS A C 1
ATOM 3820 O O . LYS A 1 525 ? 100.867 -46.452 -23.853 1.00 60.08 868 LYS A O 1
ATOM 3826 N N . TRP A 1 526 ? 99.106 -46.142 -25.221 1.00 55.73 869 TRP A N 1
ATOM 3827 C CA . TRP A 1 526 ? 99.393 -47.319 -26.026 1.00 53.09 869 TRP A CA 1
ATOM 3828 C C . TRP A 1 526 ? 100.285 -46.944 -27.209 1.00 53.75 869 TRP A C 1
ATOM 3829 O O . TRP A 1 526 ? 100.469 -45.770 -27.536 1.00 56.94 869 TRP A O 1
ATOM 3840 N N . SER A 1 527 ? 100.849 -47.962 -27.856 1.00 55.42 870 SER A N 1
ATOM 3841 C CA . SER A 1 527 ? 101.794 -47.749 -28.945 1.00 57.45 870 SER A CA 1
ATOM 3842 C C . SER A 1 527 ? 101.545 -48.777 -30.040 1.00 55.85 870 SER A C 1
ATOM 3843 O O . SER A 1 527 ? 100.950 -49.832 -29.807 1.00 56.49 870 SER A O 1
ATOM 3846 N N . LEU A 1 528 ? 102.016 -48.457 -31.248 1.00 52.86 871 LEU A N 1
ATOM 3847 C CA . LEU A 1 528 ? 101.796 -49.341 -32.386 1.00 52.53 871 LEU A CA 1
ATOM 3848 C C . LEU A 1 528 ? 102.607 -50.626 -32.291 1.00 51.38 871 LEU A C 1
ATOM 3849 O O . LEU A 1 528 ? 102.279 -51.605 -32.972 1.00 51.44 871 LEU A O 1
ATOM 3854 N N . ASP A 1 529 ? 103.649 -50.653 -31.463 1.00 58.26 872 ASP A N 1
ATOM 3855 C CA . ASP A 1 529 ? 104.394 -51.885 -31.238 1.00 60.52 872 ASP A CA 1
ATOM 3856 C C . ASP A 1 529 ? 103.767 -52.775 -30.174 1.00 58.66 872 ASP A C 1
ATOM 3857 O O . ASP A 1 529 ? 104.333 -53.829 -29.865 1.00 59.34 872 ASP A O 1
ATOM 3862 N N . ASP A 1 530 ? 102.628 -52.389 -29.605 1.00 52.28 873 ASP A N 1
ATOM 3863 C CA . ASP A 1 530 ? 101.892 -53.306 -28.751 1.00 49.76 873 ASP A CA 1
ATOM 3864 C C . ASP A 1 530 ? 101.152 -54.337 -29.600 1.00 48.73 873 ASP A C 1
ATOM 3865 O O . ASP A 1 530 ? 101.097 -54.251 -30.830 1.00 49.16 873 ASP A O 1
ATOM 3870 N N . VAL A 1 531 ? 100.576 -55.329 -28.919 1.00 45.92 874 VAL A N 1
ATOM 3871 C CA . VAL A 1 531 ? 99.797 -56.381 -29.560 1.00 42.64 874 VAL A CA 1
ATOM 3872 C C . VAL A 1 531 ? 98.665 -56.767 -28.621 1.00 41.24 874 VAL A C 1
ATOM 3873 O O . VAL A 1 531 ? 98.742 -56.564 -27.407 1.00 42.33 874 VAL A O 1
ATOM 3877 N N . PHE A 1 532 ? 97.605 -57.337 -29.191 1.00 39.92 875 PHE A N 1
ATOM 3878 C CA . PHE A 1 532 ? 96.412 -57.676 -28.431 1.00 39.47 875 PHE A CA 1
ATOM 3879 C C . PHE A 1 532 ? 96.047 -59.132 -28.661 1.00 37.62 875 PHE A C 1
ATOM 3880 O O . PHE A 1 532 ? 95.997 -59.595 -29.807 1.00 37.12 875 PHE A O 1
ATOM 3888 N N . VAL A 1 533 ? 95.796 -59.844 -27.568 1.00 30.73 876 VAL A N 1
ATOM 3889 C CA . VAL A 1 533 ? 95.382 -61.240 -27.613 1.00 30.66 876 VAL A CA 1
ATOM 3890 C C . VAL A 1 533 ? 93.864 -61.247 -27.748 1.00 30.91 876 VAL A C 1
ATOM 3891 O O . VAL A 1 533 ? 93.149 -60.808 -26.843 1.00 31.60 876 VAL A O 1
ATOM 3895 N N . VAL A 1 534 ? 93.368 -61.738 -28.882 1.00 36.54 877 VAL A N 1
ATOM 3896 C CA . VAL A 1 534 ? 91.959 -61.638 -29.229 1.00 36.44 877 VAL A CA 1
ATOM 3897 C C . VAL A 1 534 ? 91.392 -63.036 -29.460 1.00 35.76 877 VAL A C 1
ATOM 3898 O O . VAL A 1 534 ? 92.121 -64.023 -29.574 1.00 35.37 877 VAL A O 1
ATOM 3902 N N . LEU A 1 535 ? 90.063 -63.103 -29.513 1.00 32.25 878 LEU A N 1
ATOM 3903 C CA . LEU A 1 535 ? 89.306 -64.314 -29.839 1.00 33.77 878 LEU A CA 1
ATOM 3904 C C . LEU A 1 535 ? 88.588 -64.054 -31.156 1.00 35.05 878 LEU A C 1
ATOM 3905 O O . LEU A 1 535 ? 87.385 -63.789 -31.189 1.00 36.79 878 LEU A O 1
ATOM 3910 N N . ALA A 1 536 ? 89.337 -64.129 -32.252 1.00 32.34 879 ALA A N 1
ATOM 3911 C CA . ALA A 1 536 ? 88.824 -63.818 -33.572 1.00 32.80 879 ALA A CA 1
ATOM 3912 C C . ALA A 1 536 ? 88.415 -65.102 -34.290 1.00 31.86 879 ALA A C 1
ATOM 3913 O O . ALA A 1 536 ? 88.373 -66.185 -33.700 1.00 31.61 879 ALA A O 1
ATOM 3915 N N . SER A 1 537 ? 88.106 -64.983 -35.583 1.00 38.95 880 SER A N 1
ATOM 3916 C CA . SER A 1 537 ? 87.688 -66.120 -36.396 1.00 38.13 880 SER A CA 1
ATOM 3917 C C . SER A 1 537 ? 87.880 -65.804 -37.873 1.00 39.31 880 SER A C 1
ATOM 3918 O O . SER A 1 537 ? 86.927 -65.425 -38.560 1.00 40.92 880 SER A O 1
ATOM 3921 N N . GLY A 1 538 ? 89.106 -65.950 -38.366 1.00 41.86 881 GLY A N 1
ATOM 3922 C CA . GLY A 1 538 ? 89.409 -65.641 -39.751 1.00 45.23 881 GLY A CA 1
ATOM 3923 C C . GLY A 1 538 ? 89.276 -64.165 -40.076 1.00 49.58 881 GLY A C 1
ATOM 3924 O O . GLY A 1 538 ? 89.573 -63.735 -41.191 1.00 47.67 881 GLY A O 1
#

GO terms:
  GO:0031965 nuclear membrane (C, EXP)
  GO:0005515 protein binding (F, IPI)

Nearest PDB structures (foldseek):
  7vm8-assembly1_A  TM=1.002E+00  e=0.000E+00  Medicago truncatula
  6o7c-assembly1_A  TM=9.879E-01  e=2.945E-84  Lotus japonicus
  6o7a-assembly1_B  TM=9.440E-01  e=2.675E-82  Lotus japonicus
  6o7a-assembly1_D  TM=9.455E-01  e=2.403E-81  Lotus japonicus
  8hkq-assembly1_A  TM=7.082E-01  e=2.855E-19  Homo sapiens

Secondary structure (DSSP, 8-state):
---EEEES--SHHHHHHHHHHHHGGGGT--EEEEEESS-HHHHHHHHHS--S---S-EEEEEE--TTSHHHHHHTTTTT-SEEEE---SS-HHHHHHHHHHHHHHHHT-TT--SSEEEEEES-GGGSTTHHHHTGGGEEEEEHHHHHHHHHHHHHHSTTHHHHHHHTTSSSS-EEEEE--GGGTT-BHHHHTTS-TT--EEEEEETTTTSEEEES--SS-B--TT-EEEEEESSTTS-------------------------EEEEES--TTTHHHHHHHHHHSPTTEEEEEEESS-HHHHHHHHHTTT--STT--SEEEEEEES-TT-HHHHHHS-TTS-SEEEEPPPSSSTTSHHHHHHHHHHHHHHHHHHHHHT---EEEEE---HHHHHHH---TTTEEEE-THHHHHHHHHHTT-GGGHHHHHHHTSSSS-EEEEEETTTT--TT-EE-HHHHHHHTTTTT--EEEEE-TT-SS-EES-S--SS-EE--TT-EEEEEE--